Protein AF-A0A3P6SQT3-F1 (afdb_monomer_lite)

Sequence (375 aa):
MLGASSSGTGTVSGDANPDLLQEVRLYENSVERERVDNMSELYAVLNALECLEKVFSRDCIAAKEYTAECSKLLVQYKVALRLVQCDIDEFVKKYRVECPAALERIREDRPITVKDDKGNTLKCIAEIVEMFITFLDQLKLNVRAVDELFPTLNELNVSISSMITLPDNFDAKLKVMQWHGKLKSMTASEEITDEDARQMVFDLETAYNSFTLGVILPLSVVELNGPGGGVLHSFEQVDLSDAKQQIETSDIMVVATRQLIVHCAFQEIGNLVTKQNKEVLLGNYISSDIRMPLARDLLYPDPQKERERCKLKRLVQQPNSFFMDVKCPGCYKITTVFSHAQSVVVCVGCNTVLCQPTGGKAHLTEGCSFRKKQH

Organism: Litomosoides sigmodontis (NCBI:txid42156)

Secondary structure (DSSP, 8-state):
-----------------GGGSSPPPS-SSHHHHHHHHHHHHHHHHHHHHHHHHHHHTTT-S-HHHHHHHHHHHHHHHHHHHHHHT--HHHHHHHHT---HHHHHHHHHTS------HHHHHHHHHHHHHHHHHHHHHHHHTT--BHHHHHHHHHHHHHHHHH-TTS-TT-HHHHHHHHHHHHHHTS-TT-B--HHHHHHHHHHHHHHHHHHIIIIIHHHHHHGGGSTT-------PPPPSSGGGTTSSS-TTHHHHHHHHHHHHHHHHHHHHHHHTTTTTS------SS--------SSS--HHHHHHS-GGGSSS---S--EEEEEPTTT--EEEEETT-SS-EE-TTT--EEEE--SSSPEEPTT-EEEEPP-

pLDDT: mean 70.86, std 22.54, range [24.23, 95.31]

Radius of gyration: 38.93 Å; chains: 1; bounding box: 106×83×114 Å

InterPro domains:
  IPR000592 Small ribosomal subunit protein eS27 [MF_00371] (313-373)
  IPR000592 Small ribosomal subunit protein eS27 [PF01667] (319-373)
  IPR007143 Vacuolar protein sorting-associated Vps28 [PF03997] (39-212)
  IPR007143 Vacuolar protein sorting-associated Vps28 [PTHR12937] (18-212)
  IPR011332 Zinc-binding ribosomal protein [SSF57829] (319-373)
  IPR017898 Vacuolar protein sorting-associated, VPS28, N-terminal [PS51313] (13-116)
  IPR017899 Vacuolar protein sorting-associated, VPS28, C-terminal [PS51310] (120-216)
  IPR023407 Small ribosomal subunit protein eS27, zinc-binding domain superfamily [G3DSA:2.20.25.100] (292-375)
  IPR037202 ESCRT assembly domain [SSF140111] (22-114)
  IPR037206 VPS28, C-terminal domain superfamily [G3DSA:1.20.120.1130] (116-214)
  IPR037206 VPS28, C-terminal domain superfamily [SSF140427] (122-212)
  IPR038358 VPS28, N-terminal domain superfamily [G3DSA:1.20.1440.200] (9-108)

Foldseek 3Di:
DDDDDDDDDDDPPPPPPVVVVDDDDQDDDPVSVQLVVLLVQLLVLLVVLLVLLVCVVVVNDDLVVSQVVNLVSLVSNVVSCVSNVDDPVVSCVVVVRPRPVSVVCNVVSGTPDPPPCVVVLVVLLVVLLVLLLVLLVCLVVVNFFLLVNLVSLVSNLVSVVPPPVDDCPQQLNVLSVVVNVVSVVDDRGDTHDNVRSVVNSVSSVVSSVSSCVVPVVVVVVVVCPDPPDDDDDDDDDDDPPPVVVPPPDDDPPVSVVVCVVVCVVCVVVVVVVVVVVPVPDDDDDDDDDDPPPPDQPLPDHDPVVQLPDDQVPHSDRDDNKFWKWKQDQPPRDTDIDIQQDPAFDADPPPRHTQWDHDNGGTHGDPRIDMDTDDD

Structure (mmCIF, N/CA/C/O backbone):
data_AF-A0A3P6SQT3-F1
#
_entry.id   AF-A0A3P6SQT3-F1
#
loop_
_atom_site.group_PDB
_atom_site.id
_atom_site.type_symbol
_atom_site.label_atom_id
_atom_site.label_alt_id
_atom_site.label_comp_id
_atom_site.label_asym_id
_atom_site.label_entity_id
_atom_site.label_seq_id
_atom_site.pdbx_PDB_ins_code
_atom_site.Cartn_x
_atom_site.Cartn_y
_atom_site.Cartn_z
_atom_site.occupancy
_atom_site.B_iso_or_equiv
_atom_site.auth_seq_id
_atom_site.auth_comp_id
_atom_site.auth_asym_id
_atom_site.auth_atom_id
_atom_site.pdbx_PDB_model_num
ATOM 1 N N . MET A 1 1 ? 67.305 48.803 -32.370 1.00 38.25 1 MET A N 1
ATOM 2 C CA . MET A 1 1 ? 67.266 48.217 -33.730 1.00 38.25 1 MET A CA 1
ATOM 3 C C . MET A 1 1 ? 66.470 46.926 -33.678 1.00 38.25 1 MET A C 1
ATOM 5 O O . MET A 1 1 ? 66.453 46.293 -32.631 1.00 38.25 1 MET A O 1
ATOM 9 N N . LEU A 1 2 ? 65.783 46.586 -34.768 1.00 36.50 2 LEU A N 1
ATOM 10 C CA . LEU A 1 2 ? 64.968 45.374 -34.890 1.00 36.50 2 LEU A CA 1
ATOM 11 C C . LEU A 1 2 ? 65.871 44.142 -35.069 1.00 36.50 2 LEU A C 1
ATOM 13 O O . LEU A 1 2 ? 66.858 44.219 -35.796 1.00 36.50 2 LEU A O 1
ATOM 17 N N . GLY A 1 3 ? 65.511 43.018 -34.447 1.00 33.28 3 GLY A N 1
ATOM 18 C CA . GLY A 1 3 ? 66.091 41.698 -34.715 1.00 33.28 3 GLY A CA 1
ATOM 19 C C . GLY A 1 3 ? 64.994 40.771 -35.228 1.00 33.28 3 GLY A C 1
ATOM 20 O O . GLY A 1 3 ? 63.995 40.577 -34.539 1.00 33.28 3 GLY A O 1
ATOM 21 N N . ALA A 1 4 ? 65.141 40.264 -36.451 1.00 39.06 4 ALA A N 1
ATOM 22 C CA . ALA A 1 4 ? 64.096 39.514 -37.140 1.00 39.06 4 ALA A CA 1
ATOM 23 C C . ALA A 1 4 ? 64.231 37.991 -36.969 1.00 39.06 4 ALA A C 1
ATOM 25 O O . ALA A 1 4 ? 65.325 37.438 -37.014 1.00 39.06 4 ALA A O 1
ATOM 26 N N . SER A 1 5 ? 63.068 37.357 -36.827 1.00 39.59 5 SER A N 1
ATOM 27 C CA . SER A 1 5 ? 62.659 36.044 -37.342 1.00 39.59 5 SER A CA 1
ATOM 28 C C . SER A 1 5 ? 63.734 35.022 -37.747 1.00 39.59 5 SER A C 1
ATOM 30 O O . SER A 1 5 ? 64.397 35.172 -38.771 1.00 39.59 5 SER A O 1
ATOM 32 N N . SER A 1 6 ? 63.721 33.861 -37.085 1.00 36.59 6 SER A N 1
ATOM 33 C CA . SER A 1 6 ? 64.039 32.586 -37.744 1.00 36.59 6 SER A CA 1
ATOM 34 C 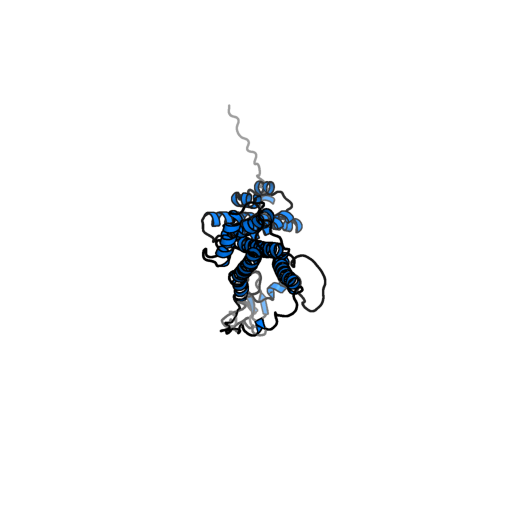C . SER A 1 6 ? 62.895 31.595 -37.517 1.00 36.59 6 SER A C 1
ATOM 36 O O . SER A 1 6 ? 62.492 31.313 -36.390 1.00 36.59 6 SER A O 1
ATOM 38 N N . SER A 1 7 ? 62.302 31.130 -38.614 1.00 43.03 7 SER A N 1
ATOM 39 C CA . SER A 1 7 ? 61.146 30.236 -38.626 1.00 43.03 7 SER A CA 1
ATOM 40 C C . SER A 1 7 ? 61.596 28.776 -38.574 1.00 43.03 7 SER A C 1
ATOM 42 O O . SER A 1 7 ? 62.007 28.221 -39.593 1.00 43.03 7 SER A O 1
ATOM 44 N N . GLY A 1 8 ? 61.497 28.151 -37.401 1.00 36.72 8 GLY A N 1
ATOM 45 C CA . GLY A 1 8 ? 61.623 26.702 -37.249 1.00 36.72 8 GLY A CA 1
ATOM 46 C C . GLY A 1 8 ? 60.284 26.015 -37.516 1.00 36.72 8 GLY A C 1
ATOM 47 O O . GLY A 1 8 ? 59.321 26.228 -36.782 1.00 36.72 8 GLY A O 1
ATOM 48 N N . THR A 1 9 ? 60.211 25.192 -38.561 1.00 41.62 9 THR A N 1
ATOM 49 C CA . THR A 1 9 ? 59.027 24.389 -38.891 1.00 41.62 9 THR A CA 1
ATOM 50 C C . THR A 1 9 ? 58.814 23.283 -37.859 1.00 41.62 9 THR A C 1
ATOM 52 O O . THR A 1 9 ? 59.377 22.196 -37.980 1.00 41.62 9 THR A O 1
ATOM 55 N N . GLY A 1 10 ? 57.978 23.544 -36.854 1.00 38.34 10 GLY A N 1
ATOM 56 C CA . GLY A 1 10 ? 57.434 22.497 -35.997 1.00 38.34 10 GLY A CA 1
ATOM 57 C C . GLY A 1 10 ? 56.400 21.682 -36.768 1.00 38.34 10 GLY A C 1
ATOM 58 O O . GLY A 1 10 ? 55.273 22.135 -36.957 1.00 38.34 10 GLY A O 1
ATOM 59 N N . THR A 1 11 ? 56.767 20.480 -37.213 1.00 41.31 11 THR A N 1
ATOM 60 C CA . THR A 1 11 ? 55.791 19.474 -37.645 1.00 41.31 11 THR A CA 1
ATOM 61 C C . THR A 1 11 ? 54.887 19.142 -36.467 1.00 41.31 11 THR A C 1
ATOM 63 O O . THR A 1 11 ? 55.315 18.467 -35.532 1.00 41.31 11 THR A O 1
ATOM 66 N N . VAL A 1 12 ? 53.638 19.607 -36.514 1.00 44.81 12 VAL A N 1
ATOM 67 C CA . VAL A 1 12 ? 52.593 19.180 -35.581 1.00 44.81 12 VAL A CA 1
ATOM 68 C C . VAL A 1 12 ? 52.209 17.749 -35.949 1.00 44.81 12 VAL A C 1
ATOM 70 O O . VAL A 1 12 ? 51.283 17.513 -36.724 1.00 44.81 12 VAL A O 1
ATOM 73 N N . SER A 1 13 ? 52.962 16.786 -35.421 1.00 46.47 13 SER A N 1
ATOM 74 C CA . SER A 1 13 ? 52.538 15.394 -35.335 1.00 46.47 13 SER A CA 1
ATOM 75 C C . SER A 1 13 ? 51.330 15.345 -34.406 1.00 46.47 13 SER A C 1
ATOM 77 O O . SER A 1 13 ? 51.464 15.342 -33.183 1.00 46.47 13 SER A O 1
ATOM 79 N N . GLY A 1 14 ? 50.142 15.396 -35.007 1.00 56.12 14 GLY A N 1
ATOM 80 C CA . GLY A 1 14 ? 48.874 15.255 -34.311 1.00 56.12 14 GLY A CA 1
ATOM 81 C C . GLY A 1 14 ? 48.668 13.819 -33.849 1.00 56.12 14 GLY A C 1
ATOM 82 O O . GLY A 1 14 ? 47.859 13.107 -34.439 1.00 56.12 14 GLY A O 1
ATOM 83 N N . ASP A 1 15 ? 49.370 13.420 -32.788 1.00 54.34 15 ASP A N 1
ATOM 84 C CA . ASP A 1 15 ? 48.995 12.269 -31.969 1.00 54.34 15 ASP A CA 1
ATOM 85 C C . ASP A 1 15 ? 47.675 12.606 -31.266 1.00 54.34 15 ASP A C 1
ATOM 87 O O . ASP A 1 15 ? 47.628 13.092 -30.133 1.00 54.34 15 ASP A O 1
ATOM 91 N N . ALA A 1 16 ? 46.570 12.401 -31.984 1.00 63.50 16 ALA A N 1
ATOM 92 C CA . ALA A 1 16 ? 45.246 12.395 -31.392 1.00 63.50 16 ALA A CA 1
ATOM 93 C C . ALA A 1 16 ? 45.209 11.248 -30.376 1.00 63.50 16 ALA A C 1
ATOM 95 O O . ALA A 1 16 ? 45.286 10.084 -30.767 1.00 63.50 16 ALA A O 1
ATOM 96 N N . ASN A 1 17 ? 45.133 11.584 -29.083 1.00 62.09 17 ASN A N 1
ATOM 97 C CA . ASN A 1 17 ? 45.133 10.592 -28.010 1.00 62.09 17 ASN A CA 1
ATOM 98 C C . ASN A 1 17 ? 44.019 9.554 -28.276 1.00 62.09 17 ASN A C 1
ATOM 100 O O . ASN A 1 17 ? 42.848 9.951 -28.292 1.00 62.09 17 ASN A O 1
ATOM 104 N N . PRO A 1 18 ? 44.345 8.266 -28.513 1.00 63.72 18 PRO A N 1
ATOM 105 C CA . PRO A 1 18 ? 43.367 7.270 -28.951 1.00 63.72 18 PRO A CA 1
ATOM 106 C C . PRO A 1 18 ? 42.230 7.064 -27.943 1.00 63.72 18 PRO A C 1
ATOM 108 O O . PRO A 1 18 ? 41.109 6.775 -28.357 1.00 63.72 18 PRO A O 1
ATOM 111 N N . ASP A 1 19 ? 42.474 7.321 -26.655 1.00 62.31 19 ASP A N 1
ATOM 112 C CA . ASP A 1 19 ? 41.460 7.265 -25.595 1.00 62.31 19 ASP A CA 1
ATOM 113 C C . ASP A 1 19 ? 40.318 8.280 -25.807 1.00 62.31 19 ASP A C 1
ATOM 115 O O . ASP A 1 19 ? 39.191 8.044 -25.384 1.00 62.31 19 ASP A O 1
ATOM 119 N N . LEU A 1 20 ? 40.573 9.402 -26.498 1.00 61.78 20 LEU A N 1
ATOM 120 C CA . LEU A 1 20 ? 39.549 10.406 -26.837 1.00 61.78 20 LEU A CA 1
ATOM 121 C C . LEU A 1 20 ? 38.705 10.019 -28.064 1.00 61.78 20 LEU A C 1
ATOM 123 O O . LEU A 1 20 ? 37.711 10.682 -28.357 1.00 61.78 20 LEU A O 1
ATOM 127 N N . LEU A 1 21 ? 39.111 8.977 -28.796 1.00 62.66 21 LEU A N 1
ATOM 128 C CA . LEU A 1 21 ? 38.408 8.445 -29.967 1.00 62.66 21 LEU A CA 1
ATOM 129 C C . LEU A 1 21 ? 37.610 7.172 -29.641 1.00 62.66 21 LEU A C 1
ATOM 131 O O . LEU A 1 21 ? 36.898 6.659 -30.505 1.00 62.66 21 LEU A O 1
ATOM 135 N N . GLN A 1 22 ? 37.724 6.656 -28.414 1.00 62.31 22 GLN A N 1
ATOM 136 C CA . GLN A 1 22 ? 37.036 5.455 -27.958 1.00 62.31 22 GLN A CA 1
ATOM 137 C C . GLN A 1 22 ? 35.791 5.812 -27.132 1.00 62.31 22 GLN A C 1
ATOM 139 O O . GLN A 1 22 ? 35.840 6.637 -26.223 1.00 62.31 22 GLN A O 1
ATOM 144 N N . GLU A 1 23 ? 34.661 5.162 -27.420 1.00 65.50 23 GLU A N 1
ATOM 145 C CA . GLU A 1 23 ? 33.459 5.294 -26.591 1.00 65.50 23 GLU A CA 1
ATOM 146 C C . GLU A 1 23 ? 33.708 4.724 -25.186 1.00 65.50 23 GLU A C 1
ATOM 148 O O . GLU A 1 23 ? 34.068 3.551 -25.028 1.00 65.50 23 GLU A O 1
ATOM 153 N N . VAL A 1 24 ? 33.494 5.556 -24.162 1.00 74.31 24 VAL A N 1
ATOM 154 C CA . VAL A 1 24 ? 33.686 5.186 -22.755 1.00 74.31 24 VAL A CA 1
ATOM 155 C C . VAL A 1 24 ? 32.694 4.092 -22.365 1.00 74.31 24 VAL A C 1
ATOM 157 O O . VAL A 1 24 ? 31.477 4.270 -22.446 1.00 74.31 24 VAL A O 1
ATOM 160 N N . ARG A 1 25 ? 33.218 2.952 -21.909 1.00 72.81 25 ARG A N 1
ATOM 161 C CA . ARG A 1 25 ? 32.414 1.829 -21.415 1.00 72.81 25 ARG A CA 1
ATOM 162 C C . ARG A 1 25 ? 32.096 2.013 -19.936 1.00 72.81 25 ARG A C 1
ATOM 164 O O . ARG A 1 25 ? 32.923 2.486 -19.168 1.00 72.81 25 ARG A O 1
ATOM 171 N N . LEU A 1 26 ? 30.891 1.607 -19.542 1.00 73.12 26 LEU A N 1
ATOM 172 C CA . LEU A 1 26 ? 30.395 1.756 -18.170 1.00 73.12 26 LEU A CA 1
ATOM 173 C C . LEU A 1 26 ? 30.946 0.688 -17.200 1.00 73.12 26 LEU A C 1
ATOM 175 O O . LEU A 1 26 ? 30.896 0.873 -15.987 1.00 73.12 26 LEU A O 1
ATOM 179 N N . TYR A 1 27 ? 31.444 -0.425 -17.739 1.00 78.56 27 TYR A N 1
ATOM 180 C CA . TYR A 1 27 ? 32.035 -1.553 -17.019 1.00 78.56 27 TYR A CA 1
ATOM 181 C C . TYR A 1 27 ? 32.975 -2.325 -17.956 1.00 78.56 27 TYR A C 1
ATOM 183 O O . TYR A 1 27 ? 32.745 -2.376 -19.170 1.00 78.56 27 TYR A O 1
ATOM 191 N N . GLU A 1 28 ? 34.002 -2.964 -17.399 1.00 74.94 28 GLU A N 1
ATOM 192 C CA . GLU A 1 28 ? 34.945 -3.807 -18.147 1.00 74.94 28 GLU A CA 1
ATOM 193 C C . GLU A 1 28 ? 34.700 -5.305 -17.923 1.00 74.94 28 GLU A C 1
ATOM 195 O O . GLU A 1 28 ? 35.012 -6.131 -18.783 1.00 74.94 28 GLU A O 1
ATOM 200 N N . ASN A 1 29 ? 34.092 -5.668 -16.789 1.00 74.75 29 ASN A N 1
ATOM 201 C CA . ASN A 1 29 ? 33.820 -7.051 -16.398 1.00 74.75 29 ASN A CA 1
ATOM 202 C C . ASN A 1 29 ? 32.385 -7.254 -15.868 1.00 74.75 29 ASN A C 1
ATOM 204 O O . ASN A 1 29 ? 31.623 -6.311 -15.654 1.00 74.75 29 ASN A O 1
ATOM 208 N N . SER A 1 30 ? 31.991 -8.518 -15.677 1.00 76.25 30 SER A N 1
ATOM 209 C CA . SER A 1 30 ? 30.630 -8.883 -15.258 1.00 76.25 30 SER A CA 1
ATOM 210 C C . SER A 1 30 ? 30.277 -8.441 -13.836 1.00 76.25 30 SER A C 1
ATOM 212 O O . SER A 1 30 ? 29.110 -8.172 -13.573 1.00 76.25 30 SER A O 1
ATOM 214 N N . VAL A 1 31 ? 31.265 -8.358 -12.939 1.00 81.44 31 VAL A N 1
ATOM 215 C CA . VAL A 1 31 ? 31.074 -7.978 -11.528 1.00 81.44 31 VAL A CA 1
ATOM 216 C C . VAL A 1 31 ? 30.832 -6.472 -11.412 1.00 81.44 31 VAL A C 1
ATOM 218 O O . VAL A 1 31 ? 29.937 -6.032 -10.695 1.00 81.44 31 VAL A O 1
ATOM 221 N N . GLU A 1 32 ? 31.578 -5.670 -12.171 1.00 75.81 32 GLU A N 1
ATOM 222 C CA . GLU A 1 32 ? 31.313 -4.238 -12.320 1.00 75.81 32 GLU A CA 1
ATOM 223 C C . GLU A 1 32 ? 29.942 -3.974 -12.924 1.00 75.81 32 GLU A C 1
ATOM 225 O O . GLU A 1 32 ? 29.230 -3.113 -12.411 1.00 75.81 32 GLU A O 1
ATOM 230 N N . ARG A 1 33 ? 29.552 -4.730 -13.962 1.00 79.44 33 ARG A N 1
ATOM 231 C CA . ARG A 1 33 ? 28.209 -4.620 -14.539 1.00 79.44 33 ARG A CA 1
ATOM 232 C C . ARG A 1 33 ? 27.137 -4.880 -13.486 1.00 79.44 33 ARG A C 1
ATOM 234 O O . ARG A 1 33 ? 26.278 -4.034 -13.311 1.00 79.44 33 ARG A O 1
ATOM 241 N N . GLU A 1 34 ? 27.221 -5.983 -12.746 1.00 83.81 34 GLU A N 1
ATOM 242 C CA . GLU A 1 34 ? 26.261 -6.303 -11.680 1.00 83.81 34 GLU A CA 1
ATOM 243 C C . GLU A 1 34 ? 26.210 -5.209 -10.598 1.00 83.81 34 GLU A C 1
ATOM 245 O O . GLU A 1 34 ? 25.130 -4.802 -10.169 1.00 83.81 34 GLU A O 1
ATOM 250 N N . ARG A 1 35 ? 27.363 -4.650 -10.202 1.00 84.81 35 ARG A N 1
ATOM 251 C CA . ARG A 1 35 ? 27.398 -3.519 -9.262 1.00 84.81 35 ARG A CA 1
ATOM 252 C C . ARG A 1 35 ? 26.725 -2.270 -9.838 1.00 84.81 35 ARG A C 1
ATOM 254 O O . ARG A 1 35 ? 26.027 -1.570 -9.110 1.00 84.81 35 ARG A O 1
ATOM 261 N N . VAL A 1 36 ? 26.945 -1.972 -11.118 1.00 83.06 36 VAL A N 1
ATOM 262 C CA . VAL A 1 36 ? 26.310 -0.850 -11.825 1.00 83.06 36 VAL A CA 1
ATOM 263 C C . VAL A 1 36 ? 24.806 -1.067 -11.973 1.00 83.06 36 VAL A C 1
ATOM 265 O O . VAL A 1 36 ? 24.053 -0.139 -11.691 1.00 83.06 36 VAL A O 1
ATOM 268 N N . ASP A 1 37 ? 24.369 -2.274 -12.325 1.00 85.50 37 ASP A N 1
ATOM 269 C CA . ASP A 1 37 ? 22.959 -2.647 -12.440 1.00 85.50 37 ASP A CA 1
ATOM 270 C C . ASP A 1 37 ? 22.253 -2.434 -11.082 1.00 85.50 37 ASP A C 1
ATOM 272 O O . ASP A 1 37 ? 21.254 -1.716 -11.016 1.00 85.50 37 ASP A O 1
ATOM 276 N N . ASN A 1 38 ? 22.841 -2.909 -9.974 1.00 88.69 38 ASN A N 1
ATOM 277 C CA . ASN A 1 38 ? 22.327 -2.687 -8.612 1.00 88.69 38 ASN A CA 1
ATOM 278 C C . ASN A 1 38 ? 22.255 -1.193 -8.228 1.00 88.69 38 ASN A C 1
ATOM 280 O O . ASN A 1 38 ? 21.269 -0.749 -7.635 1.00 88.69 38 ASN A O 1
ATOM 284 N N . MET A 1 39 ? 23.271 -0.393 -8.579 1.00 88.31 39 MET A N 1
ATOM 285 C CA . MET A 1 39 ? 23.245 1.065 -8.370 1.00 88.31 39 MET A CA 1
ATOM 286 C C . MET A 1 39 ? 22.179 1.755 -9.235 1.00 88.31 39 MET A C 1
ATOM 288 O O . MET A 1 39 ? 21.568 2.727 -8.790 1.00 88.31 39 MET A O 1
ATOM 292 N N . SER A 1 40 ? 21.938 1.257 -10.451 1.00 87.12 40 SER A N 1
ATOM 293 C CA . SER A 1 40 ? 20.922 1.794 -11.360 1.00 87.12 40 SER A CA 1
ATOM 294 C C . SER A 1 40 ? 19.501 1.524 -10.861 1.00 87.12 40 SER A C 1
ATOM 296 O O . SER A 1 40 ? 18.661 2.417 -10.940 1.00 87.12 40 SER A O 1
ATOM 298 N N . GLU A 1 41 ? 19.257 0.358 -10.253 1.00 88.94 41 GLU A N 1
ATOM 299 C CA . GLU A 1 41 ? 17.972 0.015 -9.635 1.00 88.94 41 GLU A CA 1
ATOM 300 C C . GLU A 1 41 ? 17.688 0.917 -8.425 1.00 88.94 41 GLU A C 1
ATOM 302 O O . GLU A 1 41 ? 16.608 1.498 -8.324 1.00 88.94 41 GLU A O 1
ATOM 307 N N . LEU A 1 42 ? 18.679 1.134 -7.547 1.00 88.88 42 LEU A N 1
ATOM 308 C CA . LEU A 1 42 ? 18.545 2.074 -6.427 1.00 88.88 42 LEU A CA 1
ATOM 309 C C . LEU A 1 42 ? 18.221 3.496 -6.921 1.00 88.88 42 LEU A C 1
ATOM 311 O O . LEU A 1 42 ? 17.300 4.132 -6.411 1.00 88.88 42 LEU A O 1
ATOM 315 N N . TYR A 1 43 ? 18.929 3.977 -7.946 1.00 89.06 43 TYR A N 1
ATOM 316 C CA . TYR A 1 43 ? 18.669 5.278 -8.571 1.00 89.06 43 TYR A CA 1
ATOM 317 C C . TYR A 1 43 ? 17.261 5.363 -9.196 1.00 89.06 43 TYR A C 1
ATOM 319 O O . TYR A 1 43 ? 16.573 6.376 -9.045 1.00 89.06 43 TYR A O 1
ATOM 327 N N . ALA A 1 44 ? 16.805 4.299 -9.864 1.00 89.75 44 ALA A N 1
ATOM 328 C CA . ALA A 1 44 ? 15.480 4.227 -10.471 1.00 89.75 44 ALA A CA 1
ATOM 329 C C . ALA A 1 44 ? 14.359 4.267 -9.421 1.00 89.75 44 ALA A C 1
ATOM 331 O O . ALA A 1 44 ? 13.418 5.049 -9.571 1.00 89.75 44 ALA A O 1
ATOM 332 N N . VAL A 1 45 ? 14.478 3.495 -8.334 1.00 90.81 45 VAL A N 1
ATOM 333 C CA . VAL A 1 45 ? 13.492 3.478 -7.239 1.00 90.81 45 VAL A CA 1
ATOM 334 C C . VAL A 1 45 ? 13.412 4.836 -6.532 1.00 90.81 45 VAL A C 1
ATOM 336 O O . VAL A 1 45 ? 12.309 5.311 -6.264 1.00 90.81 45 VAL A O 1
ATOM 339 N N . LEU A 1 46 ? 14.548 5.504 -6.288 1.00 89.56 46 LEU A N 1
ATOM 340 C CA . LEU A 1 46 ? 14.576 6.850 -5.695 1.00 89.56 46 LEU A CA 1
ATOM 341 C C . LEU A 1 46 ? 13.836 7.878 -6.563 1.00 89.56 46 LEU A C 1
ATOM 343 O O . LEU A 1 46 ? 12.996 8.626 -6.061 1.00 89.56 46 LEU A O 1
ATOM 347 N N . ASN A 1 47 ? 14.089 7.877 -7.874 1.00 88.25 47 ASN A N 1
ATOM 348 C CA . ASN A 1 47 ? 13.402 8.765 -8.813 1.00 88.25 47 ASN A CA 1
ATOM 349 C C . ASN A 1 47 ? 11.911 8.424 -8.976 1.00 88.25 47 ASN A C 1
ATOM 351 O O . ASN A 1 47 ? 11.091 9.329 -9.136 1.00 88.25 47 ASN A O 1
ATOM 355 N N . ALA A 1 48 ? 11.541 7.141 -8.922 1.00 88.69 48 ALA A N 1
ATOM 356 C CA . ALA A 1 48 ? 10.146 6.711 -8.959 1.00 88.69 48 ALA A CA 1
ATOM 357 C C . ALA A 1 48 ? 9.377 7.187 -7.715 1.00 88.69 48 ALA A C 1
ATOM 359 O O . ALA A 1 48 ? 8.274 7.718 -7.850 1.00 88.69 48 ALA A O 1
ATOM 360 N N . LEU A 1 49 ? 9.979 7.074 -6.525 1.00 88.56 49 LEU A N 1
ATOM 361 C CA . LEU A 1 49 ? 9.399 7.568 -5.275 1.00 88.56 49 LEU A CA 1
ATOM 362 C C . LEU A 1 49 ? 9.268 9.100 -5.283 1.00 88.56 49 LEU A C 1
ATOM 364 O O . LEU A 1 49 ? 8.201 9.623 -4.980 1.00 88.56 49 LEU A O 1
ATOM 368 N N . GLU A 1 50 ? 10.299 9.820 -5.732 1.00 89.62 50 GLU A N 1
ATOM 369 C CA . GLU A 1 50 ? 10.266 11.283 -5.890 1.00 89.62 50 GLU A CA 1
ATOM 370 C C . GLU A 1 50 ? 9.160 11.736 -6.860 1.00 89.62 50 GLU A C 1
ATOM 372 O O . GLU A 1 50 ? 8.475 12.736 -6.625 1.00 89.62 50 GLU A O 1
ATOM 377 N N . CYS A 1 51 ? 8.962 10.998 -7.956 1.00 86.81 51 CYS A N 1
ATOM 378 C CA . CYS A 1 51 ? 7.882 11.254 -8.902 1.00 86.81 51 CYS A CA 1
ATOM 379 C C . CYS A 1 51 ? 6.508 11.001 -8.265 1.00 86.81 51 CYS A C 1
ATOM 381 O O . CYS A 1 51 ? 5.619 11.842 -8.397 1.00 86.81 51 CYS A O 1
ATOM 383 N N . LEU A 1 52 ? 6.347 9.898 -7.528 1.00 84.38 52 LEU A N 1
ATOM 384 C CA . LEU A 1 52 ? 5.103 9.553 -6.842 1.00 84.38 52 LEU A CA 1
ATOM 385 C C . LEU A 1 52 ? 4.694 10.628 -5.817 1.00 84.38 52 LEU A C 1
ATOM 387 O O . LEU A 1 52 ? 3.546 11.072 -5.836 1.00 84.38 52 LEU A O 1
ATOM 391 N N . GLU A 1 53 ? 5.630 11.123 -5.001 1.00 86.81 53 GLU A N 1
ATOM 392 C CA . GLU A 1 53 ? 5.381 12.240 -4.073 1.00 86.81 53 GLU A CA 1
ATOM 393 C C . GLU A 1 53 ? 4.969 13.529 -4.805 1.00 86.81 53 GLU A C 1
ATOM 395 O O . GLU A 1 53 ? 4.032 14.221 -4.396 1.00 86.81 53 GLU A O 1
ATOM 400 N N . LYS A 1 54 ? 5.622 13.845 -5.931 1.00 80.94 54 LYS A N 1
ATOM 401 C CA . LYS A 1 54 ? 5.293 15.011 -6.773 1.00 80.94 54 LYS A CA 1
ATOM 402 C C . LYS A 1 54 ? 3.946 14.892 -7.494 1.00 80.94 54 LYS A C 1
ATOM 404 O O . LYS A 1 54 ? 3.358 15.918 -7.821 1.00 80.94 54 LYS A O 1
ATOM 409 N N . VAL A 1 55 ? 3.466 13.682 -7.775 1.00 81.50 55 VAL A N 1
ATOM 410 C CA . VAL A 1 55 ? 2.143 13.434 -8.378 1.00 81.50 55 VAL A CA 1
ATOM 411 C C . VAL A 1 55 ? 1.050 13.477 -7.304 1.00 81.50 55 VAL A C 1
ATOM 413 O O . VAL A 1 55 ? 0.001 14.077 -7.533 1.00 81.50 55 VAL A O 1
ATOM 416 N N . PHE A 1 56 ? 1.309 12.928 -6.114 1.00 81.69 56 PHE A N 1
ATOM 417 C CA . PHE A 1 56 ? 0.375 12.970 -4.985 1.00 81.69 56 PHE A CA 1
ATOM 418 C C . PHE A 1 56 ? 0.177 14.380 -4.423 1.00 81.69 56 PHE A C 1
ATOM 420 O O . PHE A 1 56 ? -0.955 14.820 -4.281 1.00 81.69 56 PHE A O 1
ATOM 427 N N . SER A 1 57 ? 1.251 15.152 -4.238 1.00 78.00 57 SER A N 1
ATOM 428 C CA . SER A 1 57 ? 1.177 16.569 -3.821 1.00 78.00 57 SER A CA 1
ATOM 429 C C . SER A 1 57 ? 0.506 17.514 -4.837 1.00 78.00 57 SER A C 1
ATOM 431 O O . SER A 1 57 ? 0.360 18.706 -4.568 1.00 78.00 57 SER A O 1
ATOM 433 N N . ARG A 1 58 ? 0.099 17.000 -6.005 1.00 77.31 58 ARG A N 1
ATOM 434 C CA . ARG A 1 58 ? -0.686 17.702 -7.036 1.00 77.31 58 ARG A CA 1
ATOM 435 C C . ARG A 1 58 ? -2.100 17.128 -7.195 1.00 77.31 58 ARG A C 1
ATOM 437 O O . ARG A 1 58 ? -2.734 17.398 -8.212 1.00 77.31 58 ARG A O 1
ATOM 444 N N . ASP A 1 59 ? -2.547 16.283 -6.263 1.00 71.75 59 ASP A N 1
ATOM 445 C CA . ASP A 1 59 ? -3.827 15.558 -6.295 1.00 71.75 59 ASP A CA 1
ATOM 446 C C . ASP A 1 59 ? -4.074 14.776 -7.607 1.00 71.75 59 ASP A C 1
ATOM 448 O O . ASP A 1 59 ? -5.208 14.537 -8.020 1.00 71.75 59 ASP A O 1
ATOM 452 N N . CYS A 1 60 ? -2.999 14.357 -8.287 1.00 69.81 60 CYS A N 1
ATOM 453 C CA . CYS A 1 60 ? -3.062 13.672 -9.585 1.00 69.81 60 CYS A CA 1
ATOM 454 C C . CYS A 1 60 ? -3.174 12.137 -9.472 1.00 69.81 60 CYS A C 1
ATOM 456 O O . CYS A 1 60 ? -3.233 11.454 -10.493 1.00 69.81 60 CYS A O 1
ATOM 458 N N . ILE A 1 61 ? -3.179 11.589 -8.253 1.00 75.56 61 ILE A N 1
ATOM 459 C CA . ILE A 1 61 ? -3.341 10.159 -7.944 1.00 75.56 61 ILE A CA 1
ATOM 460 C C . ILE A 1 61 ? -4.232 10.008 -6.706 1.00 75.56 61 ILE A C 1
ATOM 462 O O . ILE A 1 61 ? -4.132 10.798 -5.767 1.00 75.56 61 ILE A O 1
ATOM 466 N N . ALA A 1 62 ? -5.100 8.993 -6.682 1.00 74.75 62 ALA A N 1
ATOM 467 C CA . ALA A 1 62 ? -5.958 8.751 -5.529 1.00 74.75 62 ALA A CA 1
ATOM 468 C C . ALA A 1 62 ? -5.142 8.240 -4.329 1.00 74.75 62 ALA A C 1
ATOM 470 O O . ALA A 1 62 ? -4.280 7.373 -4.471 1.00 74.75 62 ALA A O 1
ATOM 471 N N . ALA A 1 63 ? -5.467 8.713 -3.122 1.00 75.81 63 ALA A N 1
ATOM 472 C CA . ALA A 1 63 ? -4.722 8.390 -1.901 1.00 75.81 63 ALA A CA 1
ATOM 473 C C . ALA A 1 63 ? -4.512 6.881 -1.671 1.00 75.81 63 ALA A C 1
ATOM 475 O O . ALA A 1 63 ? -3.413 6.455 -1.336 1.00 75.81 63 ALA A O 1
ATOM 476 N N . LYS A 1 64 ? -5.534 6.057 -1.934 1.00 74.25 64 LYS A N 1
ATOM 477 C CA . LYS A 1 64 ? -5.455 4.592 -1.814 1.00 74.25 64 LYS A CA 1
ATOM 478 C C . LYS A 1 64 ? -4.420 3.968 -2.766 1.00 74.25 64 LYS A C 1
ATOM 480 O O . LYS A 1 64 ? -3.731 3.020 -2.397 1.00 74.25 64 LYS A O 1
ATOM 485 N N . GLU A 1 65 ? -4.331 4.474 -3.995 1.00 77.00 65 GLU A N 1
ATOM 486 C CA . GLU A 1 65 ? -3.386 3.991 -5.013 1.00 77.00 65 GLU A CA 1
ATOM 487 C C . GLU A 1 65 ? -1.961 4.429 -4.661 1.00 77.00 65 GLU A C 1
ATOM 489 O O . GLU A 1 65 ? -1.026 3.629 -4.714 1.00 77.00 65 GLU A O 1
ATOM 494 N N . TYR A 1 66 ? -1.820 5.671 -4.195 1.00 84.00 66 TYR A N 1
ATOM 495 C CA . TYR A 1 66 ? -0.577 6.208 -3.658 1.00 84.00 66 TYR A CA 1
ATOM 496 C C . TYR A 1 66 ? -0.049 5.409 -2.457 1.00 84.00 66 TYR A C 1
ATOM 498 O O . TYR A 1 66 ? 1.114 5.011 -2.476 1.00 84.00 66 TYR A O 1
ATOM 506 N N . THR A 1 67 ? -0.878 5.104 -1.448 1.00 83.44 67 THR A N 1
ATOM 507 C CA . THR A 1 67 ? -0.462 4.309 -0.275 1.00 83.44 67 THR A CA 1
ATOM 508 C C . THR A 1 67 ? 0.086 2.943 -0.699 1.00 83.44 67 THR A C 1
ATOM 510 O O . THR A 1 67 ? 1.122 2.505 -0.188 1.00 83.44 67 THR A O 1
ATOM 513 N N . ALA A 1 68 ? -0.567 2.281 -1.661 1.00 80.94 68 ALA A N 1
ATOM 514 C CA . ALA A 1 68 ? -0.149 0.976 -2.168 1.00 80.94 68 ALA A CA 1
ATOM 515 C C . ALA A 1 68 ? 1.196 1.036 -2.918 1.00 80.94 68 ALA A C 1
ATOM 517 O O . ALA A 1 68 ? 2.121 0.289 -2.587 1.00 80.94 68 ALA A O 1
ATOM 518 N N . GLU A 1 69 ? 1.340 1.942 -3.890 1.00 84.88 69 GLU A N 1
ATOM 519 C CA . GLU A 1 69 ? 2.574 2.051 -4.681 1.00 84.88 69 GLU A CA 1
ATOM 520 C C . GLU A 1 69 ? 3.744 2.635 -3.867 1.00 84.88 69 GLU A C 1
ATOM 522 O O . GLU A 1 69 ? 4.873 2.165 -4.003 1.00 84.88 69 GLU A O 1
ATOM 527 N N . CYS A 1 70 ? 3.496 3.565 -2.937 1.00 88.00 70 CYS A N 1
ATOM 528 C CA . CYS A 1 70 ? 4.524 4.085 -2.029 1.00 88.00 70 CYS A CA 1
ATOM 529 C C . CYS A 1 70 ? 5.057 2.986 -1.094 1.00 88.00 70 CYS A C 1
ATOM 531 O O . CYS A 1 70 ? 6.270 2.845 -0.937 1.00 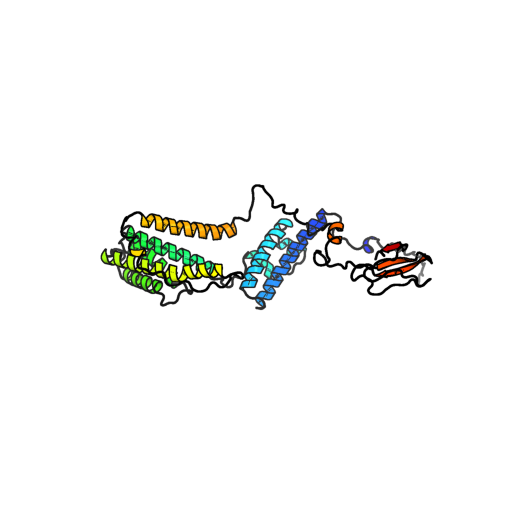88.00 70 CYS A O 1
ATOM 533 N N . SER A 1 71 ? 4.175 2.147 -0.534 1.00 86.62 71 SER A N 1
ATOM 534 C CA . SER A 1 71 ? 4.581 1.005 0.305 1.00 86.62 71 SER A CA 1
ATOM 535 C C . SER A 1 71 ? 5.479 0.029 -0.461 1.00 86.62 71 SER A C 1
ATOM 537 O O . SER A 1 71 ? 6.505 -0.426 0.046 1.00 86.62 71 SER A O 1
ATOM 539 N N . LYS A 1 72 ? 5.119 -0.263 -1.713 1.00 86.62 72 LYS A N 1
ATOM 540 C CA . LYS A 1 72 ? 5.875 -1.138 -2.617 1.00 86.62 72 LYS A CA 1
ATOM 541 C C . LYS A 1 72 ? 7.245 -0.554 -2.977 1.00 86.62 72 LYS A C 1
ATOM 543 O O . LYS A 1 72 ? 8.239 -1.273 -2.880 1.00 86.62 72 LYS A O 1
ATOM 548 N N . LEU A 1 73 ? 7.320 0.738 -3.308 1.00 86.50 73 LEU A N 1
ATOM 549 C CA . LEU A 1 73 ? 8.582 1.433 -3.586 1.00 86.50 73 LEU A CA 1
ATOM 550 C C . LEU A 1 73 ? 9.498 1.494 -2.354 1.00 86.50 73 LEU A C 1
ATOM 552 O O . LEU A 1 73 ? 10.696 1.264 -2.487 1.00 86.50 73 LEU A O 1
ATOM 556 N N . LEU A 1 74 ? 8.960 1.710 -1.147 1.00 89.94 74 LEU A N 1
ATOM 557 C CA . LEU A 1 74 ? 9.738 1.665 0.101 1.00 89.94 74 LEU A CA 1
ATOM 558 C C . LEU A 1 74 ? 10.329 0.270 0.376 1.00 89.94 74 LEU A C 1
ATOM 560 O O . LEU A 1 74 ? 11.483 0.151 0.798 1.00 89.94 74 LEU A O 1
ATOM 564 N N . VAL A 1 75 ? 9.581 -0.803 0.096 1.00 90.50 75 VAL A N 1
ATOM 565 C CA . VAL A 1 75 ? 10.098 -2.180 0.193 1.00 90.50 75 VAL A CA 1
ATOM 566 C C . VAL A 1 75 ? 11.184 -2.442 -0.856 1.00 90.50 75 VAL A C 1
ATOM 568 O O . VAL A 1 75 ? 12.230 -2.996 -0.514 1.00 90.50 75 VAL A O 1
ATOM 571 N N . GLN A 1 76 ? 10.986 -2.009 -2.104 1.00 88.44 76 GLN A N 1
ATOM 572 C CA . GLN A 1 76 ? 11.991 -2.128 -3.169 1.00 88.44 76 GLN A CA 1
ATOM 573 C C . GLN A 1 76 ? 13.272 -1.351 -2.833 1.00 88.44 76 GLN A C 1
ATOM 575 O O . GLN A 1 76 ? 14.364 -1.907 -2.933 1.00 88.44 76 GLN A O 1
ATOM 580 N N . TYR A 1 77 ? 13.145 -0.122 -2.325 1.00 93.00 77 TYR A N 1
ATOM 581 C CA . TYR A 1 77 ? 14.257 0.704 -1.852 1.00 93.00 77 TYR A CA 1
ATOM 582 C C . TYR A 1 77 ? 15.088 -0.022 -0.783 1.00 93.00 77 TYR A C 1
ATOM 584 O O . TYR A 1 77 ? 16.309 -0.123 -0.905 1.00 93.00 77 TYR A O 1
ATOM 592 N N . LYS A 1 78 ? 14.433 -0.617 0.225 1.00 91.94 78 LYS A N 1
ATOM 593 C CA . LYS A 1 78 ? 15.105 -1.398 1.282 1.00 91.94 78 LYS A CA 1
ATOM 594 C C . LYS A 1 78 ? 15.872 -2.611 0.760 1.00 91.94 78 LYS A C 1
ATOM 596 O O . LYS A 1 78 ? 16.806 -3.049 1.432 1.00 91.94 78 LYS A O 1
ATOM 601 N N . VAL A 1 79 ? 15.461 -3.193 -0.366 1.00 91.38 79 VAL A N 1
ATOM 602 C CA . VAL A 1 79 ? 16.180 -4.299 -1.017 1.00 91.38 79 VAL A CA 1
ATOM 603 C C . VAL A 1 79 ? 17.347 -3.750 -1.837 1.00 91.38 79 VAL A C 1
ATOM 605 O O . VAL A 1 79 ? 18.476 -4.190 -1.633 1.00 91.38 79 VAL A O 1
ATOM 608 N N . ALA A 1 80 ? 17.111 -2.742 -2.680 1.00 90.19 80 ALA A N 1
ATOM 609 C CA . ALA A 1 80 ? 18.138 -2.118 -3.514 1.00 90.19 80 ALA A CA 1
ATOM 610 C C . ALA A 1 80 ? 19.299 -1.537 -2.681 1.00 90.19 80 ALA A C 1
ATOM 612 O O . ALA A 1 80 ? 20.464 -1.800 -2.978 1.00 90.19 80 ALA A O 1
ATOM 613 N N . LEU A 1 81 ? 19.007 -0.846 -1.573 1.00 92.75 81 LEU A N 1
ATOM 614 C CA . LEU A 1 81 ? 20.028 -0.291 -0.676 1.00 92.75 81 LEU A CA 1
ATOM 615 C C . LEU A 1 81 ? 20.939 -1.384 -0.081 1.00 92.75 81 LEU A C 1
ATOM 617 O O . LEU A 1 81 ? 22.155 -1.209 -0.008 1.00 92.75 81 LEU A O 1
ATOM 621 N N . ARG A 1 82 ? 20.376 -2.548 0.284 1.00 91.06 82 ARG A N 1
ATOM 622 C CA . ARG A 1 82 ? 21.153 -3.700 0.784 1.00 91.06 82 ARG A CA 1
ATOM 623 C C . ARG A 1 82 ? 22.052 -4.322 -0.285 1.00 91.06 82 ARG A C 1
ATOM 625 O O . ARG A 1 82 ? 23.102 -4.851 0.066 1.00 91.06 82 ARG A O 1
ATOM 632 N N . LEU A 1 83 ? 21.651 -4.275 -1.556 1.00 89.12 83 LEU A N 1
ATOM 633 C CA . LEU A 1 83 ? 22.460 -4.772 -2.675 1.00 89.12 83 LEU A CA 1
ATOM 634 C C . LEU A 1 83 ? 23.629 -3.831 -2.999 1.00 89.12 83 LEU A C 1
ATOM 636 O O . LEU A 1 83 ? 24.713 -4.302 -3.333 1.00 89.12 83 LEU A O 1
ATOM 640 N N . VAL A 1 84 ? 23.433 -2.514 -2.867 1.00 88.62 84 VAL A N 1
ATOM 641 C CA . VAL A 1 84 ? 24.480 -1.507 -3.128 1.00 88.62 84 VAL A CA 1
ATOM 642 C C . VAL A 1 84 ? 25.448 -1.336 -1.945 1.00 88.62 84 VAL A C 1
ATOM 644 O O . VAL A 1 84 ? 26.606 -0.984 -2.164 1.00 88.62 84 VAL A O 1
ATOM 647 N N . GLN A 1 85 ? 25.013 -1.631 -0.713 1.00 86.19 85 GLN A N 1
ATOM 648 C CA . GLN A 1 85 ? 25.825 -1.554 0.517 1.00 86.19 85 GLN A CA 1
ATOM 649 C C . GLN A 1 85 ? 26.440 -0.162 0.770 1.00 86.19 85 GLN A C 1
ATOM 651 O O . GLN A 1 85 ? 27.582 -0.043 1.211 1.00 86.19 85 GLN A O 1
ATOM 656 N N . CYS A 1 86 ? 25.683 0.901 0.491 1.00 83.81 86 CYS A N 1
ATOM 657 C CA . CYS A 1 86 ? 26.096 2.285 0.720 1.00 83.81 86 CYS A CA 1
ATOM 658 C C . CYS A 1 86 ? 25.156 3.011 1.688 1.00 83.81 86 CYS A C 1
ATOM 660 O O . CYS A 1 86 ? 24.010 2.602 1.883 1.00 83.81 86 CYS A O 1
ATOM 662 N N . ASP A 1 87 ? 25.625 4.128 2.242 1.00 90.00 87 ASP A N 1
ATOM 663 C CA . ASP A 1 87 ? 24.735 5.116 2.845 1.00 90.00 87 ASP A CA 1
ATOM 664 C C . ASP A 1 87 ? 23.947 5.878 1.761 1.00 90.00 87 ASP A C 1
ATOM 666 O O . ASP A 1 87 ? 24.435 6.090 0.644 1.00 90.00 87 ASP A O 1
ATOM 670 N N . ILE A 1 88 ? 22.716 6.278 2.085 1.00 90.62 88 ILE A N 1
ATOM 671 C CA . ILE A 1 88 ? 21.820 6.952 1.143 1.00 90.62 88 ILE A CA 1
ATOM 672 C C . ILE A 1 88 ? 22.196 8.422 0.934 1.00 90.62 88 ILE A C 1
ATOM 674 O O . ILE A 1 88 ? 22.201 8.881 -0.210 1.00 90.62 88 ILE A O 1
ATOM 678 N N . ASP A 1 89 ? 22.578 9.146 1.990 1.00 90.69 89 ASP A N 1
ATOM 679 C CA . ASP A 1 89 ? 22.983 10.550 1.872 1.00 90.69 89 ASP A CA 1
ATOM 680 C C . ASP A 1 89 ? 24.322 10.655 1.104 1.00 90.69 89 ASP A C 1
ATOM 682 O O . ASP A 1 89 ? 24.493 11.544 0.259 1.00 90.69 89 ASP A O 1
ATOM 686 N N . GLU A 1 90 ? 25.248 9.700 1.296 1.00 90.62 90 GLU A N 1
ATOM 687 C CA . GLU A 1 90 ? 26.449 9.576 0.453 1.00 90.62 90 GLU A CA 1
ATOM 688 C C . GLU A 1 90 ? 26.098 9.290 -1.019 1.00 90.62 90 GLU A C 1
ATOM 690 O O . GLU A 1 90 ? 26.612 9.970 -1.914 1.00 90.62 90 GLU A O 1
ATOM 695 N N . PHE A 1 91 ? 25.212 8.323 -1.294 1.00 91.69 91 PHE A N 1
ATOM 696 C CA . PHE A 1 91 ? 24.806 7.960 -2.658 1.00 91.69 91 PHE A CA 1
ATOM 697 C C . PHE A 1 91 ? 24.174 9.144 -3.401 1.00 91.69 91 PHE A C 1
ATOM 699 O O . PHE A 1 91 ? 24.598 9.488 -4.509 1.00 91.69 91 PHE A O 1
ATOM 706 N N . VAL A 1 92 ? 23.214 9.820 -2.764 1.00 92.44 92 VAL A N 1
ATOM 707 C CA . VAL A 1 92 ? 22.533 11.001 -3.308 1.00 92.44 92 VAL A CA 1
ATOM 708 C C . VAL A 1 92 ? 23.529 12.106 -3.652 1.00 92.44 92 VAL A C 1
ATOM 710 O O . VAL A 1 92 ? 23.493 12.651 -4.759 1.00 92.44 92 VAL A O 1
ATOM 713 N N . LYS A 1 93 ? 24.472 12.398 -2.749 1.00 92.69 93 LYS A N 1
ATOM 714 C CA . LYS A 1 93 ? 25.509 13.417 -2.957 1.00 92.69 93 LYS A CA 1
ATOM 715 C C . LYS A 1 93 ? 26.491 13.042 -4.071 1.00 92.69 93 LYS A C 1
ATOM 717 O O . LYS A 1 93 ? 26.886 13.904 -4.856 1.00 92.69 93 LYS A O 1
ATOM 722 N N . LYS A 1 94 ? 26.884 11.769 -4.148 1.00 91.31 94 LYS A N 1
ATOM 723 C CA . LYS A 1 94 ? 27.858 11.240 -5.115 1.00 91.31 94 LYS A CA 1
ATOM 724 C C . LYS A 1 94 ? 27.319 11.229 -6.544 1.00 91.31 94 LYS A C 1
ATOM 726 O O . LYS A 1 94 ? 28.030 11.641 -7.458 1.00 91.31 94 LYS A O 1
ATOM 731 N N . TYR A 1 95 ? 26.069 10.805 -6.723 1.00 89.38 95 TYR A N 1
ATOM 732 C CA . TYR A 1 95 ? 25.414 10.699 -8.032 1.00 89.38 95 TYR A CA 1
ATOM 733 C C . TYR A 1 95 ? 24.517 11.899 -8.377 1.00 89.38 95 TYR A C 1
ATOM 735 O O . TYR A 1 95 ? 23.916 11.917 -9.448 1.00 89.38 95 TYR A O 1
ATOM 743 N N . ARG A 1 96 ? 24.472 12.924 -7.509 1.00 90.19 96 ARG A N 1
ATOM 744 C CA . ARG A 1 96 ? 23.691 14.167 -7.671 1.00 90.19 96 ARG A CA 1
ATOM 745 C C . ARG A 1 96 ? 22.203 13.902 -7.933 1.00 90.19 96 ARG A C 1
ATOM 747 O O . ARG A 1 96 ? 21.619 14.430 -8.874 1.00 90.19 96 ARG A O 1
ATOM 754 N N . VAL A 1 97 ? 21.603 13.051 -7.103 1.00 89.81 97 VAL A N 1
ATOM 755 C CA . VAL A 1 97 ? 20.193 12.656 -7.227 1.00 89.81 97 VAL A CA 1
ATOM 756 C C . VAL A 1 97 ? 19.296 13.723 -6.587 1.00 89.81 97 VAL A C 1
ATOM 758 O O . VAL A 1 97 ? 19.307 13.897 -5.373 1.00 89.81 97 VAL A O 1
ATOM 761 N N . GLU A 1 98 ? 18.496 14.445 -7.369 1.00 87.81 98 GLU A N 1
ATOM 762 C CA . GLU A 1 98 ? 17.597 15.485 -6.836 1.00 87.81 98 GLU A CA 1
ATOM 763 C C . GLU A 1 98 ? 16.255 14.893 -6.369 1.00 87.81 98 GLU A C 1
ATOM 765 O O . GLU A 1 98 ? 15.237 14.982 -7.059 1.00 87.81 98 GLU A O 1
ATOM 770 N N . CYS A 1 99 ? 16.262 14.277 -5.182 1.00 89.88 99 CYS A N 1
ATOM 771 C CA . CYS A 1 99 ? 15.118 13.543 -4.621 1.00 89.88 99 CYS A CA 1
ATOM 772 C C . CYS A 1 99 ? 14.709 13.968 -3.182 1.00 89.88 99 CYS A C 1
ATOM 774 O O . CYS A 1 99 ? 14.651 13.134 -2.276 1.00 89.88 99 CYS A O 1
ATOM 776 N N . PRO A 1 100 ? 14.445 15.268 -2.922 1.00 90.94 100 PRO A N 1
ATOM 777 C CA . PRO A 1 100 ? 14.159 15.764 -1.574 1.00 90.94 100 PRO A CA 1
ATOM 778 C C . PRO A 1 100 ? 12.866 15.205 -0.957 1.00 90.94 100 PRO A C 1
ATOM 780 O O . PRO A 1 100 ? 12.838 14.968 0.247 1.00 90.94 100 PRO A O 1
ATOM 783 N N . ALA A 1 101 ? 11.808 14.972 -1.740 1.00 85.50 101 ALA A N 1
ATOM 784 C CA . ALA A 1 101 ? 10.550 14.439 -1.214 1.00 85.50 101 ALA A CA 1
ATOM 785 C C . ALA A 1 101 ? 10.658 12.931 -0.927 1.00 85.50 101 ALA A C 1
ATOM 787 O O . ALA A 1 101 ? 10.167 12.454 0.098 1.00 85.50 101 ALA A O 1
ATOM 788 N N . ALA A 1 102 ? 11.368 12.191 -1.785 1.00 88.94 102 ALA A N 1
ATOM 789 C CA . ALA A 1 102 ? 11.685 10.786 -1.550 1.00 88.94 102 ALA A CA 1
ATOM 790 C C . ALA A 1 102 ? 12.529 10.586 -0.283 1.00 88.94 102 ALA A C 1
ATOM 792 O O . ALA A 1 102 ? 12.277 9.644 0.463 1.00 88.94 102 ALA A O 1
ATOM 793 N N . LEU A 1 103 ? 13.502 11.466 -0.014 1.00 91.38 103 LEU A N 1
ATOM 794 C CA . LEU A 1 103 ? 14.354 11.372 1.175 1.00 91.38 103 LEU A CA 1
ATOM 795 C C . LEU A 1 103 ? 13.579 11.556 2.481 1.00 91.38 103 LEU A C 1
ATOM 797 O O . LEU A 1 103 ? 13.763 10.759 3.400 1.00 91.38 103 LEU A O 1
ATOM 801 N N . GLU A 1 104 ? 12.679 12.538 2.561 1.00 87.94 104 GLU A N 1
ATOM 802 C CA . GLU A 1 104 ? 11.810 12.687 3.736 1.00 87.94 104 GLU A CA 1
ATOM 803 C C . GLU A 1 104 ? 10.914 11.454 3.916 1.00 87.94 104 GLU A C 1
ATOM 805 O O . GLU A 1 104 ? 10.832 10.902 5.013 1.00 87.94 104 GLU A O 1
ATOM 810 N N . ARG A 1 105 ? 10.348 10.913 2.828 1.00 87.69 105 ARG A N 1
ATOM 811 C CA . ARG A 1 105 ? 9.571 9.667 2.892 1.00 87.69 105 ARG A CA 1
ATOM 812 C C . ARG A 1 105 ? 10.395 8.460 3.354 1.00 87.69 105 ARG A C 1
ATOM 814 O O . ARG A 1 105 ? 9.913 7.641 4.133 1.00 87.69 105 ARG A O 1
ATOM 821 N N . ILE A 1 106 ? 11.640 8.344 2.904 1.00 90.75 106 ILE A N 1
ATOM 822 C CA . ILE A 1 106 ? 12.562 7.284 3.328 1.00 90.75 106 ILE A CA 1
ATOM 823 C C . ILE A 1 106 ? 12.905 7.411 4.819 1.00 90.75 106 ILE A C 1
ATOM 825 O O . ILE A 1 106 ? 12.998 6.394 5.503 1.00 90.75 106 ILE A O 1
ATOM 829 N N . ARG A 1 107 ? 13.046 8.638 5.336 1.00 88.31 107 ARG A N 1
ATOM 830 C CA . ARG A 1 107 ? 13.277 8.914 6.767 1.00 88.31 107 ARG A CA 1
ATOM 831 C C . ARG A 1 107 ? 12.069 8.557 7.639 1.00 88.31 107 ARG A C 1
ATOM 833 O O . ARG A 1 107 ? 12.253 8.103 8.764 1.00 88.31 107 ARG A O 1
ATOM 840 N N . GLU A 1 108 ? 10.848 8.732 7.132 1.00 83.44 108 GLU A N 1
ATOM 841 C CA . GLU A 1 108 ? 9.608 8.363 7.836 1.00 83.44 108 GLU A CA 1
ATOM 842 C C . GLU A 1 108 ? 9.265 6.863 7.776 1.00 83.44 108 GLU A C 1
ATOM 844 O O . GLU A 1 108 ? 8.535 6.366 8.640 1.00 83.44 108 GLU A O 1
ATOM 849 N N . ASP A 1 109 ? 9.769 6.163 6.754 1.00 82.38 109 ASP A N 1
ATOM 850 C CA . ASP A 1 109 ? 9.588 4.731 6.469 1.00 82.38 109 ASP A CA 1
ATOM 851 C C . ASP A 1 109 ? 8.126 4.245 6.316 1.00 82.38 109 ASP A C 1
ATOM 853 O O . ASP A 1 109 ? 7.813 3.059 6.443 1.00 82.38 109 ASP A O 1
ATOM 857 N N . ARG A 1 110 ? 7.200 5.164 6.025 1.00 77.31 110 ARG A N 1
ATOM 858 C CA . ARG A 1 110 ? 5.766 4.888 5.824 1.00 77.31 110 ARG A CA 1
ATOM 859 C C . ARG A 1 110 ? 5.155 5.891 4.844 1.00 77.31 110 ARG A C 1
ATOM 861 O O . ARG A 1 110 ? 5.566 7.045 4.888 1.00 77.31 110 ARG A O 1
ATOM 868 N N . PRO A 1 111 ? 4.177 5.521 3.996 1.00 77.75 111 PRO A N 1
ATOM 869 C CA . PRO A 1 111 ? 3.462 6.486 3.155 1.00 77.75 111 PRO A CA 1
ATOM 870 C C . PRO A 1 111 ? 2.826 7.624 3.968 1.00 77.75 111 PRO A C 1
ATOM 872 O O . PRO A 1 111 ? 2.497 7.422 5.140 1.00 77.75 111 PRO A O 1
ATOM 875 N N . ILE A 1 112 ? 2.549 8.779 3.338 1.00 67.00 112 ILE A N 1
ATOM 876 C CA . ILE A 1 112 ? 1.574 9.727 3.904 1.00 67.00 112 ILE A CA 1
ATOM 877 C C . ILE A 1 112 ? 0.226 9.012 3.933 1.00 67.00 112 ILE A C 1
ATOM 879 O O . ILE A 1 112 ? -0.471 8.886 2.927 1.00 67.00 112 ILE A O 1
ATOM 883 N N . THR A 1 113 ? -0.138 8.522 5.112 1.00 58.84 113 THR A N 1
ATOM 884 C CA . THR A 1 113 ? -1.451 7.946 5.346 1.00 58.84 113 THR A CA 1
ATOM 885 C C . THR A 1 113 ? -2.473 9.076 5.352 1.00 58.84 113 THR A C 1
ATOM 887 O O . THR A 1 113 ? -2.705 9.714 6.384 1.00 58.84 113 THR A O 1
ATOM 890 N N . VAL A 1 114 ? -3.169 9.263 4.228 1.00 53.00 114 VAL A N 1
ATOM 891 C CA . VAL A 1 114 ? -4.606 9.534 4.350 1.00 53.00 114 VAL A CA 1
ATOM 892 C C . VAL A 1 114 ? -5.159 8.391 5.192 1.00 53.00 114 VAL A C 1
ATOM 894 O O . VAL A 1 114 ? -4.798 7.239 4.963 1.00 53.00 114 VAL A O 1
ATOM 897 N N . LYS A 1 115 ? -5.918 8.721 6.239 1.00 44.44 115 LYS A N 1
ATOM 898 C CA . LYS A 1 115 ? -6.319 7.768 7.277 1.00 44.44 115 LYS A CA 1
ATOM 899 C C . LYS A 1 115 ? -7.116 6.616 6.658 1.00 44.44 115 LYS A C 1
ATOM 901 O O . LYS A 1 115 ? -8.316 6.730 6.434 1.00 44.44 115 LYS A O 1
ATOM 906 N N . ASP A 1 116 ? -6.437 5.510 6.364 1.00 43.28 116 ASP A N 1
ATOM 907 C CA . ASP A 1 116 ? -7.057 4.274 5.897 1.00 43.28 116 ASP A CA 1
ATOM 908 C C . ASP A 1 116 ? -7.710 3.588 7.105 1.00 43.28 116 ASP A C 1
ATOM 910 O O . ASP A 1 116 ? -7.206 2.614 7.670 1.00 43.28 116 ASP A O 1
ATOM 914 N N . ASP A 1 117 ? -8.863 4.125 7.511 1.00 49.75 117 ASP A N 1
ATOM 915 C CA . ASP A 1 117 ? -9.580 3.757 8.736 1.00 49.75 117 ASP A CA 1
ATOM 916 C C . ASP A 1 117 ? -9.985 2.275 8.794 1.00 49.75 117 ASP A C 1
ATOM 918 O O . ASP A 1 117 ? -10.424 1.803 9.834 1.00 49.75 117 ASP A O 1
ATOM 922 N N . LYS A 1 118 ? -9.813 1.496 7.719 1.00 50.25 118 LYS A N 1
ATOM 923 C CA . LYS A 1 118 ? -10.167 0.067 7.653 1.00 50.25 118 LYS A CA 1
ATOM 924 C C . LYS A 1 118 ? -9.305 -0.818 8.554 1.00 50.25 118 LYS A C 1
ATOM 926 O O . LYS A 1 118 ? -9.845 -1.710 9.204 1.00 50.25 118 LYS A O 1
ATOM 931 N N . GLY A 1 119 ? -7.997 -0.557 8.632 1.00 47.22 119 GLY A N 1
ATOM 932 C CA . GLY A 1 119 ? -7.105 -1.284 9.546 1.00 47.22 119 GLY A CA 1
ATOM 933 C C . GLY A 1 119 ? -7.438 -0.990 11.010 1.00 47.22 119 GLY A C 1
ATOM 934 O O . GLY A 1 119 ? -7.539 -1.906 11.825 1.00 47.22 119 GLY A O 1
ATOM 935 N N . ASN A 1 120 ? -7.720 0.281 11.313 1.00 57.28 120 ASN A N 1
ATOM 936 C CA . ASN A 1 120 ? -8.209 0.699 12.625 1.00 57.28 120 ASN A CA 1
ATOM 937 C C . ASN A 1 120 ? -9.606 0.137 12.921 1.00 57.28 120 ASN A C 1
ATOM 939 O O . ASN A 1 120 ? -9.837 -0.306 14.032 1.00 57.28 120 ASN A O 1
ATOM 943 N N . THR A 1 121 ? -10.518 0.078 11.947 1.00 63.44 121 THR A N 1
ATOM 944 C CA . THR A 1 121 ? -11.885 -0.433 12.148 1.00 63.44 121 THR A CA 1
ATOM 945 C C . THR A 1 121 ? -11.861 -1.902 12.558 1.00 63.44 121 THR A C 1
ATOM 947 O O . THR A 1 121 ? -12.509 -2.256 13.535 1.00 63.44 121 THR A O 1
ATOM 950 N N . LEU A 1 122 ? -11.083 -2.754 11.878 1.00 64.31 122 LEU A N 1
ATOM 951 C CA . LEU A 1 122 ? -10.951 -4.167 12.262 1.00 64.31 122 LEU A CA 1
ATOM 952 C C . LEU A 1 122 ? -10.306 -4.332 13.646 1.00 64.31 122 LEU A C 1
ATOM 954 O O . LEU A 1 122 ? -10.749 -5.173 14.427 1.00 64.31 122 LEU A O 1
ATOM 958 N N . LYS A 1 123 ? -9.312 -3.499 13.976 1.00 67.06 123 LYS A N 1
ATOM 959 C CA . LYS A 1 123 ? -8.701 -3.472 15.308 1.00 67.06 123 LYS A CA 1
ATOM 960 C C . LYS A 1 123 ? -9.704 -3.042 16.391 1.00 67.06 123 LYS A C 1
ATOM 962 O O . LYS A 1 123 ? -9.858 -3.756 17.372 1.00 67.06 123 LYS A O 1
ATOM 967 N N . CYS A 1 124 ? -10.451 -1.960 16.178 1.00 70.38 124 CYS A N 1
ATOM 968 C CA . CYS A 1 124 ? -11.479 -1.495 17.109 1.00 70.38 124 CYS A CA 1
ATOM 969 C C . CYS A 1 124 ? -12.647 -2.486 17.236 1.00 70.38 124 CYS A C 1
ATOM 971 O O . CYS A 1 124 ? -13.204 -2.620 18.319 1.00 70.38 124 CYS A O 1
ATOM 973 N N . ILE A 1 125 ? -13.015 -3.214 16.172 1.00 75.94 125 ILE A N 1
ATOM 974 C CA . ILE A 1 125 ? -13.988 -4.319 16.255 1.00 75.94 125 ILE A CA 1
ATOM 975 C C . ILE A 1 125 ? -13.467 -5.417 17.190 1.00 75.94 125 ILE A C 1
ATOM 977 O O . ILE A 1 125 ? -14.222 -5.880 18.042 1.00 75.94 125 ILE A O 1
ATOM 981 N N . ALA A 1 126 ? -12.196 -5.815 17.058 1.00 73.56 126 ALA A N 1
ATOM 982 C CA . ALA A 1 126 ? -11.582 -6.816 17.929 1.00 73.56 126 ALA A CA 1
ATOM 983 C C . ALA A 1 126 ? -11.550 -6.357 19.397 1.00 73.56 126 ALA A C 1
ATOM 985 O O . ALA A 1 126 ? -12.024 -7.082 20.267 1.00 73.56 126 ALA A O 1
ATOM 986 N N . GLU A 1 127 ? -11.092 -5.127 19.650 1.00 76.19 127 GLU A N 1
ATOM 987 C CA . GLU A 1 127 ? -11.051 -4.519 20.988 1.00 76.19 127 GLU A CA 1
ATOM 988 C C . GLU A 1 127 ? -12.458 -4.450 21.620 1.00 76.19 127 GLU A C 1
ATOM 990 O O . GLU A 1 127 ? -12.642 -4.831 22.774 1.00 76.19 127 GLU A O 1
ATOM 995 N N . ILE A 1 128 ? -13.489 -4.041 20.866 1.00 84.12 128 ILE A N 1
ATOM 996 C CA . ILE A 1 128 ? -14.883 -4.003 21.350 1.00 84.12 128 ILE A CA 1
ATOM 997 C C . ILE A 1 128 ? -15.416 -5.408 21.668 1.00 84.12 128 ILE A C 1
ATOM 999 O O . ILE A 1 128 ? -16.078 -5.586 22.691 1.00 84.12 128 ILE A O 1
ATOM 1003 N N . VAL A 1 129 ? -15.127 -6.412 20.832 1.00 84.19 129 VAL A N 1
ATOM 1004 C CA . VAL A 1 129 ? -15.511 -7.814 21.084 1.00 84.19 129 VAL A CA 1
ATOM 1005 C C . VAL A 1 129 ? -14.851 -8.347 22.358 1.00 84.19 129 VAL A C 1
ATOM 1007 O O . VAL A 1 129 ? -15.531 -8.961 23.178 1.00 84.19 129 VAL A O 1
ATOM 1010 N N . GLU A 1 130 ? -13.560 -8.074 22.551 1.00 83.00 130 GLU A N 1
ATOM 1011 C CA . GLU A 1 130 ? -12.801 -8.464 23.743 1.00 83.00 130 GLU A CA 1
ATOM 1012 C C . GLU A 1 130 ? -13.359 -7.807 25.016 1.00 83.00 130 GLU A C 1
ATOM 1014 O O . GLU A 1 130 ? -13.591 -8.492 26.015 1.00 83.00 130 GLU A O 1
ATOM 1019 N N . MET A 1 131 ? -13.673 -6.507 24.970 1.00 84.12 131 MET A N 1
ATOM 1020 C CA . MET A 1 131 ? -14.280 -5.785 26.095 1.00 84.12 131 MET A CA 1
ATOM 1021 C C . MET A 1 131 ? -15.694 -6.281 26.435 1.00 84.12 131 MET A C 1
ATOM 1023 O O . MET A 1 131 ? -16.015 -6.416 27.616 1.00 84.12 131 MET A O 1
ATOM 1027 N N . PHE A 1 132 ? -16.529 -6.608 25.439 1.00 86.88 132 PHE A N 1
ATOM 1028 C CA . PHE A 1 132 ? -17.844 -7.221 25.682 1.00 86.88 132 PHE A CA 1
ATOM 1029 C C . PHE A 1 132 ? -17.722 -8.566 26.409 1.00 86.88 132 PHE A C 1
ATOM 1031 O O . PHE A 1 132 ? -18.440 -8.799 27.380 1.00 86.88 132 PHE A O 1
ATOM 1038 N N . ILE A 1 133 ? -16.820 -9.442 25.951 1.00 85.00 133 ILE A N 1
ATOM 1039 C CA . ILE A 1 133 ? -16.597 -10.761 26.563 1.00 85.00 133 ILE A CA 1
ATOM 1040 C C . ILE A 1 133 ? -16.073 -10.590 27.992 1.00 85.00 133 ILE A C 1
ATOM 1042 O O . ILE A 1 133 ? -16.661 -11.132 28.923 1.00 85.00 133 ILE A O 1
ATOM 1046 N N . THR A 1 134 ? -15.045 -9.758 28.178 1.00 87.50 134 THR A N 1
ATOM 1047 C CA . THR A 1 134 ? -14.430 -9.484 29.487 1.00 87.50 134 THR A CA 1
ATOM 1048 C C . THR A 1 134 ? -15.457 -8.987 30.508 1.00 87.50 134 THR A C 1
ATOM 1050 O O . THR A 1 134 ? -15.500 -9.483 31.633 1.00 87.50 134 THR A O 1
ATOM 1053 N N . PHE A 1 135 ? -16.328 -8.052 30.117 1.00 90.12 135 PHE A N 1
ATOM 1054 C CA . PHE A 1 135 ? -17.354 -7.512 31.009 1.00 90.12 135 PHE A CA 1
ATOM 1055 C C . PHE A 1 135 ? -18.466 -8.525 31.333 1.00 90.12 135 PHE A C 1
ATOM 1057 O O . PHE A 1 135 ? -18.917 -8.630 32.475 1.00 90.12 135 PHE A O 1
ATOM 1064 N N . LEU A 1 136 ? -18.894 -9.321 30.347 1.00 87.88 136 LEU A N 1
ATOM 1065 C CA . LEU A 1 136 ? -19.856 -10.403 30.575 1.00 87.88 136 LEU A CA 1
ATOM 1066 C C . LEU A 1 136 ? -19.283 -11.494 31.491 1.00 87.88 136 LEU A C 1
ATOM 1068 O O . LEU A 1 136 ? -20.017 -12.036 32.320 1.00 87.88 136 LEU A O 1
ATOM 1072 N N . ASP A 1 137 ? -17.989 -11.791 31.379 1.00 84.94 137 ASP A N 1
ATOM 1073 C CA . ASP A 1 137 ? -17.296 -12.752 32.236 1.00 84.94 137 ASP A CA 1
ATOM 1074 C C . ASP A 1 137 ? -17.143 -12.224 33.675 1.00 84.94 137 ASP A C 1
ATOM 1076 O O . ASP A 1 137 ? -17.400 -12.976 34.615 1.00 84.94 137 ASP A O 1
ATOM 1080 N N . GLN A 1 138 ? -16.850 -10.930 33.877 1.00 87.69 138 GLN A N 1
ATOM 1081 C CA . GLN A 1 138 ? -16.879 -10.287 35.205 1.00 87.69 138 GLN A CA 1
ATOM 1082 C C . GLN A 1 138 ? -18.243 -10.483 35.898 1.00 87.69 138 GLN A C 1
ATOM 1084 O O . GLN A 1 138 ? -18.308 -10.977 37.027 1.00 87.69 138 GLN A O 1
ATOM 1089 N N . LEU A 1 139 ? -19.351 -10.179 35.209 1.00 88.31 139 LEU A N 1
ATOM 1090 C CA . LEU A 1 139 ? -20.702 -10.349 35.765 1.00 88.31 139 LEU A CA 1
ATOM 1091 C C . LEU A 1 139 ? -21.030 -11.817 36.099 1.00 88.31 139 LEU A C 1
ATOM 1093 O O . LEU A 1 139 ? -21.673 -12.083 37.122 1.00 88.31 139 LEU A O 1
ATOM 1097 N N . LYS A 1 140 ? -20.567 -12.765 35.269 1.00 85.62 140 LYS A N 1
ATOM 1098 C CA . LYS A 1 140 ? -20.738 -14.221 35.457 1.00 85.62 140 LYS A CA 1
ATOM 1099 C C . LYS A 1 140 ? -19.882 -14.791 36.589 1.00 85.62 140 LYS A C 1
ATOM 1101 O O . LYS A 1 140 ? -20.296 -15.754 37.230 1.00 85.62 140 LYS A O 1
ATOM 1106 N N . LEU A 1 141 ? -18.739 -14.174 36.883 1.00 90.06 141 LEU A N 1
ATOM 1107 C CA . LEU A 1 141 ? -17.896 -14.472 38.046 1.00 90.06 141 LEU A CA 1
ATOM 1108 C C . LEU A 1 141 ? -18.424 -13.850 39.354 1.00 90.06 141 LEU A C 1
ATOM 1110 O O . LEU A 1 141 ? -17.771 -13.952 40.389 1.00 90.06 141 LEU A O 1
ATOM 1114 N N . ASN A 1 142 ? -19.620 -13.251 39.327 1.00 87.69 142 ASN A N 1
ATOM 1115 C CA . ASN A 1 142 ? -20.239 -12.518 40.433 1.00 87.69 142 ASN A CA 1
ATOM 1116 C C . ASN A 1 142 ? -19.446 -11.294 40.913 1.00 87.69 142 ASN A C 1
ATOM 1118 O O . ASN A 1 142 ? -19.564 -10.902 42.072 1.00 87.69 142 ASN A O 1
ATOM 1122 N N . VAL A 1 143 ? -18.712 -10.632 40.013 1.00 90.00 143 VAL A N 1
ATOM 1123 C CA . VAL A 1 143 ? -18.273 -9.255 40.266 1.00 90.00 143 VAL A CA 1
ATOM 1124 C C . VAL A 1 143 ? -19.522 -8.365 40.346 1.00 90.00 143 VAL A C 1
ATOM 1126 O O . VAL A 1 143 ? -20.434 -8.463 39.513 1.00 90.00 143 VAL A O 1
ATOM 1129 N N . ARG A 1 144 ? -19.594 -7.541 41.398 1.00 91.19 144 ARG A N 1
ATOM 1130 C CA . ARG A 1 144 ? -20.724 -6.637 41.687 1.00 91.19 144 ARG A CA 1
ATOM 1131 C C . ARG A 1 144 ? -20.298 -5.214 42.050 1.00 91.19 144 ARG A C 1
ATOM 1133 O O . ARG A 1 144 ? -21.114 -4.307 41.900 1.00 91.19 144 ARG A O 1
ATOM 1140 N N . ALA A 1 145 ? -19.061 -5.014 42.504 1.00 91.62 145 ALA A N 1
ATOM 1141 C CA . ALA A 1 145 ? -18.546 -3.711 42.908 1.00 91.62 145 ALA A CA 1
ATOM 1142 C C . ALA A 1 145 ? -18.450 -2.743 41.715 1.00 91.62 145 ALA A C 1
ATOM 1144 O O . ALA A 1 145 ? -18.022 -3.115 40.616 1.00 91.62 145 ALA A O 1
ATOM 1145 N N . VAL A 1 146 ? -18.886 -1.498 41.919 1.00 91.62 146 VAL A N 1
ATOM 1146 C CA . VAL A 1 146 ? -18.939 -0.478 40.862 1.00 91.62 146 VAL A CA 1
ATOM 1147 C C . VAL A 1 146 ? -17.538 -0.070 40.405 1.00 91.62 146 VAL A C 1
ATOM 1149 O O . VAL A 1 146 ? -17.343 0.150 39.212 1.00 91.62 146 VAL A O 1
ATOM 1152 N N . ASP A 1 147 ? -16.558 0.008 41.303 1.00 91.50 147 ASP A N 1
ATOM 1153 C CA . ASP A 1 147 ? -15.168 0.341 40.971 1.00 91.50 147 ASP A CA 1
ATOM 1154 C C . ASP A 1 147 ? -14.440 -0.741 40.155 1.00 91.50 147 ASP A C 1
ATOM 1156 O O . ASP A 1 147 ? -13.592 -0.397 39.331 1.00 91.50 147 ASP A O 1
ATOM 1160 N N . GLU A 1 148 ? -14.807 -2.016 40.308 1.00 89.88 148 GLU A N 1
ATOM 1161 C CA . GLU A 1 148 ? -14.300 -3.116 39.476 1.00 89.88 148 GLU A CA 1
ATOM 1162 C C . GLU A 1 148 ? -14.979 -3.177 38.093 1.00 89.88 148 GLU A C 1
ATOM 1164 O O . GLU A 1 148 ? -14.310 -3.411 37.085 1.00 89.88 148 GLU A O 1
ATOM 1169 N N . LEU A 1 149 ? -16.295 -2.931 38.013 1.00 92.38 149 LEU A N 1
ATOM 1170 C CA . LEU A 1 149 ? -17.067 -3.012 36.761 1.00 92.38 149 LEU A CA 1
ATOM 1171 C C . LEU A 1 149 ? -16.953 -1.753 35.884 1.00 92.38 149 LEU A C 1
ATOM 1173 O O . LEU A 1 149 ? -16.874 -1.832 34.653 1.00 92.38 149 LEU A O 1
ATOM 1177 N N . PHE A 1 150 ? -16.984 -0.565 36.490 1.00 92.50 150 PHE A N 1
ATOM 1178 C CA . PHE A 1 150 ? -17.087 0.695 35.753 1.00 92.50 150 PHE A CA 1
ATOM 1179 C C . PHE A 1 150 ? -15.920 0.973 34.786 1.00 92.50 150 PHE A C 1
ATOM 1181 O O . PHE A 1 150 ? -16.210 1.465 33.693 1.00 92.50 150 PHE A O 1
ATOM 1188 N N . PRO A 1 151 ? -14.640 0.661 35.090 1.00 93.44 151 PRO A N 1
ATOM 1189 C CA . PRO A 1 151 ? -13.532 0.885 34.159 1.00 93.44 151 PRO A CA 1
ATOM 1190 C C . PRO A 1 151 ? -13.723 0.149 32.828 1.00 93.44 151 PRO A C 1
ATOM 1192 O O . PRO A 1 151 ? -13.718 0.787 31.774 1.00 93.44 151 PRO A O 1
ATOM 1195 N N . THR A 1 152 ? -13.999 -1.159 32.872 1.00 89.44 152 THR A N 1
ATOM 1196 C CA . THR A 1 152 ? -14.199 -1.992 31.676 1.00 89.44 152 THR A CA 1
ATOM 1197 C C . THR A 1 152 ? -15.426 -1.545 30.875 1.00 89.44 152 THR A C 1
ATOM 1199 O O . THR A 1 152 ? -15.356 -1.429 29.650 1.00 89.44 152 THR A O 1
ATOM 1202 N N . LEU A 1 153 ? -16.539 -1.198 31.538 1.00 92.94 153 LEU A N 1
ATOM 1203 C CA . LEU A 1 153 ? -17.717 -0.666 30.841 1.00 92.94 153 LEU A CA 1
ATOM 1204 C C . LEU A 1 153 ? -17.477 0.730 30.245 1.00 92.94 153 LEU A C 1
ATOM 1206 O O . LEU A 1 153 ? -18.033 1.065 29.198 1.00 92.94 153 LEU A O 1
ATOM 1210 N N . ASN A 1 154 ? -16.668 1.566 30.895 1.00 93.06 154 ASN A N 1
ATOM 1211 C CA . ASN A 1 154 ? -16.313 2.888 30.394 1.00 93.06 154 ASN A CA 1
ATOM 1212 C C . ASN A 1 154 ? -15.424 2.798 29.147 1.00 93.06 154 ASN A C 1
ATOM 1214 O O . ASN A 1 154 ? -15.683 3.510 28.178 1.00 93.06 154 ASN A O 1
ATOM 1218 N N . GLU A 1 155 ? -14.436 1.904 29.139 1.00 88.50 155 GLU A N 1
ATOM 1219 C CA . GLU A 1 155 ? -13.611 1.621 27.958 1.00 88.50 155 GLU A CA 1
ATOM 1220 C C . GLU A 1 155 ? -14.452 1.061 26.802 1.00 88.50 155 GLU A C 1
ATOM 1222 O O . GLU A 1 155 ? -14.358 1.568 25.679 1.00 88.50 155 GLU A O 1
ATOM 1227 N N . LEU A 1 156 ? -15.367 0.122 27.081 1.00 91.25 156 LEU A N 1
ATOM 1228 C CA . LEU A 1 156 ? -16.330 -0.387 26.100 1.00 91.25 156 LEU A CA 1
ATOM 1229 C C . LEU A 1 156 ? -17.207 0.737 25.522 1.00 91.25 156 LEU A C 1
ATOM 1231 O O . LEU A 1 156 ? -17.355 0.839 24.302 1.00 91.25 156 LEU A O 1
ATOM 1235 N N . ASN A 1 157 ? -17.758 1.606 26.377 1.00 92.06 157 ASN A N 1
ATOM 1236 C CA . ASN A 1 157 ? -18.632 2.707 25.965 1.00 92.06 157 ASN A CA 1
ATOM 1237 C C . ASN A 1 157 ? -17.898 3.759 25.119 1.00 92.06 157 ASN A C 1
ATOM 1239 O O . ASN A 1 157 ? -18.418 4.200 24.093 1.00 92.06 157 ASN A O 1
ATOM 1243 N N . VAL A 1 158 ? -16.678 4.144 25.508 1.00 89.00 158 VAL A N 1
ATOM 1244 C CA . VAL A 1 158 ? -15.838 5.062 24.720 1.00 89.00 158 VAL A CA 1
ATOM 1245 C C . VAL A 1 158 ? -15.518 4.449 23.358 1.00 89.00 158 VAL A C 1
ATOM 1247 O O . VAL A 1 158 ? -15.683 5.111 22.332 1.00 89.00 158 VAL A O 1
ATOM 1250 N N . SER A 1 159 ? -15.134 3.174 23.332 1.00 85.56 159 SER A N 1
ATOM 1251 C CA . SER A 1 159 ? -14.706 2.487 22.112 1.00 85.56 159 SER A CA 1
ATOM 1252 C C . SER A 1 159 ? -15.861 2.295 21.128 1.00 85.56 159 SER A C 1
ATOM 1254 O O . SER A 1 159 ? -15.748 2.705 19.971 1.00 85.56 159 SER A O 1
ATOM 1256 N N . ILE A 1 160 ? -17.015 1.791 21.584 1.00 85.25 160 ILE A N 1
ATOM 1257 C CA . ILE A 1 160 ? -18.202 1.635 20.728 1.00 85.25 160 ILE A CA 1
ATOM 1258 C C . ILE A 1 160 ? -18.759 2.988 20.253 1.00 85.25 160 ILE A C 1
ATOM 1260 O O . ILE A 1 160 ? -19.217 3.092 19.115 1.00 85.25 160 ILE A O 1
ATOM 1264 N N . SER A 1 161 ? -18.665 4.044 21.071 1.00 84.94 161 SER A N 1
ATOM 1265 C CA . SER A 1 161 ? -19.086 5.402 20.691 1.00 84.94 161 SER A CA 1
ATOM 1266 C C . SER A 1 161 ? -18.139 6.048 19.677 1.00 84.94 161 SER A C 1
ATOM 1268 O O . SER A 1 161 ? -18.596 6.751 18.779 1.00 84.94 161 SER A O 1
ATOM 1270 N N . SER A 1 162 ? -16.831 5.779 19.769 1.00 80.19 162 SER A N 1
ATOM 1271 C CA . SER A 1 162 ? -15.826 6.268 18.812 1.00 80.19 162 SER A CA 1
ATOM 1272 C C . SER A 1 162 ? -15.926 5.627 17.420 1.00 80.19 162 SER A C 1
ATOM 1274 O O . SER A 1 162 ? -15.358 6.145 16.458 1.00 80.19 162 SER A O 1
ATOM 1276 N N . MET A 1 163 ? -16.669 4.523 17.285 1.00 72.69 163 MET A N 1
ATOM 1277 C CA . MET A 1 163 ? -16.878 3.839 16.014 1.00 72.69 163 MET A CA 1
ATOM 1278 C C . MET A 1 163 ? -17.853 4.619 15.114 1.00 72.69 163 MET A C 1
ATOM 1280 O O . MET A 1 163 ? -19.077 4.475 15.198 1.00 72.69 163 MET A O 1
ATOM 1284 N N . ILE A 1 164 ? -17.281 5.422 14.210 1.00 67.81 164 ILE A N 1
ATOM 1285 C CA . ILE A 1 164 ? -17.993 6.252 13.215 1.00 67.81 164 ILE A CA 1
ATOM 1286 C C . ILE A 1 164 ? -18.758 5.389 12.191 1.00 67.81 164 ILE A C 1
ATOM 1288 O O . ILE A 1 164 ? -19.759 5.820 11.628 1.00 67.81 164 ILE A O 1
ATOM 1292 N N . THR A 1 165 ? -18.319 4.148 11.953 1.00 69.31 165 THR A N 1
ATOM 1293 C CA . THR A 1 165 ? -18.964 3.219 11.007 1.00 69.31 165 THR A CA 1
ATOM 1294 C C . THR A 1 165 ? -20.315 2.685 11.487 1.00 69.31 165 THR A C 1
ATOM 1296 O O . THR A 1 165 ? -21.056 2.124 10.682 1.00 69.31 165 THR A O 1
ATOM 1299 N N . LEU A 1 166 ? -20.643 2.834 12.776 1.00 67.94 166 LEU A N 1
ATOM 1300 C CA . LEU A 1 166 ? -21.924 2.423 13.346 1.00 67.94 166 LEU A CA 1
ATOM 1301 C C . LEU A 1 166 ? -22.889 3.612 13.457 1.00 67.94 166 LEU A C 1
ATOM 1303 O O . LEU A 1 166 ? -22.507 4.620 14.056 1.00 67.94 166 LEU A O 1
ATOM 1307 N N . PRO A 1 167 ? -24.151 3.487 13.001 1.00 75.12 167 PRO A N 1
ATOM 1308 C CA . PRO A 1 167 ? -25.187 4.492 13.236 1.00 75.12 167 PRO A CA 1
ATOM 1309 C C . PRO A 1 167 ? -25.338 4.847 14.721 1.00 75.12 167 PRO A C 1
ATOM 1311 O O . PRO A 1 167 ? -25.217 3.983 15.587 1.00 75.12 167 PRO A O 1
ATOM 1314 N N . ASP A 1 168 ? -25.650 6.102 15.038 1.00 70.69 168 ASP A N 1
ATOM 1315 C CA . ASP A 1 168 ? -25.775 6.547 16.437 1.00 70.69 168 ASP A CA 1
ATOM 1316 C C . ASP A 1 168 ? -27.004 5.968 17.155 1.00 70.69 168 ASP A C 1
ATOM 1318 O O . ASP A 1 168 ? -27.030 5.876 18.379 1.00 70.69 168 ASP A O 1
ATOM 1322 N N . ASN A 1 169 ? -28.002 5.505 16.398 1.00 75.38 169 ASN A N 1
ATOM 1323 C CA . ASN A 1 169 ? -29.179 4.794 16.899 1.00 75.38 169 ASN A CA 1
ATOM 1324 C C . ASN A 1 169 ? -28.992 3.264 16.979 1.00 75.38 169 ASN A C 1
ATOM 1326 O O . ASN A 1 169 ? -29.980 2.536 17.074 1.00 75.38 169 ASN A O 1
ATOM 1330 N N . PHE A 1 170 ? -27.758 2.759 16.895 1.00 84.12 170 PHE A N 1
ATOM 1331 C CA . PHE A 1 170 ? -27.482 1.324 16.941 1.00 84.12 170 PHE A CA 1
ATOM 1332 C C . PHE A 1 170 ? -27.763 0.735 18.335 1.00 84.12 170 PHE A C 1
ATOM 1334 O O . PHE A 1 170 ? -27.281 1.250 19.344 1.00 84.12 170 PHE A O 1
ATOM 1341 N N . ASP A 1 171 ? -28.508 -0.374 18.388 1.00 82.44 171 ASP A N 1
ATOM 1342 C CA . ASP A 1 171 ? -29.004 -1.004 19.627 1.00 82.44 171 ASP A CA 1
ATOM 1343 C C . ASP A 1 171 ? -27.894 -1.252 20.665 1.00 82.44 171 ASP A C 1
ATOM 1345 O O . ASP A 1 171 ? -28.059 -0.942 21.846 1.00 82.44 171 ASP A O 1
ATOM 1349 N N . ALA A 1 172 ? -26.718 -1.708 20.217 1.00 85.25 172 ALA A N 1
ATOM 1350 C CA . ALA A 1 172 ? -25.583 -1.939 21.106 1.00 85.25 172 ALA A CA 1
ATOM 1351 C C . ALA A 1 172 ? -25.004 -0.646 21.713 1.00 85.25 172 ALA A C 1
ATOM 1353 O O . ALA A 1 172 ? -24.675 -0.639 22.898 1.00 85.25 172 ALA A O 1
ATOM 1354 N N . LYS A 1 173 ? -24.925 0.458 20.945 1.00 88.19 173 LYS A N 1
ATOM 1355 C CA . LYS A 1 173 ? -24.489 1.772 21.465 1.00 88.19 173 LYS A CA 1
ATOM 1356 C C . LYS A 1 173 ? -25.455 2.248 22.554 1.00 88.19 173 LYS A C 1
ATOM 1358 O O . LYS A 1 173 ? -25.021 2.641 23.633 1.00 88.19 173 LYS A O 1
ATOM 1363 N N . LEU A 1 174 ? -26.763 2.160 22.296 1.00 89.88 174 LEU A N 1
ATOM 1364 C CA . LEU A 1 174 ? -27.803 2.619 23.224 1.00 89.88 174 LEU A CA 1
ATOM 1365 C C . LEU A 1 174 ? -27.793 1.837 24.548 1.00 89.88 174 LEU A C 1
ATOM 1367 O O . LEU A 1 174 ? -27.809 2.452 25.614 1.00 89.88 174 LEU A O 1
ATOM 1371 N N . LYS A 1 175 ? -27.704 0.501 24.496 1.00 91.38 175 LYS A N 1
ATOM 1372 C CA . LYS A 1 175 ? -27.679 -0.358 25.695 1.00 91.38 175 LYS A CA 1
ATOM 1373 C C . LYS A 1 175 ? -26.415 -0.174 26.532 1.00 91.38 175 LYS A C 1
ATOM 1375 O O . LYS A 1 175 ? -26.511 -0.030 27.750 1.00 91.38 175 LYS A O 1
ATOM 1380 N N . VAL A 1 176 ? -25.240 -0.112 25.898 1.00 93.00 176 VAL A N 1
ATOM 1381 C CA . VAL A 1 176 ? -23.976 0.165 26.605 1.00 93.00 176 VAL A CA 1
ATOM 1382 C C . VAL A 1 176 ? -24.017 1.553 27.257 1.00 93.00 176 VAL A C 1
ATOM 1384 O O . VAL A 1 176 ? -23.677 1.683 28.432 1.00 93.00 176 VAL A O 1
ATOM 1387 N N . MET A 1 177 ? -24.512 2.578 26.551 1.00 92.62 177 MET A N 1
ATOM 1388 C CA . MET A 1 177 ? -24.633 3.935 27.095 1.00 92.62 177 MET A CA 1
ATOM 1389 C C . MET A 1 177 ? -25.630 4.019 28.266 1.00 92.62 177 MET A C 1
ATOM 1391 O O . MET A 1 177 ? -25.375 4.739 29.232 1.00 92.62 177 MET A O 1
ATOM 1395 N N . GLN A 1 178 ? -26.740 3.273 28.220 1.00 94.00 178 GLN A N 1
ATOM 1396 C CA . GLN A 1 178 ? -27.719 3.191 29.312 1.00 94.00 178 GLN A CA 1
ATOM 1397 C C . GLN A 1 178 ? -27.084 2.641 30.599 1.00 94.00 178 GLN A C 1
ATOM 1399 O O . GLN A 1 178 ? -27.196 3.262 31.660 1.00 94.00 178 GLN A O 1
ATOM 1404 N N . TRP A 1 179 ? -26.386 1.505 30.510 1.00 94.69 179 TRP A N 1
ATOM 1405 C CA . TRP A 1 179 ? -25.730 0.892 31.668 1.00 94.69 179 TRP A CA 1
ATOM 1406 C C . TRP A 1 179 ? -24.529 1.702 32.164 1.00 94.69 179 TRP A C 1
ATOM 1408 O O . TRP A 1 179 ? -24.351 1.841 33.375 1.00 94.69 179 TRP A O 1
ATOM 1418 N N . HIS A 1 180 ? -23.771 2.326 31.256 1.00 95.31 180 HIS A N 1
ATOM 1419 C CA . HIS A 1 180 ? -22.711 3.277 31.606 1.00 95.31 180 HIS A CA 1
ATOM 1420 C C . HIS A 1 180 ? -23.260 4.471 32.388 1.00 95.31 180 HIS A C 1
ATOM 1422 O O . HIS A 1 180 ? -22.716 4.819 33.433 1.00 95.31 180 HIS A O 1
ATOM 1428 N N . GLY A 1 181 ? -24.373 5.056 31.934 1.00 92.31 181 GLY A N 1
ATOM 1429 C CA . GLY A 1 181 ? -25.049 6.155 32.622 1.00 92.31 181 GLY A CA 1
ATOM 1430 C C . GLY A 1 181 ? -25.535 5.775 34.023 1.00 92.31 181 GLY A C 1
ATOM 1431 O O . GLY A 1 181 ? -25.373 6.566 34.952 1.00 92.31 181 GLY A O 1
ATOM 1432 N N . LYS A 1 182 ? -26.065 4.555 34.193 1.00 93.38 182 LYS A N 1
ATOM 1433 C CA . LYS A 1 182 ? -26.482 4.030 35.501 1.00 93.38 182 LYS A CA 1
ATOM 1434 C C . LYS A 1 182 ? -25.289 3.853 36.445 1.00 93.38 182 LYS A C 1
ATOM 1436 O O . LYS A 1 182 ? -25.287 4.459 37.513 1.00 93.38 182 LYS A O 1
ATOM 1441 N N . LEU A 1 183 ? -24.254 3.114 36.042 1.00 92.06 183 LEU A N 1
ATOM 1442 C CA . LEU A 1 183 ? -23.067 2.878 36.877 1.00 92.06 183 LEU A CA 1
ATOM 1443 C C . LEU A 1 183 ? -22.294 4.171 37.189 1.00 92.06 183 LEU A C 1
ATOM 1445 O O . LEU A 1 183 ? -21.830 4.349 38.308 1.00 92.06 183 LEU A O 1
ATOM 1449 N N . LYS A 1 184 ? -22.244 5.131 36.257 1.00 92.75 184 LYS A N 1
ATOM 1450 C CA . LYS A 1 184 ? -21.652 6.462 36.483 1.00 92.75 184 LYS A CA 1
ATOM 1451 C C . LYS A 1 184 ? -22.384 7.296 37.548 1.00 92.75 184 LYS A C 1
ATOM 1453 O O . LYS A 1 184 ? -21.812 8.256 38.059 1.00 92.75 184 LYS A O 1
ATOM 1458 N N . SER A 1 185 ? -23.649 6.984 37.838 1.00 92.00 185 SER A N 1
ATOM 1459 C CA . SER A 1 185 ? -24.439 7.669 38.873 1.00 92.00 185 SER A CA 1
ATOM 1460 C C . SER A 1 185 ? -24.297 7.058 40.272 1.00 92.00 185 SER A C 1
ATOM 1462 O O . SER A 1 185 ? -24.725 7.681 41.241 1.00 92.00 185 SER A O 1
ATOM 1464 N N . MET A 1 186 ? -23.691 5.871 40.368 1.00 90.81 186 MET A N 1
ATOM 1465 C CA . MET A 1 186 ? -23.419 5.156 41.616 1.00 90.81 186 MET A CA 1
ATOM 1466 C C . MET A 1 186 ? -22.071 5.589 42.207 1.00 90.81 186 MET A C 1
ATOM 1468 O O . MET A 1 186 ? -21.204 6.106 41.495 1.00 90.81 186 MET A O 1
ATOM 1472 N N . THR A 1 187 ? -21.874 5.397 43.512 1.00 89.31 187 THR A N 1
ATOM 1473 C CA . THR A 1 187 ? -20.556 5.624 44.131 1.00 89.31 187 THR A CA 1
ATOM 1474 C C . THR A 1 187 ? -19.634 4.417 43.945 1.00 89.31 187 THR A C 1
ATOM 1476 O O . THR A 1 187 ? -20.087 3.289 43.793 1.00 89.31 187 THR A O 1
ATOM 1479 N N . ALA A 1 188 ? -18.316 4.645 43.963 1.00 82.88 188 ALA A N 1
ATOM 1480 C CA . ALA A 1 188 ? -17.313 3.600 43.724 1.00 82.88 188 ALA A CA 1
ATOM 1481 C C . ALA A 1 188 ? -17.422 2.397 44.687 1.00 82.88 188 ALA A C 1
ATOM 1483 O O . ALA A 1 188 ? -17.109 1.280 44.301 1.00 82.88 188 ALA A O 1
ATOM 1484 N N . SER A 1 189 ? -17.889 2.630 45.917 1.00 86.62 189 SER A N 1
ATOM 1485 C CA . SER A 1 189 ? -18.076 1.615 46.963 1.00 86.62 189 SER A CA 1
ATOM 1486 C C . SER A 1 189 ? -19.459 0.951 46.970 1.00 86.62 189 SER A C 1
ATOM 1488 O O . SER A 1 189 ? -19.757 0.195 47.891 1.00 86.62 189 SER A O 1
ATOM 1490 N N . GLU A 1 190 ? -20.342 1.284 46.028 1.00 91.50 190 GLU A N 1
ATOM 1491 C CA . GLU A 1 190 ? -21.622 0.590 45.876 1.00 91.50 190 GLU A CA 1
ATOM 1492 C C . GLU A 1 190 ? -21.446 -0.720 45.097 1.00 91.50 190 GLU A C 1
ATOM 1494 O O . GLU A 1 190 ? -20.512 -0.893 44.314 1.00 91.50 190 GLU A O 1
ATOM 1499 N N . GLU A 1 191 ? -22.382 -1.642 45.304 1.00 92.62 191 GLU A N 1
ATOM 1500 C CA . GLU A 1 191 ? -22.503 -2.885 44.546 1.00 92.62 191 GLU A CA 1
ATOM 1501 C C . GLU A 1 191 ? -23.812 -2.863 43.747 1.00 92.62 191 GLU A C 1
ATOM 1503 O O . GLU A 1 191 ? -24.834 -2.350 44.217 1.00 92.62 191 GLU A O 1
ATOM 1508 N N . ILE A 1 192 ? -23.808 -3.426 42.536 1.00 93.19 192 ILE A N 1
ATOM 1509 C CA . ILE A 1 192 ? -25.046 -3.622 41.773 1.00 93.19 192 ILE A CA 1
ATOM 1510 C C . ILE A 1 192 ? -25.892 -4.742 42.386 1.00 93.19 192 ILE A C 1
ATOM 1512 O O . ILE A 1 192 ? -25.374 -5.742 42.882 1.00 93.19 192 ILE A O 1
ATOM 1516 N N . THR A 1 193 ? -27.216 -4.602 42.314 1.00 93.38 193 THR A N 1
ATOM 1517 C CA . THR A 1 193 ? -28.134 -5.653 42.775 1.00 93.38 193 THR A CA 1
ATOM 1518 C C . THR A 1 193 ? -28.062 -6.887 41.867 1.00 93.38 193 THR A C 1
ATOM 1520 O O . THR A 1 193 ? -27.771 -6.769 40.678 1.00 93.38 193 THR A O 1
ATOM 1523 N N . ASP A 1 194 ? -28.371 -8.082 42.383 1.00 90.00 194 ASP A N 1
ATOM 1524 C CA . ASP A 1 194 ? -28.392 -9.301 41.552 1.00 90.00 194 ASP A CA 1
ATOM 1525 C C . ASP A 1 194 ? -29.444 -9.254 40.430 1.00 90.00 194 ASP A C 1
ATOM 1527 O O . ASP A 1 194 ? -29.258 -9.878 39.385 1.00 90.00 194 ASP A O 1
ATOM 1531 N N . GLU A 1 195 ? -30.529 -8.498 40.617 1.00 92.12 195 GLU A N 1
ATOM 1532 C CA . GLU A 1 195 ? -31.523 -8.253 39.566 1.00 92.12 195 GLU A CA 1
ATOM 1533 C C . GLU A 1 195 ? -30.934 -7.371 38.454 1.00 92.12 195 GLU A C 1
ATOM 1535 O O . GLU A 1 195 ? -31.026 -7.708 37.273 1.00 92.12 195 GLU A O 1
ATOM 1540 N N . ASP A 1 196 ? -30.232 -6.297 38.831 1.00 91.69 196 ASP A N 1
ATOM 1541 C CA . ASP A 1 196 ? -29.516 -5.445 37.881 1.00 91.69 196 ASP A CA 1
ATOM 1542 C C . ASP A 1 196 ? -28.409 -6.200 37.147 1.00 91.69 196 ASP A C 1
ATOM 1544 O O . ASP A 1 196 ? -28.268 -6.035 35.939 1.00 91.69 196 ASP A O 1
ATOM 1548 N N . ALA A 1 197 ? -27.655 -7.059 37.837 1.00 89.94 197 ALA A N 1
ATOM 1549 C CA . ALA A 1 197 ? -26.619 -7.879 37.220 1.00 89.94 197 ALA A CA 1
ATOM 1550 C C . ALA A 1 197 ? -27.202 -8.837 36.168 1.00 89.94 197 ALA A C 1
ATOM 1552 O O . ALA A 1 197 ? -26.656 -8.954 35.070 1.00 89.94 197 ALA A O 1
ATOM 1553 N N . ARG A 1 198 ? -28.341 -9.483 36.457 1.00 88.69 198 ARG A N 1
ATOM 1554 C CA . ARG A 1 198 ? -29.039 -10.360 35.500 1.00 88.69 198 ARG A CA 1
ATOM 1555 C C . ARG A 1 198 ? -29.551 -9.595 34.283 1.00 88.69 198 ARG A C 1
ATOM 1557 O O . ARG A 1 198 ? -29.331 -10.043 33.157 1.00 88.69 198 ARG A O 1
ATOM 1564 N N . GLN A 1 199 ? -30.188 -8.442 34.493 1.00 91.88 199 GLN A N 1
ATOM 1565 C CA . GLN A 1 199 ? -30.681 -7.614 33.392 1.00 91.88 199 GLN A CA 1
ATOM 1566 C C . GLN A 1 199 ? -29.522 -7.054 32.550 1.00 91.88 199 GLN A C 1
ATOM 1568 O O . GLN A 1 199 ? -29.599 -7.057 31.323 1.00 91.88 199 GLN A O 1
ATOM 1573 N N . MET A 1 200 ? -28.416 -6.656 33.185 1.00 93.44 200 MET A N 1
ATOM 1574 C CA . MET A 1 200 ? -27.209 -6.169 32.513 1.00 93.44 200 MET A CA 1
ATOM 1575 C C . MET A 1 200 ? -26.547 -7.260 31.657 1.00 93.44 200 MET A C 1
ATOM 1577 O O . MET A 1 200 ? -26.171 -6.980 30.521 1.00 93.44 200 MET A O 1
ATOM 1581 N N . VAL A 1 201 ? -26.471 -8.511 32.137 1.00 89.38 201 VAL A N 1
ATOM 1582 C CA . VAL A 1 201 ? -26.024 -9.655 31.314 1.00 89.38 201 VAL A CA 1
ATOM 1583 C C . VAL A 1 201 ? -26.935 -9.835 30.097 1.00 89.38 201 VAL A C 1
ATOM 1585 O O . VAL A 1 201 ? -26.435 -9.906 28.978 1.00 89.38 201 VAL A O 1
ATOM 1588 N N . PHE A 1 202 ? -28.259 -9.863 30.282 1.00 89.69 202 PHE A N 1
ATOM 1589 C CA . PHE A 1 202 ? -29.211 -10.048 29.179 1.00 89.69 202 PHE A CA 1
ATOM 1590 C C . PHE A 1 202 ? -29.123 -8.932 28.122 1.00 89.69 202 PHE A C 1
ATOM 1592 O O . PHE A 1 202 ? -29.067 -9.204 26.915 1.00 89.69 202 PHE A O 1
ATOM 1599 N N . ASP A 1 203 ? -29.072 -7.674 28.560 1.00 90.38 203 ASP A N 1
ATOM 1600 C CA . ASP A 1 203 ? -28.996 -6.517 27.669 1.00 90.38 203 ASP A CA 1
ATOM 1601 C C . ASP A 1 203 ? -27.674 -6.490 26.894 1.00 90.38 203 ASP A C 1
ATOM 1603 O O . ASP A 1 203 ? -27.676 -6.216 25.691 1.00 90.38 203 ASP A O 1
ATOM 1607 N N . LEU A 1 204 ? -26.551 -6.803 27.550 1.00 90.25 204 LEU A N 1
ATOM 1608 C CA . LEU A 1 204 ? -25.229 -6.780 26.925 1.00 90.25 204 LEU A CA 1
ATOM 1609 C C . LEU A 1 204 ? -24.949 -8.010 26.056 1.00 90.25 204 LEU A C 1
ATOM 1611 O O . LEU A 1 204 ? -24.316 -7.857 25.015 1.00 90.25 204 LEU A O 1
ATOM 1615 N N . GLU A 1 205 ? -25.484 -9.193 26.376 1.00 86.81 205 GLU A N 1
ATOM 1616 C CA . GLU A 1 205 ? -25.483 -10.322 25.434 1.00 86.81 205 GLU A CA 1
ATOM 1617 C C . GLU A 1 205 ? -26.328 -10.002 24.192 1.00 86.81 205 GLU A C 1
ATOM 1619 O O . GLU A 1 205 ? -25.924 -10.302 23.067 1.00 86.81 205 GLU A O 1
ATOM 1624 N N . THR A 1 206 ? -27.464 -9.316 24.357 1.00 86.62 206 THR A N 1
ATOM 1625 C CA . THR A 1 206 ? -28.279 -8.850 23.224 1.00 86.62 206 THR A CA 1
ATOM 1626 C C . THR A 1 206 ? -27.537 -7.800 22.388 1.00 86.62 206 THR A C 1
ATOM 1628 O O . THR A 1 206 ? -27.523 -7.895 21.160 1.00 86.62 206 THR A O 1
ATOM 1631 N N . ALA A 1 207 ? -26.869 -6.837 23.032 1.00 87.38 207 ALA A N 1
ATOM 1632 C CA . ALA A 1 207 ? -26.035 -5.831 22.374 1.00 87.38 207 ALA A CA 1
ATOM 1633 C C . ALA A 1 207 ? -24.860 -6.465 21.607 1.00 87.38 207 ALA A C 1
ATOM 1635 O O . ALA A 1 207 ? -24.627 -6.124 20.447 1.00 87.38 207 ALA A O 1
ATOM 1636 N N . TYR A 1 208 ? -24.167 -7.432 22.213 1.00 85.62 208 TYR A N 1
ATOM 1637 C CA . TYR A 1 208 ? -23.078 -8.187 21.592 1.00 85.62 208 TYR A CA 1
ATOM 1638 C C . TYR A 1 208 ? -23.547 -8.982 20.365 1.00 85.62 208 TYR A C 1
ATOM 1640 O O . TYR A 1 208 ? -22.910 -8.941 19.309 1.00 85.62 208 TYR A O 1
ATOM 1648 N N . ASN A 1 209 ? -24.697 -9.658 20.468 1.00 81.19 209 ASN A N 1
ATOM 1649 C CA . ASN A 1 209 ? -25.305 -10.361 19.340 1.00 81.19 209 ASN A CA 1
ATOM 1650 C C . ASN A 1 209 ? -25.690 -9.379 18.220 1.00 81.19 209 ASN A C 1
ATOM 1652 O O . ASN A 1 209 ? -25.398 -9.643 17.057 1.00 81.19 209 ASN A O 1
ATOM 1656 N N . SER A 1 210 ? -26.272 -8.221 18.553 1.00 78.69 210 SER A N 1
ATOM 1657 C CA . SER A 1 210 ? -26.584 -7.164 17.578 1.00 78.69 210 SER A CA 1
ATOM 1658 C C . SER A 1 210 ? -25.326 -6.637 16.875 1.00 78.69 210 SER A C 1
ATOM 1660 O O . SER A 1 210 ? -25.305 -6.530 15.651 1.00 78.69 210 SER A O 1
ATOM 1662 N N . PHE A 1 211 ? -24.244 -6.388 17.620 1.00 82.31 211 PHE A N 1
ATOM 1663 C CA . PHE A 1 211 ? -22.947 -5.962 17.083 1.00 82.31 211 PHE A CA 1
ATOM 1664 C C . PHE A 1 211 ? -22.335 -7.022 16.151 1.00 82.31 211 PHE A C 1
ATOM 1666 O O . PHE A 1 211 ? -21.936 -6.713 15.028 1.00 82.31 211 PHE A O 1
ATOM 1673 N N . THR A 1 212 ? -22.346 -8.292 16.560 1.00 73.44 212 THR A N 1
ATOM 1674 C CA . THR A 1 212 ? -21.846 -9.416 15.751 1.00 73.44 212 THR A CA 1
ATOM 1675 C C . THR A 1 212 ? -22.655 -9.593 14.461 1.00 73.44 212 THR A C 1
ATOM 1677 O O . THR A 1 212 ? -22.078 -9.662 13.374 1.00 73.44 212 THR A O 1
ATOM 1680 N N . LEU A 1 213 ? -23.990 -9.595 14.543 1.00 67.19 213 LEU A N 1
ATOM 1681 C CA . LEU A 1 213 ? -24.864 -9.731 13.372 1.00 67.19 213 LEU A CA 1
ATOM 1682 C C . LEU A 1 213 ? -24.800 -8.505 12.442 1.00 67.19 213 LEU A C 1
ATOM 1684 O O . LEU A 1 213 ? -24.823 -8.659 11.224 1.00 67.19 213 LEU A O 1
ATOM 1688 N N . GLY A 1 214 ? -24.710 -7.297 13.003 1.00 59.94 214 GLY A N 1
ATOM 1689 C CA . GLY A 1 214 ? -24.727 -6.036 12.258 1.00 59.94 214 GLY A CA 1
ATOM 1690 C C . GLY A 1 214 ? -23.387 -5.617 11.647 1.00 59.94 214 GLY A C 1
ATOM 1691 O O . GLY A 1 214 ? -23.386 -4.803 10.727 1.00 59.94 214 GLY A O 1
ATOM 1692 N N . VAL A 1 215 ? -22.258 -6.153 12.130 1.00 60.00 215 VAL A N 1
ATOM 1693 C CA . VAL A 1 215 ? -20.906 -5.742 11.696 1.00 60.00 215 VAL A CA 1
ATOM 1694 C C . VAL A 1 215 ? -20.077 -6.909 11.147 1.00 60.00 215 VAL A C 1
ATOM 1696 O O . VAL A 1 215 ? -19.460 -6.773 10.092 1.00 60.00 215 VAL A O 1
ATOM 1699 N N . ILE A 1 216 ? -20.077 -8.071 11.810 1.00 54.19 216 ILE A N 1
ATOM 1700 C CA . ILE A 1 216 ? -19.164 -9.185 11.485 1.00 54.19 216 ILE A CA 1
ATOM 1701 C C . ILE A 1 216 ? -19.703 -10.049 10.328 1.00 54.19 216 ILE A C 1
ATOM 1703 O O . ILE A 1 216 ? -18.941 -10.471 9.452 1.00 54.19 216 ILE A O 1
ATOM 1707 N N . LEU A 1 217 ? -21.022 -10.259 10.253 1.00 51.12 217 LEU A N 1
ATOM 1708 C CA . LEU A 1 217 ? -21.649 -10.968 9.125 1.00 51.12 217 LEU A CA 1
ATOM 1709 C C . LEU A 1 217 ? -21.555 -10.211 7.782 1.00 51.12 217 LEU A C 1
ATOM 1711 O O . LEU A 1 217 ? -21.185 -10.829 6.784 1.00 51.12 217 LEU A O 1
ATOM 1715 N N . PRO A 1 218 ? -21.790 -8.886 7.706 1.00 44.47 218 PRO A N 1
ATOM 1716 C CA . PRO A 1 218 ? -21.562 -8.132 6.472 1.00 44.47 218 PRO A CA 1
ATOM 1717 C C . PRO A 1 218 ? -20.113 -8.198 5.966 1.00 44.47 218 PRO A C 1
ATOM 1719 O O . PRO A 1 218 ? -19.895 -8.276 4.758 1.00 44.47 218 PRO A O 1
ATOM 1722 N N . LEU A 1 219 ? -19.122 -8.216 6.867 1.00 44.28 219 LEU A N 1
ATOM 1723 C CA . LEU A 1 219 ? -17.705 -8.328 6.497 1.00 44.28 219 LEU A CA 1
ATOM 1724 C C . LEU A 1 219 ? -17.371 -9.681 5.846 1.00 44.28 219 LEU A C 1
ATOM 1726 O O . LEU A 1 219 ? -16.649 -9.709 4.852 1.00 44.28 219 LEU A O 1
ATOM 1730 N N . SER A 1 220 ? -17.950 -10.780 6.336 1.00 38.28 220 SER A N 1
ATOM 1731 C CA . SER A 1 220 ? -17.726 -12.127 5.781 1.00 38.28 220 SER A CA 1
ATOM 1732 C C . SER A 1 220 ? -18.454 -12.379 4.448 1.00 38.28 220 SER A C 1
ATOM 1734 O O . SER A 1 220 ? -17.994 -13.183 3.639 1.00 38.28 220 SER A O 1
ATOM 1736 N N . VAL A 1 221 ? -19.536 -11.650 4.148 1.00 35.31 221 VAL A N 1
ATOM 1737 C CA . VAL A 1 221 ? -20.234 -11.726 2.844 1.00 35.31 221 VAL A CA 1
ATOM 1738 C C . VAL A 1 221 ? -19.507 -10.943 1.735 1.00 35.31 221 VAL A C 1
ATOM 1740 O O . VAL A 1 221 ? -19.608 -11.293 0.554 1.00 35.31 221 VAL A O 1
ATOM 1743 N N . VAL A 1 222 ? -18.742 -9.902 2.080 1.00 36.00 222 VAL A N 1
ATOM 1744 C CA . VAL A 1 222 ? -17.998 -9.095 1.093 1.00 36.00 222 VAL A CA 1
ATOM 1745 C C . VAL A 1 222 ? -16.802 -9.857 0.503 1.00 36.00 222 VAL A C 1
ATOM 1747 O O . VAL A 1 222 ? -16.528 -9.703 -0.688 1.00 36.00 222 VAL A O 1
ATOM 1750 N N . GLU A 1 223 ? -16.135 -10.731 1.265 1.00 30.92 223 GLU A N 1
ATOM 1751 C CA . GLU A 1 223 ? -14.990 -11.515 0.761 1.00 30.92 223 GLU A CA 1
ATOM 1752 C C . GLU A 1 223 ? -15.368 -12.549 -0.319 1.00 30.92 223 GLU A C 1
ATOM 1754 O O . GLU A 1 223 ? -14.543 -12.876 -1.171 1.00 30.92 223 GLU A O 1
ATOM 1759 N N . LEU A 1 224 ? -16.627 -13.004 -0.363 1.00 32.59 224 LEU A N 1
ATOM 1760 C CA . LEU A 1 224 ? -17.119 -13.920 -1.405 1.00 32.59 224 LEU A CA 1
ATOM 1761 C C . LEU A 1 224 ? -17.478 -13.223 -2.730 1.00 32.59 224 LEU A C 1
ATOM 1763 O O . LEU A 1 224 ? -17.658 -13.894 -3.745 1.00 32.59 224 LEU A O 1
ATOM 1767 N N . ASN A 1 225 ? -17.553 -11.887 -2.748 1.00 30.27 225 ASN A N 1
ATOM 1768 C CA . ASN A 1 225 ? -17.955 -11.089 -3.913 1.00 30.27 225 ASN A CA 1
ATOM 1769 C C . ASN A 1 225 ? -16.773 -10.363 -4.590 1.00 30.27 225 ASN A C 1
ATOM 1771 O O . ASN A 1 225 ? -16.933 -9.312 -5.213 1.00 30.27 225 ASN A O 1
ATOM 1775 N N . GLY A 1 226 ? -15.574 -10.953 -4.514 1.00 34.03 226 GLY A N 1
ATOM 1776 C CA . GLY A 1 226 ? -14.483 -10.645 -5.443 1.00 34.03 226 GLY A CA 1
ATOM 1777 C C . GLY A 1 226 ? -14.859 -10.963 -6.907 1.00 34.03 226 GLY A C 1
ATOM 1778 O O . GLY A 1 226 ? -15.869 -11.627 -7.155 1.00 34.03 226 GLY A O 1
ATOM 1779 N N . PRO A 1 227 ? -14.069 -10.512 -7.904 1.00 32.81 227 PRO A N 1
ATOM 1780 C CA . PRO A 1 227 ? -14.433 -10.544 -9.329 1.00 32.81 227 PRO A CA 1
ATOM 1781 C C . PRO A 1 227 ? -14.343 -11.954 -9.958 1.00 32.81 227 PRO A C 1
ATOM 1783 O O . PRO A 1 227 ? -13.540 -12.213 -10.853 1.00 32.81 227 PRO A O 1
ATOM 1786 N N . GLY A 1 228 ? -15.182 -12.868 -9.472 1.00 39.31 228 GLY A N 1
ATOM 1787 C CA . GLY A 1 228 ? -15.289 -14.268 -9.891 1.00 39.31 228 GLY A CA 1
ATOM 1788 C C . GLY A 1 228 ? -16.489 -15.031 -9.301 1.00 39.31 228 GLY A C 1
ATOM 1789 O O . GLY A 1 228 ? -16.626 -16.220 -9.578 1.00 39.31 228 GLY A O 1
ATOM 1790 N N . GLY A 1 229 ? -17.352 -14.386 -8.504 1.00 28.34 229 GLY A N 1
ATOM 1791 C CA . GLY A 1 229 ? -18.554 -14.999 -7.926 1.00 28.34 229 GLY A CA 1
ATOM 1792 C C . GLY A 1 229 ? -19.755 -14.985 -8.879 1.00 28.34 229 GLY A C 1
ATOM 1793 O O . GLY A 1 229 ? -20.168 -13.929 -9.356 1.00 28.34 229 GLY A O 1
ATOM 1794 N N . GLY A 1 230 ? -20.328 -16.159 -9.155 1.00 27.00 230 GLY A N 1
ATOM 1795 C CA . GLY A 1 230 ? -21.595 -16.281 -9.880 1.00 27.00 230 GLY A CA 1
ATOM 1796 C C . GLY A 1 230 ? -22.799 -15.928 -9.002 1.00 27.00 230 GLY A C 1
ATOM 1797 O O . GLY A 1 230 ? -22.778 -16.145 -7.793 1.00 27.00 230 GLY A O 1
ATOM 1798 N N . VAL A 1 231 ? -23.867 -15.416 -9.619 1.00 32.12 231 VAL A N 1
ATOM 1799 C CA . VAL A 1 231 ? -25.125 -15.089 -8.929 1.00 32.12 231 VAL A CA 1
ATOM 1800 C C . VAL A 1 231 ? -25.737 -16.355 -8.326 1.00 32.12 231 VAL A C 1
ATOM 1802 O O . VAL A 1 231 ? -26.175 -17.236 -9.066 1.00 32.12 231 VAL A O 1
ATOM 1805 N N . LEU A 1 232 ? -25.836 -16.413 -6.996 1.00 25.78 232 LEU A N 1
ATOM 1806 C CA . LEU A 1 232 ? -26.732 -17.334 -6.300 1.00 25.78 232 LEU A CA 1
ATOM 1807 C C . LEU A 1 232 ? -27.864 -16.547 -5.646 1.00 25.78 232 LEU A C 1
ATOM 1809 O O . LEU A 1 232 ? -27.661 -15.621 -4.864 1.00 25.78 232 LEU A O 1
ATOM 1813 N N . HIS A 1 233 ? -29.070 -16.906 -6.061 1.00 27.67 233 HIS A N 1
ATOM 1814 C CA . HIS A 1 233 ? -30.319 -16.265 -5.694 1.00 27.67 233 HIS A CA 1
ATOM 1815 C C . HIS A 1 233 ? -30.829 -16.853 -4.372 1.00 27.67 233 HIS A C 1
ATOM 1817 O O . HIS A 1 233 ? -30.730 -18.061 -4.189 1.00 27.67 233 HIS A O 1
ATOM 1823 N N . SER A 1 234 ? -31.415 -16.010 -3.511 1.00 30.05 234 SER A N 1
ATOM 1824 C CA . SER A 1 234 ? -32.333 -16.369 -2.407 1.00 30.05 234 SER A CA 1
ATOM 1825 C C . SER A 1 234 ? -31.980 -17.587 -1.532 1.00 30.05 234 SER A C 1
ATOM 1827 O O . SER A 1 234 ? -32.214 -18.725 -1.929 1.00 30.05 234 SER A O 1
ATOM 1829 N N . PHE A 1 235 ? -31.598 -17.340 -0.274 1.00 25.19 235 PHE A N 1
ATOM 1830 C CA . PHE A 1 235 ? -31.808 -18.310 0.807 1.00 25.19 235 PHE A CA 1
ATOM 1831 C C . PHE A 1 235 ? -32.939 -17.827 1.720 1.00 25.19 235 PHE A C 1
ATOM 1833 O O . PHE A 1 235 ? -32.948 -16.674 2.152 1.00 25.19 235 PHE A O 1
ATOM 1840 N N . GLU A 1 236 ? -33.922 -18.699 1.929 1.00 26.95 236 GLU A N 1
ATOM 1841 C CA . GLU A 1 236 ? -35.153 -18.429 2.675 1.00 26.95 236 GLU A CA 1
ATOM 1842 C C . GLU A 1 236 ? -34.935 -18.368 4.195 1.00 26.95 236 GLU A C 1
ATOM 1844 O O . GLU A 1 236 ? -33.870 -18.702 4.719 1.00 26.95 236 GLU A O 1
ATOM 1849 N N . GLN A 1 237 ? -35.977 -17.929 4.905 1.00 31.12 237 GLN A N 1
ATOM 1850 C CA . GLN A 1 237 ? -36.037 -17.917 6.365 1.00 31.12 237 GLN A CA 1
ATOM 1851 C C . GLN A 1 237 ? -35.739 -19.313 6.932 1.00 31.12 237 GLN A C 1
ATOM 1853 O O . GLN A 1 237 ? -36.482 -20.258 6.674 1.00 31.12 237 GLN A O 1
ATOM 1858 N N . VAL A 1 238 ? -34.700 -19.428 7.761 1.00 28.94 238 VAL A N 1
ATOM 1859 C CA . VAL A 1 238 ? -34.527 -20.591 8.641 1.00 28.94 238 VAL A CA 1
ATOM 1860 C C . VAL A 1 238 ? -35.386 -20.365 9.882 1.00 28.94 238 VAL A C 1
ATOM 1862 O O . VAL A 1 238 ? -35.241 -19.347 10.562 1.00 28.94 238 VAL A O 1
ATOM 1865 N N . ASP A 1 239 ? -36.307 -21.292 10.137 1.00 24.23 239 ASP A N 1
ATOM 1866 C CA . ASP A 1 239 ? -37.291 -21.178 11.212 1.00 24.23 239 ASP A CA 1
ATOM 1867 C C . ASP A 1 239 ? -36.630 -21.297 12.598 1.00 24.23 239 ASP A C 1
ATOM 1869 O O . ASP A 1 239 ? -35.753 -22.133 12.827 1.00 24.23 239 ASP A O 1
ATOM 1873 N N . LEU A 1 240 ? -37.025 -20.428 13.531 1.00 33.94 240 LEU A N 1
ATOM 1874 C CA . LEU A 1 240 ? -36.341 -20.245 14.820 1.00 33.94 240 LEU A CA 1
ATOM 1875 C C . LEU A 1 240 ? -36.883 -21.156 15.941 1.00 33.94 240 LEU A C 1
ATOM 1877 O O . LEU A 1 240 ? -36.481 -21.010 17.099 1.00 33.94 240 LEU A O 1
ATOM 1881 N N . SER A 1 241 ? -37.807 -22.068 15.623 1.00 28.95 241 SER A N 1
ATOM 1882 C CA . SER A 1 241 ? -38.439 -22.985 16.580 1.00 28.95 241 SER A CA 1
ATOM 1883 C C . SER A 1 241 ? -37.490 -24.074 17.080 1.00 28.95 241 SER A C 1
ATOM 1885 O O . SER A 1 241 ? -37.377 -24.292 18.287 1.00 28.95 241 SER A O 1
ATOM 1887 N N . ASP A 1 242 ? -36.772 -24.729 16.170 1.00 26.56 242 ASP A N 1
ATOM 1888 C CA . ASP A 1 242 ? -36.101 -26.001 16.469 1.00 26.56 242 ASP A CA 1
ATOM 1889 C C . ASP A 1 242 ? -34.795 -25.799 17.253 1.00 26.56 242 ASP A C 1
ATOM 1891 O O . ASP A 1 242 ? -34.407 -26.636 18.069 1.00 26.56 242 ASP A O 1
ATOM 1895 N N . ALA A 1 243 ? -34.162 -24.632 17.097 1.00 29.73 243 ALA A N 1
ATOM 1896 C CA . ALA A 1 243 ? -32.962 -24.251 17.840 1.00 29.73 243 ALA A CA 1
ATOM 1897 C C . ALA A 1 243 ? -33.211 -24.034 19.348 1.00 29.73 243 ALA A C 1
ATOM 1899 O O . ALA A 1 243 ? -32.261 -24.072 20.129 1.00 29.73 243 ALA A O 1
ATOM 1900 N N . LYS A 1 244 ? -34.464 -23.830 19.788 1.00 32.47 244 LYS A N 1
ATOM 1901 C CA . LYS A 1 244 ? -34.788 -23.691 21.221 1.00 32.47 244 LYS A CA 1
ATOM 1902 C C . LYS A 1 244 ? -34.785 -25.021 21.976 1.00 32.47 244 LYS A C 1
ATOM 1904 O O . LYS A 1 244 ? -34.453 -25.035 23.156 1.00 32.47 244 LYS A O 1
ATOM 1909 N N . GLN A 1 245 ? -35.121 -26.133 21.319 1.00 32.38 245 GLN A N 1
ATOM 1910 C CA . GLN A 1 245 ? -35.380 -27.412 21.995 1.00 32.38 245 GLN A CA 1
ATOM 1911 C C . GLN A 1 245 ? -34.099 -28.165 22.425 1.00 32.38 245 GLN A C 1
ATOM 1913 O O . GLN A 1 245 ? -34.182 -29.105 23.210 1.00 32.38 245 GLN A O 1
ATOM 1918 N N . GLN A 1 246 ? -32.916 -27.780 21.926 1.00 30.30 246 GLN A N 1
ATOM 1919 C CA . GLN A 1 246 ? -31.635 -28.447 22.233 1.00 30.30 246 GLN A CA 1
ATOM 1920 C C . GLN A 1 246 ? -30.762 -27.721 23.274 1.00 30.30 246 GLN A C 1
ATOM 1922 O O . GLN A 1 246 ? -29.673 -28.198 23.583 1.00 30.30 246 GLN A O 1
ATOM 1927 N N . ILE A 1 247 ? -31.212 -26.586 23.823 1.00 35.78 247 ILE A N 1
ATOM 1928 C CA . ILE A 1 247 ? -30.404 -25.743 24.729 1.00 35.78 247 ILE A CA 1
ATOM 1929 C C . ILE A 1 247 ? -30.741 -25.984 26.221 1.00 35.78 247 ILE A C 1
ATOM 1931 O O . ILE A 1 247 ? -29.968 -25.607 27.093 1.00 35.78 247 ILE A O 1
ATOM 1935 N N . GLU A 1 248 ? -31.841 -26.676 26.544 1.00 34.31 248 GLU A N 1
ATOM 1936 C CA . GLU A 1 248 ? -32.328 -26.855 27.931 1.00 34.31 248 GLU A CA 1
ATOM 1937 C C . GLU A 1 248 ? -31.617 -27.943 28.768 1.00 34.31 248 GLU A C 1
ATOM 1939 O O . GLU A 1 248 ? -32.050 -28.242 29.881 1.00 34.31 248 GLU A O 1
ATOM 1944 N N . THR A 1 249 ? -30.520 -28.545 28.294 1.00 32.62 249 THR A N 1
ATOM 1945 C CA . THR A 1 249 ? -29.756 -29.522 29.094 1.00 32.62 249 THR A CA 1
ATOM 1946 C C . THR A 1 249 ? -28.255 -29.262 29.070 1.00 32.62 249 THR A C 1
ATOM 1948 O O . THR A 1 249 ? -27.653 -29.232 28.000 1.00 32.62 249 THR A O 1
ATOM 1951 N N . SER A 1 250 ? -27.668 -29.206 30.273 1.00 28.47 250 SER A N 1
ATOM 1952 C CA . SER A 1 250 ? -26.233 -29.056 30.583 1.00 28.47 250 SER A CA 1
ATOM 1953 C C . SER A 1 250 ? -25.689 -27.623 30.647 1.00 28.47 250 SER A C 1
ATOM 1955 O O . SER A 1 250 ? -24.839 -27.209 29.854 1.00 28.47 250 SER A O 1
ATOM 1957 N N . ASP A 1 251 ? -26.072 -26.928 31.722 1.00 38.62 251 ASP A N 1
ATOM 1958 C CA . ASP A 1 251 ? -25.274 -25.846 32.307 1.00 38.62 251 ASP A CA 1
ATOM 1959 C C . ASP A 1 251 ? -23.787 -26.237 32.472 1.00 38.62 251 ASP A C 1
ATOM 1961 O O . ASP A 1 251 ? -23.427 -27.413 32.570 1.00 38.62 251 ASP A O 1
ATOM 1965 N N . ILE A 1 252 ? -22.921 -25.221 32.561 1.00 35.97 252 ILE A N 1
ATOM 1966 C CA . ILE A 1 252 ? -21.464 -25.282 32.819 1.00 35.97 252 ILE A CA 1
ATOM 1967 C C . ILE A 1 252 ? -20.566 -25.572 31.588 1.00 35.97 252 ILE A C 1
ATOM 1969 O O . ILE A 1 252 ? -19.486 -24.987 31.516 1.00 35.97 252 ILE A O 1
ATOM 1973 N N . MET A 1 253 ? -20.968 -26.342 30.563 1.00 30.34 253 MET A N 1
ATOM 1974 C CA . MET A 1 253 ? -20.081 -26.586 29.389 1.00 30.34 253 MET A CA 1
ATOM 1975 C C . MET A 1 253 ? -20.130 -25.530 28.262 1.00 30.34 253 MET A C 1
ATOM 1977 O O . MET A 1 253 ? -19.206 -25.460 27.444 1.00 30.34 253 MET A O 1
ATOM 1981 N N . VAL A 1 254 ? -21.166 -24.686 28.204 1.00 35.31 254 VAL A N 1
ATOM 1982 C CA . VAL A 1 254 ? -21.368 -23.743 27.079 1.00 35.31 254 VAL A CA 1
ATOM 1983 C C . VAL A 1 254 ? -20.420 -22.533 27.126 1.00 35.31 254 VAL A C 1
ATOM 1985 O O . VAL A 1 254 ? -20.035 -22.010 26.083 1.00 35.31 254 VAL A O 1
ATOM 1988 N N . VAL A 1 255 ? -19.979 -22.102 28.314 1.00 36.03 255 VAL A N 1
ATOM 1989 C CA . VAL A 1 255 ? -19.056 -20.955 28.453 1.00 36.03 255 VAL A CA 1
ATOM 1990 C C . VAL A 1 255 ? -17.666 -21.309 27.921 1.00 36.03 255 VAL A C 1
ATOM 1992 O O . VAL A 1 255 ? -17.123 -20.586 27.089 1.00 36.03 255 VAL A O 1
ATOM 1995 N N . ALA A 1 256 ? -17.131 -22.475 28.300 1.00 31.48 256 ALA A N 1
ATOM 1996 C CA . ALA A 1 256 ? -15.840 -22.950 27.804 1.00 31.48 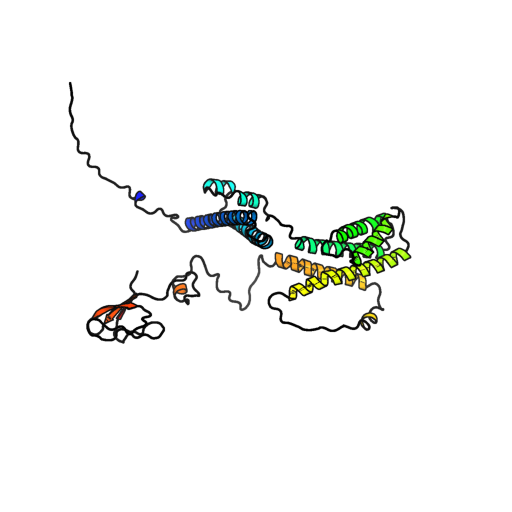256 ALA A CA 1
ATOM 1997 C C . ALA A 1 256 ? -15.838 -23.135 26.276 1.00 31.48 256 ALA A C 1
ATOM 1999 O O . ALA A 1 256 ? -14.872 -22.763 25.616 1.00 31.48 256 ALA A O 1
ATOM 2000 N N . THR A 1 257 ? -16.926 -23.660 25.700 1.00 39.97 257 THR A N 1
ATOM 2001 C CA . THR A 1 257 ? -17.044 -23.842 24.244 1.00 39.97 257 THR A CA 1
ATOM 2002 C C . THR A 1 257 ? -17.285 -22.537 23.487 1.00 39.97 257 THR A C 1
ATOM 2004 O O . THR A 1 257 ? -16.774 -22.409 22.380 1.00 39.97 257 THR A O 1
ATOM 2007 N N . ARG A 1 258 ? -17.958 -21.529 24.060 1.00 40.19 258 ARG A N 1
ATOM 2008 C CA . ARG A 1 258 ? -18.039 -20.188 23.447 1.00 40.19 258 ARG A CA 1
ATOM 2009 C C . ARG A 1 258 ? -16.700 -19.453 23.475 1.00 40.19 258 ARG A C 1
ATOM 2011 O O . ARG A 1 258 ? -16.304 -18.935 22.432 1.00 40.19 258 ARG A O 1
ATOM 2018 N N . GLN A 1 259 ? -15.968 -19.493 24.592 1.00 37.81 259 GLN A N 1
ATOM 2019 C CA . GLN A 1 259 ? -14.608 -18.947 24.652 1.00 37.81 259 GLN A CA 1
ATOM 2020 C C . GLN A 1 259 ? -13.694 -19.667 23.653 1.00 37.81 259 GLN A C 1
ATOM 2022 O O . GLN A 1 259 ? -12.963 -19.011 22.924 1.00 37.81 259 GLN A O 1
ATOM 2027 N N . LEU A 1 260 ? -13.779 -21.000 23.545 1.00 38.62 260 LEU A N 1
ATOM 2028 C CA . LEU A 1 260 ? -13.012 -21.778 22.565 1.00 38.62 260 LEU A CA 1
ATOM 2029 C C . LEU A 1 260 ? -13.429 -21.519 21.116 1.00 38.62 260 LEU A C 1
ATOM 2031 O O . LEU A 1 260 ? -12.551 -21.480 20.271 1.00 38.62 260 LEU A O 1
ATOM 2035 N N . ILE A 1 261 ? -14.708 -21.314 20.793 1.00 41.59 261 ILE A N 1
ATOM 2036 C CA . ILE A 1 261 ? -15.126 -21.019 19.412 1.00 41.59 261 ILE A CA 1
ATOM 2037 C C . ILE A 1 261 ? -14.718 -19.601 19.017 1.00 41.59 261 ILE A C 1
ATOM 2039 O O . ILE A 1 261 ? -14.196 -19.425 17.921 1.00 41.59 261 ILE A O 1
ATOM 2043 N N . VAL A 1 262 ? -14.875 -18.601 19.892 1.00 39.72 262 VAL A N 1
ATOM 2044 C CA . VAL A 1 262 ? -14.406 -17.240 19.588 1.00 39.72 262 VAL A CA 1
ATOM 2045 C C . VAL A 1 262 ? -12.882 -17.185 19.588 1.00 39.72 262 VAL A C 1
ATOM 2047 O O . VAL A 1 262 ? -12.329 -16.612 18.664 1.00 39.72 262 VAL A O 1
ATOM 2050 N N . HIS A 1 263 ? -12.180 -17.833 20.522 1.00 35.75 263 HIS A N 1
ATOM 2051 C CA . HIS A 1 263 ? -10.714 -17.865 20.534 1.00 35.75 263 HIS A CA 1
ATOM 2052 C C . HIS A 1 263 ? -10.139 -18.735 19.406 1.00 35.75 263 HIS A C 1
ATOM 2054 O O . HIS A 1 263 ? -9.118 -18.363 18.850 1.00 35.75 263 HIS A O 1
ATOM 2060 N N . CYS A 1 264 ? -10.775 -19.834 18.982 1.00 35.72 264 CYS A N 1
ATOM 2061 C CA . CYS A 1 264 ? -10.371 -20.552 17.766 1.00 35.72 264 CYS A CA 1
ATOM 2062 C C . CYS A 1 264 ? -10.690 -19.743 16.511 1.00 35.72 264 CYS A C 1
ATOM 2064 O O . CYS A 1 264 ? -9.827 -19.662 15.653 1.00 35.72 264 CYS A O 1
ATOM 2066 N N . ALA A 1 265 ? -11.843 -19.077 16.409 1.00 39.28 265 ALA A N 1
ATOM 2067 C CA . ALA A 1 265 ? -12.160 -18.230 15.260 1.00 39.28 265 ALA A CA 1
ATOM 2068 C C . ALA A 1 265 ? -11.274 -16.973 15.201 1.00 39.28 265 ALA A C 1
ATOM 2070 O O . ALA A 1 265 ? -10.828 -16.611 14.123 1.00 39.28 265 ALA A O 1
ATOM 2071 N N . PHE A 1 266 ? -10.939 -16.335 16.326 1.00 40.44 266 PHE A N 1
ATOM 2072 C CA . PHE A 1 266 ? -9.988 -15.215 16.379 1.00 40.44 266 PHE A CA 1
ATOM 2073 C C . PHE A 1 266 ? -8.533 -15.660 16.291 1.00 40.44 266 PHE A C 1
ATOM 2075 O O . PHE A 1 266 ? -7.706 -14.892 15.812 1.00 40.44 266 PHE A O 1
ATOM 2082 N N . GLN A 1 267 ? -8.196 -16.886 16.685 1.00 37.59 267 GLN A N 1
ATOM 2083 C CA . GLN A 1 267 ? -6.875 -17.446 16.430 1.00 37.59 267 GLN A CA 1
ATOM 2084 C C . GLN A 1 267 ? -6.771 -17.984 15.002 1.00 37.59 267 GLN A C 1
ATOM 2086 O O . GLN A 1 267 ? -5.678 -17.958 14.466 1.00 37.59 267 GLN A O 1
ATOM 2091 N N . GLU A 1 268 ? -7.857 -18.359 14.323 1.00 37.72 268 GLU A N 1
ATOM 2092 C CA . GLU A 1 268 ? -7.883 -18.648 12.884 1.00 37.72 268 GLU A CA 1
ATOM 2093 C C . GLU A 1 268 ? -7.928 -17.371 12.042 1.00 37.72 268 GLU A C 1
ATOM 2095 O O . GLU A 1 268 ? -7.172 -17.282 11.087 1.00 37.72 268 GLU A O 1
ATOM 2100 N N . ILE A 1 269 ? -8.693 -16.342 12.418 1.00 39.06 269 ILE A N 1
ATOM 2101 C CA . ILE A 1 269 ? -8.677 -15.011 11.781 1.00 39.06 269 ILE A CA 1
ATOM 2102 C C . ILE A 1 269 ? -7.344 -14.309 12.066 1.00 39.06 269 ILE A C 1
ATOM 2104 O O . ILE A 1 269 ? -6.721 -13.772 11.157 1.00 39.06 269 ILE A O 1
ATOM 2108 N N . GLY A 1 270 ? -6.830 -14.392 13.291 1.00 33.03 270 GLY A N 1
ATOM 2109 C CA . GLY A 1 270 ? -5.487 -13.948 13.664 1.00 33.03 270 GLY A CA 1
ATOM 2110 C C . GLY A 1 270 ? -4.396 -14.752 12.955 1.00 33.03 270 GLY A C 1
ATOM 2111 O O . GLY A 1 270 ? -3.415 -14.169 12.495 1.00 33.03 270 GLY A O 1
ATOM 2112 N N . ASN A 1 271 ? -4.584 -16.062 12.758 1.00 35.72 271 ASN A N 1
ATOM 2113 C CA . ASN A 1 271 ? -3.730 -16.886 11.900 1.00 35.72 271 ASN A CA 1
ATOM 2114 C C . ASN A 1 271 ? -4.005 -16.689 10.403 1.00 35.72 271 ASN A C 1
ATOM 2116 O O . ASN A 1 271 ? -3.170 -17.114 9.628 1.00 35.72 271 ASN A O 1
ATOM 2120 N N 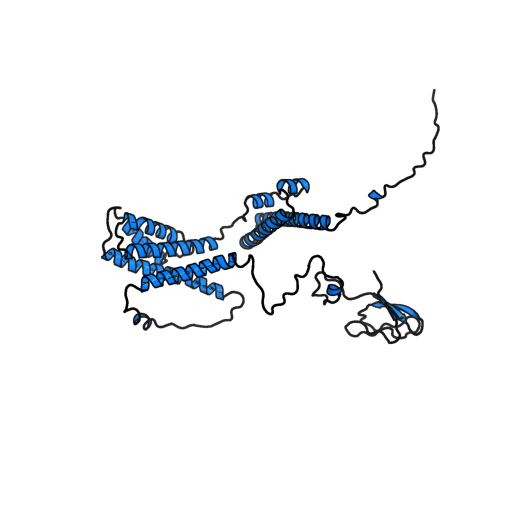. LEU A 1 272 ? -5.075 -16.030 9.954 1.00 36.75 272 LEU A N 1
ATOM 2121 C CA . LEU A 1 272 ? -5.308 -15.662 8.549 1.00 36.75 272 LEU A CA 1
ATOM 2122 C C . LEU A 1 272 ? -4.655 -14.310 8.249 1.00 36.75 272 LEU A C 1
ATOM 2124 O O . LEU A 1 272 ? -3.884 -14.201 7.297 1.00 36.75 272 LEU A O 1
ATOM 2128 N N . VAL A 1 273 ? -4.844 -13.327 9.133 1.00 35.78 273 VAL A N 1
ATOM 2129 C CA . VAL A 1 273 ? -4.144 -12.033 9.139 1.00 35.78 273 VAL A CA 1
ATOM 2130 C C . VAL A 1 273 ? -2.633 -12.226 9.320 1.00 35.78 273 VAL A C 1
ATOM 2132 O O . VAL A 1 273 ? -1.845 -11.510 8.697 1.00 35.78 273 VAL A O 1
ATOM 2135 N N . THR A 1 274 ? -2.200 -13.231 10.096 1.00 35.59 274 THR A N 1
ATOM 2136 C CA . THR A 1 274 ? -0.779 -13.607 10.170 1.00 35.59 274 THR A CA 1
ATOM 2137 C C . THR A 1 274 ? -0.336 -14.668 9.160 1.00 35.59 274 THR A C 1
ATOM 2139 O O . THR A 1 274 ? 0.824 -14.589 8.783 1.00 35.59 274 THR A O 1
ATOM 2142 N N . LYS A 1 275 ? -1.167 -15.568 8.598 1.00 36.56 275 LYS A N 1
ATOM 2143 C CA . LYS A 1 275 ? -0.750 -16.426 7.454 1.00 36.56 275 LYS A CA 1
ATOM 2144 C C . LYS A 1 275 ? -0.515 -15.605 6.199 1.00 36.56 275 LYS A C 1
ATOM 2146 O O . LYS A 1 275 ? 0.535 -15.781 5.580 1.00 36.56 275 LYS A O 1
ATOM 2151 N N . GLN A 1 276 ? -1.393 -14.642 5.892 1.00 34.84 276 GLN A N 1
ATOM 2152 C CA . GLN A 1 276 ? -1.144 -13.660 4.829 1.00 34.84 276 GLN A CA 1
ATOM 2153 C C . GLN A 1 276 ? 0.154 -12.855 5.058 1.00 34.84 276 GLN A C 1
ATOM 2155 O O . GLN A 1 276 ? 0.680 -12.286 4.108 1.00 34.84 276 GLN A O 1
ATOM 2160 N N . ASN A 1 277 ? 0.718 -12.865 6.277 1.00 39.78 277 ASN A N 1
ATOM 2161 C CA . ASN A 1 277 ? 1.980 -12.206 6.631 1.00 39.78 277 ASN A CA 1
ATOM 2162 C C . ASN A 1 277 ? 3.121 -13.146 7.108 1.00 39.78 277 ASN A C 1
ATOM 2164 O O . ASN A 1 277 ? 4.163 -12.644 7.531 1.00 39.78 277 ASN A O 1
ATOM 2168 N N . LYS A 1 278 ? 2.985 -14.484 7.050 1.00 32.34 278 LYS A N 1
ATOM 2169 C CA . LYS A 1 278 ? 4.029 -15.439 7.509 1.00 32.34 278 LYS A CA 1
ATOM 2170 C C . LYS A 1 278 ? 4.269 -16.666 6.627 1.00 32.34 278 LYS A C 1
ATOM 2172 O O . LYS A 1 278 ? 5.310 -17.290 6.798 1.00 32.34 278 LYS A O 1
ATOM 2177 N N . GLU A 1 279 ? 3.416 -17.002 5.657 1.00 32.47 279 GLU A N 1
ATOM 2178 C CA . GLU A 1 279 ? 3.653 -18.178 4.785 1.00 32.47 279 GLU A CA 1
ATOM 2179 C C . GLU A 1 279 ? 4.613 -17.929 3.596 1.00 32.47 279 GLU A C 1
ATOM 2181 O O . GLU A 1 279 ? 4.820 -18.815 2.773 1.00 32.47 279 GLU A O 1
ATOM 2186 N N . VAL A 1 280 ? 5.255 -16.754 3.505 1.00 37.91 280 VAL A N 1
ATOM 2187 C CA . VAL A 1 280 ? 6.110 -16.379 2.352 1.00 37.91 280 VAL A CA 1
ATOM 2188 C C . VAL A 1 280 ? 7.621 -16.565 2.600 1.00 37.91 280 VAL A C 1
ATOM 2190 O O . VAL A 1 280 ? 8.402 -16.463 1.655 1.00 37.91 280 VAL A O 1
ATOM 2193 N N . LEU A 1 281 ? 8.080 -16.894 3.820 1.00 33.16 281 LEU A N 1
ATOM 2194 C CA . LEU A 1 281 ? 9.519 -17.060 4.100 1.00 33.16 281 LEU A CA 1
ATOM 2195 C C . LEU A 1 281 ? 9.918 -18.393 4.775 1.00 33.16 281 LEU A C 1
ATOM 2197 O O . LEU A 1 281 ? 10.002 -18.497 5.993 1.00 33.16 281 LEU A O 1
ATOM 2201 N N . LEU A 1 282 ? 10.355 -19.313 3.896 1.00 30.20 282 LEU A N 1
ATOM 2202 C CA . LEU A 1 282 ? 11.539 -20.196 4.014 1.00 30.20 282 LEU A CA 1
ATOM 2203 C C . LEU A 1 282 ? 11.422 -21.614 4.638 1.00 30.20 282 LEU A C 1
ATOM 2205 O O . LEU A 1 282 ? 11.812 -21.833 5.779 1.00 30.20 282 LEU A O 1
ATOM 2209 N N . GLY A 1 283 ? 11.128 -22.598 3.765 1.00 28.62 283 GLY A N 1
ATOM 2210 C CA . GLY A 1 283 ? 11.681 -23.978 3.765 1.00 28.62 283 GLY A CA 1
ATOM 2211 C C . GLY A 1 283 ? 11.087 -24.992 4.769 1.00 28.62 283 GLY A C 1
ATOM 2212 O O . GLY A 1 283 ? 10.835 -24.649 5.910 1.00 28.62 283 GLY A O 1
ATOM 2213 N N . ASN A 1 284 ? 10.879 -26.290 4.484 1.00 32.72 284 ASN A N 1
ATOM 2214 C CA . ASN A 1 284 ? 11.227 -27.204 3.369 1.00 32.72 284 ASN A CA 1
ATOM 2215 C C . ASN A 1 284 ? 10.248 -28.436 3.417 1.00 32.72 284 ASN A C 1
ATOM 2217 O O . ASN A 1 284 ? 9.479 -28.516 4.367 1.00 32.72 284 ASN A O 1
ATOM 2221 N N . TYR A 1 285 ? 10.177 -29.452 2.531 1.00 31.16 285 TYR A N 1
ATOM 2222 C CA . TYR A 1 285 ? 10.948 -29.861 1.339 1.00 31.16 285 TYR A CA 1
ATOM 2223 C C . TYR A 1 285 ? 10.093 -30.752 0.382 1.00 31.16 285 TYR A C 1
ATOM 2225 O O . TYR A 1 285 ? 9.354 -31.610 0.843 1.00 31.16 285 TYR A O 1
ATOM 2233 N N . ILE A 1 286 ? 10.243 -30.556 -0.937 1.00 33.47 286 ILE A N 1
ATOM 2234 C CA . ILE A 1 286 ? 10.083 -31.474 -2.103 1.00 33.47 286 ILE A CA 1
ATOM 2235 C C . ILE A 1 286 ? 9.236 -32.779 -2.008 1.00 33.47 286 ILE A C 1
ATOM 2237 O O . ILE A 1 286 ? 9.612 -33.720 -1.316 1.00 33.47 286 ILE A O 1
ATOM 2241 N N . SER A 1 287 ? 8.262 -32.892 -2.939 1.00 30.45 287 SER A N 1
ATOM 2242 C CA . SER A 1 287 ? 7.839 -34.064 -3.770 1.00 30.45 287 SER A CA 1
ATOM 2243 C C . SER A 1 287 ? 6.301 -34.216 -3.790 1.00 30.45 287 SER A C 1
ATOM 2245 O O . SER A 1 287 ? 5.694 -34.283 -2.731 1.00 30.45 287 SER A O 1
ATOM 2247 N N . SER A 1 288 ? 5.577 -34.272 -4.917 1.00 40.59 288 SER A N 1
ATOM 2248 C CA . SER A 1 288 ? 5.946 -34.587 -6.312 1.00 40.59 288 SER A CA 1
ATOM 2249 C C . SER A 1 288 ? 5.127 -33.776 -7.346 1.00 40.59 288 SER A C 1
ATOM 2251 O O . SER A 1 288 ? 4.073 -33.231 -7.039 1.00 40.59 288 SER A O 1
AT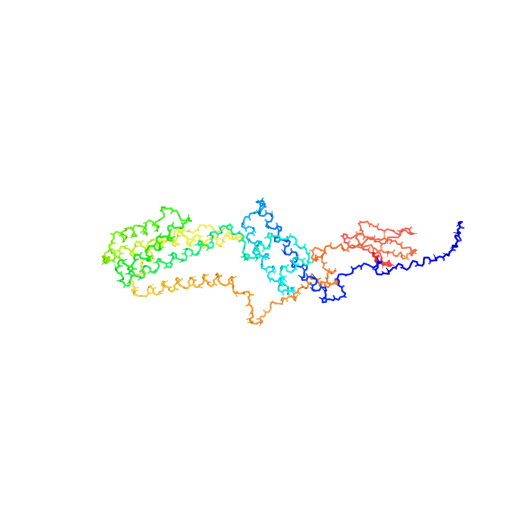OM 2253 N N . ASP A 1 289 ? 5.640 -33.695 -8.580 1.00 35.00 289 ASP A N 1
ATOM 2254 C CA . ASP A 1 289 ? 4.936 -33.296 -9.817 1.00 35.00 289 ASP A CA 1
ATOM 2255 C C . ASP A 1 289 ? 4.339 -31.882 -9.989 1.00 35.00 289 ASP A C 1
ATOM 2257 O O . ASP A 1 289 ? 3.438 -31.669 -10.799 1.00 35.00 289 ASP A O 1
ATOM 2261 N N . ILE A 1 290 ? 5.007 -30.858 -9.446 1.00 34.88 290 ILE A N 1
ATOM 2262 C CA . ILE A 1 290 ? 5.155 -29.594 -10.196 1.00 34.88 290 ILE A CA 1
ATOM 2263 C C . ILE A 1 290 ? 6.636 -29.340 -10.471 1.00 34.88 290 ILE A C 1
ATOM 2265 O O . ILE A 1 290 ? 7.363 -28.754 -9.668 1.00 34.88 290 ILE A O 1
ATOM 2269 N N . ARG A 1 291 ? 7.084 -29.745 -11.666 1.00 31.72 291 ARG A N 1
ATOM 2270 C CA . ARG A 1 291 ? 8.326 -29.233 -12.259 1.00 31.72 291 ARG A CA 1
ATOM 2271 C C . ARG A 1 291 ? 8.121 -27.758 -12.605 1.00 31.72 291 ARG A C 1
ATOM 2273 O O . ARG A 1 291 ? 7.796 -27.423 -13.742 1.00 31.72 291 ARG A O 1
ATOM 2280 N N . MET A 1 292 ? 8.335 -26.876 -11.627 1.00 32.94 292 MET A N 1
ATOM 2281 C CA . MET A 1 292 ? 8.609 -25.473 -11.921 1.00 32.94 292 MET A CA 1
ATOM 2282 C C . MET A 1 292 ? 9.824 -25.444 -12.858 1.00 32.94 292 MET A C 1
ATOM 2284 O O . MET A 1 292 ? 10.888 -25.939 -12.472 1.00 32.94 292 MET A O 1
ATOM 2288 N N . PRO A 1 293 ? 9.702 -24.939 -14.099 1.00 42.47 293 PRO A N 1
ATOM 2289 C CA . PRO A 1 293 ? 10.879 -24.741 -14.924 1.00 42.47 293 PRO A CA 1
ATOM 2290 C C . PRO A 1 293 ? 11.772 -23.733 -14.200 1.00 42.47 293 PRO A C 1
ATOM 2292 O O . PRO A 1 293 ? 11.268 -22.714 -13.727 1.00 42.47 293 PRO A O 1
ATOM 2295 N N . LEU A 1 294 ? 13.071 -24.045 -14.116 1.00 45.94 294 LEU A N 1
ATOM 2296 C CA . LEU A 1 294 ? 14.117 -23.178 -13.560 1.00 45.94 294 LEU A CA 1
ATOM 2297 C C . LEU A 1 294 ? 13.816 -21.708 -13.856 1.00 45.94 294 LEU A C 1
ATOM 2299 O O . LEU A 1 294 ? 13.510 -21.382 -15.010 1.00 45.94 294 LEU A O 1
ATOM 2303 N N . ALA A 1 295 ? 13.895 -20.866 -12.817 1.00 49.31 295 ALA A N 1
ATOM 2304 C CA . ALA A 1 295 ? 13.619 -19.437 -12.896 1.00 49.31 295 ALA A CA 1
ATOM 2305 C C . ALA A 1 295 ? 14.231 -18.873 -14.181 1.00 49.31 295 ALA A C 1
ATOM 2307 O O . ALA A 1 295 ? 15.444 -18.939 -14.384 1.00 49.31 295 ALA A O 1
ATOM 2308 N N . ARG A 1 296 ? 13.372 -18.413 -15.101 1.00 54.00 296 ARG A N 1
ATOM 2309 C CA . ARG A 1 296 ? 13.846 -17.873 -16.373 1.00 54.00 296 ARG A CA 1
ATOM 2310 C C . ARG A 1 296 ? 14.634 -16.621 -16.053 1.00 54.00 296 ARG A C 1
ATOM 2312 O O . ARG A 1 296 ? 14.041 -15.649 -15.604 1.00 54.00 296 ARG A O 1
ATOM 2319 N N . ASP A 1 297 ? 15.931 -16.663 -16.322 1.00 55.44 297 ASP A N 1
ATOM 2320 C CA . ASP A 1 297 ? 16.770 -15.478 -16.344 1.00 55.44 297 ASP A CA 1
ATOM 2321 C C . ASP A 1 297 ? 16.162 -14.479 -17.344 1.00 55.44 297 ASP A C 1
ATOM 2323 O O . ASP A 1 297 ? 16.168 -14.696 -18.561 1.00 55.44 297 ASP A O 1
ATOM 2327 N N . LEU A 1 298 ? 15.524 -13.439 -16.800 1.00 59.16 298 LEU A N 1
ATOM 2328 C CA . LEU A 1 298 ? 14.888 -12.369 -17.566 1.00 59.16 298 LEU A CA 1
ATOM 2329 C C . LEU A 1 298 ? 15.906 -11.312 -18.006 1.00 59.16 298 LEU A C 1
ATOM 2331 O O . LEU A 1 298 ? 15.582 -10.497 -18.863 1.00 59.16 298 LEU A O 1
ATOM 2335 N N . LEU A 1 299 ? 17.117 -11.329 -17.443 1.00 61.50 299 LEU A N 1
ATOM 2336 C CA . LEU A 1 299 ? 18.187 -10.390 -17.764 1.00 61.50 299 LEU A CA 1
ATOM 2337 C C . LEU A 1 299 ? 19.040 -10.930 -18.925 1.00 61.50 299 LEU A C 1
ATOM 2339 O O . LEU A 1 299 ? 19.412 -10.167 -19.816 1.00 61.50 299 LEU A O 1
ATOM 2343 N N . TYR A 1 300 ? 19.268 -12.249 -18.979 1.00 59.69 300 TYR A N 1
ATOM 2344 C CA . TYR A 1 300 ? 20.035 -12.924 -20.037 1.00 59.69 300 TYR A CA 1
ATOM 2345 C C . TYR A 1 300 ? 19.284 -14.121 -20.655 1.00 59.69 300 TYR A C 1
ATOM 2347 O O . TYR A 1 300 ? 19.732 -15.269 -20.564 1.00 59.69 300 TYR A O 1
ATOM 2355 N N . PRO A 1 301 ? 18.150 -13.887 -21.350 1.00 65.25 301 PRO A N 1
ATOM 2356 C CA . PRO A 1 301 ? 17.458 -14.942 -22.078 1.00 65.25 301 PRO A CA 1
ATOM 2357 C C . PRO A 1 301 ? 18.341 -15.504 -23.202 1.00 65.25 301 PRO A C 1
ATOM 2359 O O . PRO A 1 301 ? 18.793 -14.776 -24.086 1.00 65.25 301 PRO A O 1
ATOM 2362 N N . ASP A 1 302 ? 18.534 -16.826 -23.196 1.00 72.12 302 ASP A N 1
ATOM 2363 C CA . ASP A 1 302 ? 19.267 -17.570 -24.227 1.00 72.12 302 ASP A CA 1
ATOM 2364 C C . ASP A 1 302 ? 18.794 -17.176 -25.648 1.00 72.12 302 ASP A C 1
ATOM 2366 O O . ASP A 1 302 ? 17.644 -17.466 -26.015 1.00 72.12 302 ASP A O 1
ATOM 2370 N N . PRO A 1 303 ? 19.664 -16.559 -26.479 1.00 70.88 303 PRO A N 1
ATOM 2371 C CA . PRO A 1 303 ? 19.287 -16.066 -27.800 1.00 70.88 303 PRO A CA 1
ATOM 2372 C C . PRO A 1 303 ? 18.743 -17.144 -28.740 1.00 70.88 303 PRO A C 1
ATOM 2374 O O . PRO A 1 303 ? 18.016 -16.811 -29.675 1.00 70.88 303 PRO A O 1
ATOM 2377 N N . GLN A 1 304 ? 19.084 -18.420 -28.536 1.00 73.06 304 GLN A N 1
ATOM 2378 C CA . GLN A 1 304 ? 18.560 -19.522 -29.346 1.00 73.06 304 GLN A CA 1
ATOM 2379 C C . GLN A 1 304 ? 17.101 -19.809 -28.968 1.00 73.06 304 GLN A C 1
ATOM 2381 O O . GLN A 1 304 ? 16.212 -19.726 -29.819 1.00 73.06 304 GLN A O 1
ATOM 2386 N N . LYS A 1 305 ? 16.831 -20.002 -27.670 1.00 73.81 305 LYS A N 1
ATOM 2387 C CA . LYS A 1 305 ? 15.479 -20.248 -27.138 1.00 73.81 305 LYS A CA 1
ATOM 2388 C C . LYS A 1 305 ? 14.529 -19.074 -27.378 1.00 73.81 305 LYS A C 1
ATOM 2390 O O . LYS A 1 305 ? 13.339 -19.282 -27.609 1.00 73.81 305 LYS A O 1
ATOM 2395 N N . GLU A 1 306 ? 15.026 -17.839 -27.348 1.00 70.31 306 GLU A N 1
ATOM 2396 C CA . GLU A 1 306 ? 14.197 -16.659 -27.611 1.00 70.31 306 GLU A CA 1
ATOM 2397 C C . GLU A 1 306 ? 13.809 -16.560 -29.102 1.00 70.31 306 GLU A C 1
ATOM 2399 O O . GLU A 1 306 ? 12.671 -16.216 -29.433 1.00 70.31 306 GLU A O 1
ATOM 2404 N N . ARG A 1 307 ? 14.705 -16.957 -30.022 1.00 69.50 307 ARG A N 1
ATOM 2405 C CA . ARG A 1 307 ? 14.435 -17.019 -31.475 1.00 69.50 307 ARG A CA 1
ATOM 2406 C C . ARG A 1 307 ? 13.400 -18.082 -31.851 1.00 69.50 307 ARG A C 1
ATOM 2408 O O . ARG A 1 307 ? 12.656 -17.874 -32.808 1.00 69.50 307 ARG A O 1
ATOM 2415 N N . GLU A 1 308 ? 13.300 -19.171 -31.100 1.00 74.00 308 GLU A N 1
ATOM 2416 C CA . GLU A 1 308 ? 12.304 -20.230 -31.330 1.00 74.00 308 GLU A CA 1
ATOM 2417 C C . GLU A 1 308 ? 10.887 -19.836 -30.881 1.00 74.00 308 GLU A C 1
ATOM 2419 O O . GLU A 1 308 ? 9.896 -20.342 -31.410 1.00 74.00 308 GLU A O 1
ATOM 2424 N N . ARG A 1 309 ? 10.759 -18.887 -29.943 1.00 69.94 309 ARG A N 1
ATOM 2425 C CA . ARG A 1 309 ? 9.452 -18.422 -29.459 1.00 69.94 309 ARG A CA 1
ATOM 2426 C C . ARG A 1 309 ? 8.690 -17.620 -30.515 1.00 69.94 309 ARG A C 1
ATOM 2428 O O . ARG A 1 309 ? 9.251 -16.851 -31.299 1.00 69.94 309 ARG A O 1
ATOM 2435 N N . CYS A 1 310 ? 7.363 -17.754 -30.468 1.00 73.12 310 CYS A N 1
ATOM 2436 C CA . CYS A 1 310 ? 6.428 -16.892 -31.192 1.00 73.12 310 CYS A CA 1
ATOM 2437 C C . CYS A 1 310 ? 6.690 -15.419 -30.846 1.00 73.12 310 CYS A C 1
ATOM 2439 O O . CYS A 1 310 ? 6.915 -15.118 -29.677 1.00 73.12 310 CYS A O 1
ATOM 2441 N N . LYS A 1 311 ? 6.588 -14.508 -31.829 1.00 75.12 311 LYS A N 1
ATOM 2442 C CA . LYS A 1 311 ? 6.886 -13.067 -31.673 1.00 75.12 311 LYS A CA 1
ATOM 2443 C C . LYS A 1 311 ? 6.299 -12.488 -30.372 1.00 75.12 311 LYS A C 1
ATOM 2445 O O . LYS A 1 311 ? 7.052 -12.040 -29.519 1.00 75.12 311 LYS A O 1
ATOM 2450 N N . LEU A 1 312 ? 4.986 -12.633 -30.172 1.00 73.94 312 LEU A N 1
ATOM 2451 C CA . LEU A 1 312 ? 4.237 -12.132 -29.005 1.00 73.94 312 LEU A CA 1
ATOM 2452 C C . LEU A 1 312 ? 4.638 -12.740 -27.642 1.00 73.94 312 LEU A C 1
ATOM 2454 O O . LEU A 1 312 ? 4.212 -12.236 -26.614 1.00 73.94 312 LEU A O 1
ATOM 2458 N N . LYS A 1 313 ? 5.429 -13.822 -27.615 1.00 71.44 313 LYS A N 1
ATOM 2459 C CA . LYS A 1 313 ? 5.897 -14.503 -26.390 1.00 71.44 313 LYS A CA 1
ATOM 2460 C C . LYS A 1 313 ? 7.387 -14.262 -26.098 1.00 71.44 313 LYS A C 1
ATOM 2462 O O . LYS A 1 313 ? 7.975 -14.995 -25.301 1.00 71.44 313 LYS A O 1
ATOM 2467 N N . ARG A 1 314 ? 8.001 -13.288 -26.777 1.00 74.62 314 ARG A N 1
ATOM 2468 C CA . ARG A 1 314 ? 9.373 -12.834 -26.521 1.00 74.62 314 ARG A CA 1
ATOM 2469 C C . ARG A 1 314 ? 9.410 -11.672 -25.545 1.00 74.62 314 ARG A C 1
ATOM 2471 O O . ARG A 1 314 ? 8.546 -10.800 -25.617 1.00 74.62 314 ARG A O 1
ATOM 2478 N N . LEU A 1 315 ? 10.469 -11.629 -24.740 1.00 74.69 315 LEU A N 1
ATOM 2479 C CA . LEU A 1 315 ? 10.782 -10.515 -23.844 1.00 74.69 315 LEU A CA 1
ATOM 2480 C C . LEU A 1 315 ? 10.923 -9.189 -24.614 1.00 74.69 315 LEU A C 1
ATOM 2482 O O . LEU A 1 315 ? 10.378 -8.173 -24.202 1.00 74.69 315 LEU A O 1
ATOM 2486 N N . VAL A 1 316 ? 11.586 -9.219 -25.779 1.00 72.38 316 VAL A N 1
ATOM 2487 C CA . VAL A 1 316 ? 11.729 -8.064 -26.681 1.00 72.38 316 VAL A CA 1
ATOM 2488 C C . VAL A 1 316 ? 11.103 -8.375 -28.044 1.00 72.38 316 VAL A C 1
ATOM 2490 O O . VAL A 1 316 ? 11.419 -9.374 -28.699 1.00 72.38 316 VAL A O 1
ATOM 2493 N N . GLN A 1 317 ? 10.195 -7.505 -28.492 1.00 70.06 317 GLN A N 1
ATOM 2494 C CA . GLN A 1 317 ? 9.366 -7.703 -29.684 1.00 70.06 317 GLN A CA 1
ATOM 2495 C C . GLN A 1 317 ? 10.107 -7.400 -31.000 1.00 70.06 317 GLN A C 1
ATOM 2497 O O . GLN A 1 317 ? 9.875 -6.377 -31.640 1.00 70.06 317 GLN A O 1
ATOM 2502 N N . GLN A 1 318 ? 10.958 -8.322 -31.460 1.00 73.75 318 GLN A N 1
ATOM 2503 C CA . GLN A 1 318 ? 11.623 -8.228 -32.772 1.00 73.75 318 GLN A CA 1
ATOM 2504 C C . GLN A 1 318 ? 10.885 -9.005 -33.887 1.00 73.75 318 GLN A C 1
ATOM 2506 O O . GLN A 1 318 ? 10.301 -10.065 -33.622 1.00 73.75 318 GLN A O 1
ATOM 2511 N N . PRO A 1 319 ? 10.892 -8.520 -35.148 1.00 75.12 319 PRO A N 1
ATOM 2512 C CA . PRO A 1 319 ? 10.254 -9.203 -36.274 1.00 75.12 319 PRO A CA 1
ATOM 2513 C C . PRO A 1 319 ? 10.950 -10.530 -36.634 1.00 75.12 319 PRO A C 1
ATOM 2515 O O . PRO A 1 319 ? 12.168 -10.647 -36.597 1.00 75.12 319 PRO A O 1
ATOM 2518 N N . ASN A 1 320 ? 10.163 -11.535 -37.036 1.00 75.69 320 ASN A N 1
ATOM 2519 C CA . ASN A 1 320 ? 10.666 -12.839 -37.514 1.00 75.69 320 ASN A CA 1
ATOM 2520 C C . ASN A 1 320 ? 11.053 -12.858 -39.000 1.00 75.69 320 ASN A C 1
ATOM 2522 O O . ASN A 1 320 ? 11.538 -13.867 -39.519 1.00 75.69 320 ASN A O 1
ATOM 2526 N N . SER A 1 321 ? 10.787 -11.763 -39.700 1.00 84.81 321 SER A N 1
ATOM 2527 C CA . SER A 1 321 ? 11.088 -11.592 -41.109 1.00 84.81 321 SER A CA 1
ATOM 2528 C C . SER A 1 321 ? 12.516 -11.101 -41.322 1.00 84.81 321 SER A C 1
ATOM 2530 O O . SER A 1 321 ? 13.032 -10.316 -40.535 1.00 84.81 321 SER A O 1
ATOM 2532 N N . PHE A 1 322 ? 13.130 -11.526 -42.420 1.00 88.44 322 PHE A N 1
ATOM 2533 C CA . PHE A 1 322 ? 14.482 -11.140 -42.810 1.00 88.44 322 PHE A CA 1
ATOM 2534 C C . PHE A 1 322 ? 14.564 -11.050 -44.334 1.00 88.44 322 PHE A C 1
ATOM 2536 O O . PHE A 1 322 ? 13.814 -11.726 -45.046 1.00 88.44 322 PHE A O 1
ATOM 2543 N N . PHE A 1 323 ? 15.496 -10.243 -44.830 1.00 91.50 323 PHE A N 1
ATOM 2544 C CA . PHE A 1 323 ? 15.871 -10.250 -46.238 1.00 91.50 323 PHE A CA 1
ATOM 2545 C C . PHE A 1 323 ? 16.879 -11.373 -46.501 1.00 91.50 323 PHE A C 1
ATOM 2547 O O . PHE A 1 323 ? 17.756 -11.662 -45.682 1.00 91.50 323 PHE A O 1
ATOM 2554 N N . MET A 1 324 ? 16.748 -12.030 -47.646 1.00 92.81 324 MET A N 1
ATOM 2555 C CA . MET A 1 324 ? 17.672 -13.063 -48.095 1.00 92.81 324 MET A CA 1
ATOM 2556 C C . MET A 1 324 ? 18.042 -12.857 -49.556 1.00 92.81 324 MET A C 1
ATOM 2558 O O . MET A 1 324 ? 17.242 -12.386 -50.354 1.00 92.81 324 MET A O 1
ATOM 2562 N N . ASP A 1 325 ? 19.257 -13.235 -49.907 1.00 92.75 325 ASP A N 1
ATOM 2563 C CA . ASP A 1 325 ? 19.731 -13.308 -51.278 1.00 92.75 325 ASP A CA 1
ATOM 2564 C C . ASP A 1 325 ? 19.431 -14.708 -51.818 1.00 92.75 325 ASP A C 1
ATOM 2566 O O . ASP A 1 325 ? 19.945 -15.690 -51.281 1.00 92.75 325 ASP A O 1
ATOM 2570 N N . VAL A 1 326 ? 18.603 -14.806 -52.860 1.00 91.75 326 VAL A N 1
ATOM 2571 C CA . VAL A 1 326 ? 18.254 -16.065 -53.536 1.00 91.75 326 VAL A CA 1
ATOM 2572 C C . VAL A 1 326 ? 19.010 -16.149 -54.858 1.00 91.75 326 VAL A C 1
ATOM 2574 O O . VAL A 1 326 ? 18.928 -15.242 -55.689 1.00 91.75 326 VAL A O 1
ATOM 2577 N N . LYS A 1 327 ? 19.747 -17.242 -55.061 1.00 92.75 327 LYS A N 1
ATOM 2578 C CA . LYS A 1 327 ? 20.467 -17.556 -56.296 1.00 92.75 327 LYS A CA 1
ATOM 2579 C C . LYS A 1 327 ? 19.573 -18.410 -57.194 1.00 92.75 327 LYS A C 1
ATOM 2581 O O . LYS A 1 327 ? 19.137 -19.488 -56.796 1.00 92.75 327 LYS A O 1
ATOM 2586 N N . CYS A 1 328 ? 19.322 -17.942 -58.414 1.00 92.19 328 CYS A N 1
ATOM 2587 C CA . CYS A 1 328 ? 18.551 -18.701 -59.397 1.00 92.19 328 CYS A CA 1
ATOM 2588 C C . CYS A 1 328 ? 19.322 -19.947 -59.893 1.00 92.19 328 CYS A C 1
ATOM 2590 O O . CYS A 1 328 ? 20.506 -19.805 -60.214 1.00 92.19 328 CYS A O 1
ATOM 2592 N N . PRO A 1 329 ? 18.686 -21.128 -60.037 1.00 88.62 329 PRO A N 1
ATOM 2593 C CA . PRO A 1 329 ? 19.335 -22.314 -60.601 1.00 88.62 329 PRO A CA 1
ATOM 2594 C C . PRO A 1 329 ? 19.675 -22.174 -62.092 1.00 88.62 329 PRO A C 1
ATOM 2596 O O . PRO A 1 329 ? 20.670 -22.735 -62.532 1.00 88.62 329 PRO A O 1
ATOM 2599 N N . GLY A 1 330 ? 18.881 -21.419 -62.864 1.00 87.12 330 GLY A N 1
ATOM 2600 C CA . GLY A 1 330 ? 19.056 -21.296 -64.317 1.00 87.12 330 GLY A CA 1
ATOM 2601 C C . GLY A 1 330 ? 20.166 -20.327 -64.732 1.00 87.12 330 GLY A C 1
ATOM 2602 O O . GLY A 1 330 ? 21.058 -20.691 -65.488 1.00 87.12 330 GLY A O 1
ATOM 2603 N N . CYS A 1 331 ? 20.125 -19.081 -64.246 1.00 88.88 331 CYS A N 1
ATOM 2604 C CA . CYS A 1 331 ? 21.060 -18.028 -64.676 1.00 88.88 331 CYS A CA 1
ATOM 2605 C C . CYS A 1 331 ? 22.023 -17.539 -63.583 1.00 88.88 331 CYS A C 1
ATOM 2607 O O . CYS A 1 331 ? 22.696 -16.528 -63.774 1.00 88.88 331 CYS A O 1
ATOM 2609 N N . TYR A 1 332 ? 22.053 -18.198 -62.417 1.00 87.75 332 TYR A N 1
ATOM 2610 C CA . TYR A 1 332 ? 22.904 -17.893 -61.253 1.00 87.75 332 TYR A CA 1
ATOM 2611 C C . TYR A 1 332 ? 22.852 -16.460 -60.690 1.00 87.75 332 TYR A C 1
ATOM 2613 O O . TYR A 1 332 ? 23.535 -16.170 -59.705 1.00 87.75 332 TYR A O 1
ATOM 2621 N N . LYS A 1 333 ? 22.010 -15.583 -61.248 1.00 90.25 333 LYS A N 1
ATOM 2622 C CA . LYS A 1 333 ? 21.801 -14.211 -60.787 1.00 90.25 333 LYS A CA 1
ATOM 2623 C C . LYS A 1 333 ? 21.169 -14.224 -59.394 1.00 90.25 333 LYS A C 1
ATOM 2625 O O . LYS A 1 333 ? 20.217 -14.963 -59.133 1.00 90.25 333 LYS A O 1
ATOM 2630 N N . ILE A 1 334 ? 21.719 -13.398 -58.511 1.00 90.69 334 ILE A N 1
ATOM 2631 C CA . ILE A 1 334 ? 21.252 -13.232 -57.136 1.00 90.69 334 ILE A CA 1
ATOM 2632 C C . ILE A 1 334 ? 20.163 -12.158 -57.117 1.00 90.69 334 ILE A C 1
ATOM 2634 O O . ILE A 1 334 ? 20.345 -11.079 -57.674 1.00 90.69 334 ILE A O 1
ATOM 2638 N N . THR A 1 335 ? 19.028 -12.453 -56.488 1.00 89.06 335 THR A N 1
ATOM 2639 C CA . THR A 1 335 ? 17.921 -11.509 -56.268 1.00 89.06 335 THR A CA 1
ATOM 2640 C C . THR A 1 335 ? 17.637 -11.438 -54.771 1.00 89.06 335 THR A C 1
ATOM 2642 O O . THR A 1 335 ? 17.542 -12.478 -54.121 1.00 89.06 335 THR A O 1
ATOM 2645 N N . THR A 1 336 ? 17.521 -10.238 -54.197 1.00 89.62 336 THR A N 1
ATOM 2646 C CA . THR A 1 336 ? 17.136 -10.096 -52.785 1.00 89.62 336 THR A CA 1
ATOM 2647 C C . THR A 1 336 ? 15.619 -10.251 -52.645 1.00 89.62 336 THR A C 1
ATOM 2649 O O . THR A 1 336 ? 14.851 -9.593 -53.341 1.00 89.62 336 THR A O 1
ATOM 2652 N N . VAL A 1 337 ? 15.198 -11.133 -51.742 1.00 90.31 337 VAL A N 1
ATOM 2653 C CA . VAL A 1 337 ? 13.816 -11.565 -51.507 1.00 90.31 337 VAL A CA 1
ATOM 2654 C C . VAL A 1 337 ? 13.494 -11.432 -50.017 1.00 90.31 337 VAL A C 1
ATOM 2656 O O . VAL A 1 337 ? 14.345 -11.666 -49.156 1.00 90.31 337 VAL A O 1
ATOM 2659 N N . PHE A 1 338 ? 12.260 -11.057 -49.689 1.00 92.19 338 PHE A N 1
ATOM 2660 C CA . PHE A 1 338 ? 11.772 -10.996 -48.310 1.00 92.19 338 PHE A CA 1
ATOM 2661 C C . PHE A 1 338 ? 11.227 -12.358 -47.858 1.00 92.19 338 PHE A C 1
ATOM 2663 O O . PHE A 1 338 ? 10.515 -13.021 -48.609 1.00 92.19 338 PHE A O 1
ATOM 2670 N N . SER A 1 339 ? 11.511 -12.783 -46.621 1.00 89.25 339 SER A N 1
ATOM 2671 C CA . SER A 1 339 ? 11.166 -14.144 -46.170 1.00 89.25 339 SER A CA 1
ATOM 2672 C C . SER A 1 339 ? 9.669 -14.456 -46.055 1.00 89.25 339 SER A C 1
ATOM 2674 O O . SER A 1 339 ? 9.308 -15.627 -45.973 1.00 89.25 339 SER A O 1
ATOM 2676 N N . HIS A 1 340 ? 8.809 -13.437 -46.082 1.00 89.81 340 HIS A N 1
ATOM 2677 C CA . HIS A 1 340 ? 7.346 -13.558 -46.097 1.00 89.81 340 HIS A CA 1
ATOM 2678 C C . HIS A 1 340 ? 6.774 -12.781 -47.298 1.00 89.81 340 HIS A C 1
ATOM 2680 O O . HIS A 1 340 ? 5.908 -11.921 -47.143 1.00 89.81 340 HIS A O 1
ATOM 2686 N N . ALA A 1 341 ? 7.349 -12.991 -48.489 1.00 87.25 341 ALA A N 1
ATOM 2687 C CA . ALA A 1 341 ? 6.894 -12.352 -49.723 1.00 87.25 341 ALA A CA 1
ATOM 2688 C C . ALA A 1 341 ? 5.394 -12.611 -49.960 1.00 87.25 341 ALA A C 1
ATOM 2690 O O . ALA A 1 341 ? 4.938 -13.750 -49.889 1.00 87.25 341 ALA A O 1
ATOM 2691 N N . GLN A 1 342 ? 4.642 -11.541 -50.237 1.00 87.06 342 GLN A N 1
ATOM 2692 C CA . GLN A 1 342 ? 3.195 -11.590 -50.495 1.00 87.06 342 GLN A CA 1
ATOM 2693 C C . GLN A 1 342 ? 2.866 -11.867 -51.971 1.00 87.06 342 GLN A C 1
ATOM 2695 O O . GLN A 1 342 ? 1.757 -12.282 -52.292 1.00 87.06 342 GLN A O 1
ATOM 2700 N N . SER A 1 343 ? 3.833 -11.660 -52.866 1.00 89.25 343 SER A N 1
ATOM 2701 C CA . SER A 1 343 ? 3.736 -11.903 -54.304 1.00 89.25 343 SER A CA 1
ATOM 2702 C C . SER A 1 343 ? 4.717 -12.990 -54.751 1.00 89.25 343 SER A C 1
ATOM 2704 O O . SER A 1 343 ? 5.700 -13.293 -54.070 1.00 89.25 343 SER A O 1
ATOM 2706 N N . VAL A 1 344 ? 4.449 -13.583 -55.916 1.00 90.12 344 VAL A N 1
ATOM 2707 C CA . VAL A 1 344 ? 5.391 -14.487 -56.590 1.00 90.12 344 VAL A CA 1
ATOM 2708 C C . VAL A 1 344 ? 6.601 -13.675 -57.050 1.00 90.12 344 VAL A C 1
ATOM 2710 O O . VAL A 1 344 ? 6.443 -12.684 -57.762 1.00 90.12 344 VAL A O 1
ATOM 2713 N N . VAL A 1 345 ? 7.809 -14.093 -56.667 1.00 90.88 345 VAL A N 1
ATOM 2714 C CA . VAL A 1 345 ? 9.048 -13.411 -57.071 1.00 90.88 345 VAL A CA 1
ATOM 2715 C C . VAL A 1 345 ? 9.713 -14.196 -58.192 1.00 90.88 345 VAL A C 1
ATOM 2717 O O . VAL A 1 345 ? 9.986 -15.386 -58.044 1.00 90.88 345 VAL A O 1
ATOM 2720 N N . VAL A 1 346 ? 9.991 -13.524 -59.309 1.00 92.06 346 VAL A N 1
ATOM 2721 C CA . VAL A 1 346 ? 10.640 -14.092 -60.501 1.00 92.06 346 VAL A CA 1
ATOM 2722 C C . VAL A 1 346 ? 12.078 -13.598 -60.647 1.00 92.06 346 VAL A C 1
ATOM 2724 O O . VAL A 1 346 ? 12.434 -12.511 -60.192 1.00 92.06 346 VAL A O 1
ATOM 2727 N N . CYS A 1 347 ? 12.927 -14.397 -61.290 1.00 91.12 347 CYS A N 1
ATOM 2728 C CA . CYS A 1 347 ? 14.314 -14.027 -61.531 1.00 91.12 347 CYS A CA 1
ATOM 2729 C C . CYS A 1 347 ? 14.450 -13.018 -62.679 1.00 91.12 347 CYS A C 1
ATOM 2731 O O . CYS A 1 347 ? 14.138 -13.332 -63.825 1.00 91.12 347 CYS A O 1
ATOM 2733 N N . VAL A 1 348 ? 15.080 -11.872 -62.403 1.00 86.62 348 VAL A N 1
ATOM 2734 C CA . VAL A 1 348 ? 15.367 -10.790 -63.372 1.00 86.62 348 VAL A CA 1
ATOM 2735 C C . VAL A 1 348 ? 16.222 -11.240 -64.577 1.00 86.62 348 VAL A C 1
ATOM 2737 O O . VAL A 1 348 ? 16.367 -10.510 -65.550 1.00 86.62 348 VAL A O 1
ATOM 2740 N N . GLY A 1 349 ? 16.868 -12.412 -64.523 1.00 86.00 349 GLY A N 1
ATOM 2741 C CA . GLY A 1 349 ? 17.710 -12.916 -65.617 1.00 86.00 349 GLY A CA 1
ATOM 2742 C C . GLY A 1 349 ? 17.062 -13.943 -66.549 1.00 86.00 349 GLY A C 1
ATOM 2743 O O . GLY A 1 349 ? 17.543 -14.098 -67.663 1.00 86.00 349 GLY A O 1
ATOM 2744 N N . CYS A 1 350 ? 16.043 -14.679 -66.101 1.00 88.38 350 CYS A N 1
ATOM 2745 C CA . CYS A 1 350 ? 15.464 -15.795 -66.871 1.00 88.38 350 CYS A CA 1
ATOM 2746 C C . CYS A 1 350 ? 13.958 -16.011 -66.639 1.00 88.38 350 CYS A C 1
ATOM 2748 O O . CYS A 1 350 ? 13.412 -17.011 -67.089 1.00 88.38 350 CYS A O 1
ATOM 2750 N N . ASN A 1 351 ? 13.287 -15.105 -65.920 1.00 87.94 351 ASN A N 1
ATOM 2751 C CA . ASN A 1 351 ? 11.870 -15.155 -65.533 1.00 87.94 351 ASN A CA 1
ATOM 2752 C C . ASN A 1 351 ? 11.409 -16.399 -64.743 1.00 87.94 351 ASN A C 1
ATOM 2754 O O . ASN A 1 351 ? 10.254 -16.452 -64.327 1.00 87.94 351 ASN A O 1
ATOM 2758 N N . THR A 1 352 ? 12.295 -17.353 -64.439 1.00 88.00 352 THR A N 1
ATOM 2759 C CA . THR A 1 352 ? 12.005 -18.488 -63.553 1.00 88.00 352 THR A CA 1
ATOM 2760 C C . THR A 1 352 ? 11.533 -18.010 -62.178 1.00 88.00 352 THR A C 1
ATOM 2762 O O . THR A 1 352 ? 12.149 -17.129 -61.571 1.00 88.00 352 THR A O 1
ATOM 2765 N N . VAL A 1 353 ? 10.456 -18.614 -61.670 1.00 90.75 353 VAL A N 1
ATOM 2766 C CA . VAL A 1 353 ? 9.919 -18.346 -60.328 1.00 90.75 353 VAL A CA 1
ATOM 2767 C C . VAL A 1 353 ? 10.943 -18.751 -59.268 1.00 90.75 353 VAL A C 1
ATOM 2769 O O . VAL A 1 353 ? 11.396 -19.893 -59.244 1.00 90.75 353 VAL A O 1
ATOM 2772 N N . LEU A 1 354 ? 11.294 -17.818 -58.382 1.00 91.06 354 LEU A N 1
ATOM 2773 C CA . LEU A 1 354 ? 12.210 -18.029 -57.260 1.00 91.06 354 LEU A CA 1
ATOM 2774 C C . LEU A 1 354 ? 11.467 -18.422 -55.980 1.00 91.06 354 LEU A C 1
ATOM 2776 O O . LEU A 1 354 ? 11.934 -19.307 -55.264 1.00 91.06 354 LEU A O 1
ATOM 2780 N N . CYS A 1 355 ? 10.327 -17.780 -55.696 1.00 90.31 355 CYS A N 1
ATOM 2781 C CA . CYS A 1 355 ? 9.459 -18.160 -54.583 1.00 90.31 355 CYS A CA 1
ATOM 2782 C C . CYS A 1 355 ? 7.971 -17.872 -54.821 1.00 90.31 355 CYS A C 1
ATOM 2784 O O . CYS A 1 355 ? 7.611 -16.973 -55.586 1.00 90.31 355 CYS A O 1
ATOM 2786 N N . GLN A 1 356 ? 7.118 -18.591 -54.089 1.00 90.56 356 GLN A N 1
ATOM 2787 C CA . GLN A 1 356 ? 5.663 -18.426 -54.058 1.00 90.56 356 GLN A CA 1
ATOM 2788 C C . GLN A 1 356 ? 5.164 -18.052 -52.643 1.00 90.56 356 GLN A C 1
ATOM 2790 O O . GLN A 1 356 ? 5.733 -18.522 -51.649 1.00 90.56 356 GLN A O 1
ATOM 2795 N N . PRO A 1 357 ? 4.109 -17.222 -52.524 1.00 89.75 357 PRO A N 1
ATOM 2796 C CA . PRO A 1 357 ? 3.498 -16.873 -51.244 1.00 89.75 357 PRO A CA 1
ATOM 2797 C C . PRO A 1 357 ? 2.655 -18.032 -50.687 1.00 89.75 357 PRO A C 1
ATOM 2799 O O . PRO A 1 357 ? 1.914 -18.683 -51.416 1.00 89.75 357 PRO A O 1
ATOM 2802 N N . THR A 1 358 ? 2.733 -18.262 -49.375 1.00 87.00 358 THR A N 1
ATOM 2803 C CA . THR A 1 358 ? 2.043 -19.365 -48.663 1.00 87.00 358 THR A CA 1
ATOM 2804 C C . THR A 1 358 ? 1.224 -18.879 -47.459 1.00 87.00 358 THR A C 1
ATOM 2806 O O . THR A 1 358 ? 0.855 -19.664 -46.591 1.00 87.00 358 THR A O 1
ATOM 2809 N N . GLY A 1 359 ? 1.028 -17.562 -47.325 1.00 72.38 359 GLY A N 1
ATOM 2810 C CA . GLY A 1 359 ? 0.501 -16.924 -46.109 1.00 72.38 359 GLY A CA 1
ATOM 2811 C C . GLY A 1 359 ? 1.486 -16.879 -44.926 1.00 72.38 359 GLY A C 1
ATOM 2812 O O . GLY A 1 359 ? 1.262 -16.135 -43.976 1.00 72.38 359 GLY A O 1
ATOM 2813 N N . GLY A 1 360 ? 2.596 -17.626 -44.990 1.00 80.50 360 GLY A N 1
ATOM 2814 C CA . GLY A 1 360 ? 3.657 -17.653 -43.981 1.00 80.50 360 GLY A CA 1
ATOM 2815 C C . GLY A 1 360 ? 5.035 -17.349 -44.573 1.00 80.50 360 GLY A C 1
ATOM 2816 O O . GLY A 1 360 ? 5.238 -16.329 -45.231 1.00 80.50 360 GLY A O 1
ATOM 2817 N N . LYS A 1 361 ? 6.008 -18.235 -44.325 1.00 84.19 361 LYS A N 1
ATOM 2818 C CA . LYS A 1 361 ? 7.329 -18.162 -44.967 1.00 84.19 361 LYS A CA 1
ATOM 2819 C C . LYS A 1 361 ? 7.198 -18.540 -46.444 1.00 84.19 361 LYS A C 1
ATOM 2821 O O . LYS A 1 361 ? 6.684 -19.617 -46.744 1.00 84.19 361 LYS A O 1
ATOM 2826 N N . ALA A 1 362 ? 7.687 -17.686 -47.339 1.00 87.06 362 ALA A N 1
ATOM 2827 C CA . ALA A 1 362 ? 7.612 -17.915 -48.780 1.00 87.06 362 ALA A CA 1
ATOM 2828 C C . ALA A 1 362 ? 8.301 -19.234 -49.177 1.00 87.06 362 ALA A C 1
ATOM 2830 O O . ALA A 1 362 ? 9.400 -19.537 -48.707 1.00 87.06 362 ALA A O 1
ATOM 2831 N N . HIS A 1 363 ? 7.650 -20.011 -50.043 1.00 91.06 363 HIS A N 1
ATOM 2832 C CA . HIS A 1 363 ? 8.155 -21.296 -50.519 1.00 91.06 363 HIS A CA 1
ATOM 2833 C C . HIS A 1 363 ? 9.149 -21.069 -51.659 1.00 91.06 363 HIS A C 1
ATOM 2835 O O . HIS A 1 363 ? 8.777 -20.484 -52.676 1.00 91.06 363 HIS A O 1
ATOM 2841 N N . LEU A 1 364 ? 10.400 -21.507 -51.501 1.00 92.00 364 LEU A N 1
ATOM 2842 C CA . LEU A 1 364 ? 11.416 -21.436 -52.555 1.00 92.00 364 LEU A CA 1
ATOM 2843 C C . LEU A 1 364 ? 11.222 -22.568 -53.567 1.00 92.00 364 LEU A C 1
ATOM 2845 O O . LEU A 1 364 ? 10.918 -23.696 -53.191 1.00 92.00 364 LEU A O 1
ATOM 2849 N N . THR A 1 365 ? 11.431 -22.273 -54.846 1.00 89.06 365 THR A N 1
ATOM 2850 C CA . THR A 1 365 ? 11.438 -23.289 -55.908 1.00 89.06 365 THR A CA 1
ATOM 2851 C C . THR A 1 365 ? 12.632 -24.235 -55.740 1.00 89.06 365 THR A C 1
ATOM 2853 O O . THR A 1 365 ? 13.724 -23.797 -55.367 1.00 89.06 365 THR A O 1
ATOM 2856 N N . GLU A 1 366 ? 12.448 -25.524 -56.031 1.00 88.25 366 GLU A N 1
ATOM 2857 C CA . GLU A 1 366 ? 13.516 -26.527 -55.952 1.00 88.25 366 GLU A CA 1
ATOM 2858 C C . GLU A 1 366 ? 14.745 -26.123 -56.790 1.00 88.25 366 GLU A C 1
ATOM 2860 O O . GLU A 1 366 ? 14.633 -25.567 -57.884 1.00 88.25 366 GLU A O 1
ATOM 2865 N N . GLY A 1 367 ? 15.944 -26.352 -56.247 1.00 85.06 367 GLY A N 1
ATOM 2866 C CA . GLY A 1 367 ? 17.213 -25.932 -56.855 1.00 85.06 367 GLY A CA 1
ATOM 2867 C C . GLY A 1 367 ? 17.631 -24.474 -56.591 1.00 85.06 367 GLY A C 1
ATOM 2868 O O . GLY A 1 367 ? 18.794 -24.136 -56.819 1.00 85.06 367 GLY A O 1
ATOM 2869 N N . CYS A 1 368 ? 16.758 -23.608 -56.063 1.00 86.12 368 CYS A N 1
ATOM 2870 C CA . CYS A 1 368 ? 17.163 -22.284 -55.576 1.00 86.12 368 CYS A CA 1
ATOM 2871 C C . CYS A 1 368 ? 17.974 -22.403 -54.273 1.00 86.12 368 CYS A C 1
ATOM 2873 O O . CYS A 1 368 ? 17.507 -22.990 -53.298 1.00 86.12 368 CYS A O 1
ATOM 2875 N N . SER A 1 369 ? 19.155 -21.781 -54.209 1.00 88.38 369 SER A N 1
ATOM 2876 C CA . SER A 1 369 ? 19.908 -21.630 -52.953 1.00 88.38 369 SER A CA 1
ATOM 2877 C C . SER A 1 369 ? 19.742 -20.224 -52.379 1.00 88.38 369 SER A C 1
ATOM 2879 O O . SER A 1 369 ? 19.560 -19.261 -53.125 1.00 88.38 369 SER A O 1
ATOM 2881 N N . PHE A 1 370 ? 19.779 -20.084 -51.051 1.00 92.25 370 PHE A N 1
ATOM 2882 C CA . PHE A 1 370 ? 19.576 -18.794 -50.388 1.00 92.25 370 PHE A CA 1
ATOM 2883 C C . PHE A 1 370 ? 20.597 -18.524 -49.279 1.00 92.25 370 PHE A C 1
ATOM 2885 O O . PHE A 1 370 ? 21.097 -19.438 -48.624 1.00 92.25 370 PHE A O 1
ATOM 2892 N N . ARG A 1 371 ? 20.864 -17.239 -49.032 1.00 92.69 371 ARG A N 1
ATOM 2893 C CA . ARG A 1 371 ? 21.687 -16.735 -47.926 1.00 92.69 371 ARG A CA 1
ATOM 2894 C C . ARG A 1 371 ? 20.932 -15.618 -47.217 1.00 92.69 371 ARG A C 1
ATOM 2896 O O . ARG A 1 371 ? 20.497 -14.672 -47.863 1.00 92.69 371 ARG A O 1
ATOM 2903 N N . LYS A 1 372 ? 20.794 -15.676 -45.891 1.00 91.06 372 LYS A N 1
ATOM 2904 C CA . LYS A 1 372 ? 20.237 -14.548 -45.122 1.00 91.06 372 LYS A CA 1
ATOM 2905 C C . LYS A 1 372 ? 21.197 -13.360 -45.199 1.00 91.06 372 LYS A C 1
ATOM 2907 O O . LYS A 1 372 ? 22.390 -13.548 -44.967 1.00 91.06 372 LYS A O 1
ATOM 2912 N N . LYS A 1 373 ? 20.696 -12.158 -45.490 1.00 87.81 373 LYS A N 1
ATOM 2913 C CA . LYS A 1 373 ? 21.497 -10.942 -45.319 1.00 87.81 373 LYS A CA 1
ATOM 2914 C C . LYS A 1 373 ? 21.652 -10.679 -43.821 1.00 87.81 373 LYS A C 1
ATOM 2916 O O . LYS A 1 373 ? 20.660 -10.664 -43.094 1.00 87.81 373 LYS A O 1
ATOM 2921 N N . GLN A 1 374 ? 22.897 -10.547 -43.373 1.00 77.31 374 GLN A N 1
ATOM 2922 C CA . GLN A 1 374 ? 23.202 -9.925 -42.087 1.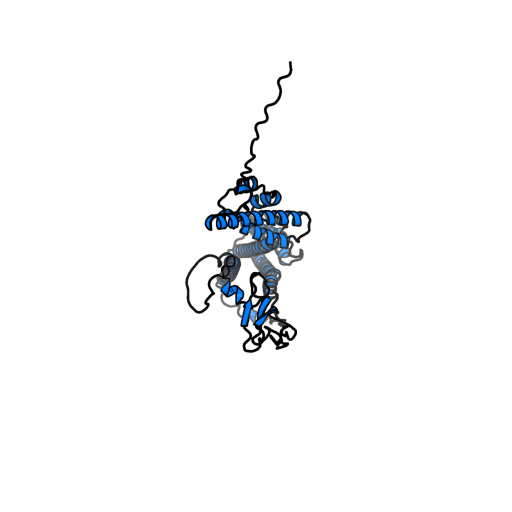00 77.31 374 GLN A CA 1
ATOM 2923 C C . GLN A 1 374 ? 23.077 -8.409 -42.268 1.00 77.31 374 GLN A C 1
ATOM 2925 O O . GLN A 1 374 ? 23.223 -7.922 -43.394 1.00 77.31 374 GLN A O 1
ATOM 2930 N N . HIS A 1 375 ? 22.685 -7.723 -41.199 1.00 59.22 375 HIS A N 1
ATOM 2931 C CA . HIS A 1 375 ? 22.273 -6.324 -41.237 1.00 59.22 375 HIS A CA 1
ATOM 2932 C C . HIS A 1 375 ? 23.411 -5.381 -40.845 1.00 59.22 375 HIS A C 1
ATOM 2934 O O . HIS A 1 375 ? 24.275 -5.842 -40.068 1.00 59.22 375 HIS A O 1
#